Protein AF-A0A316MGQ7-F1 (afdb_monomer)

Nearest PDB structures (foldseek):
  7tra-assembly1_O  TM=6.133E-01  e=3.137E-05  Pyrococcus furiosus DSM 3638
  5x8r-assembly1_j  TM=3.790E-01  e=6.545E-02  Spinacia oleracea
  6ytf-assembly1_k  TM=3.523E-01  e=3.700E-02  Acinetobacter baumannii ATCC 19606 = CIP 70.34 = JCM 6841
  4l6u-assembly2_B  TM=2.613E-01  e=1.485E-02  Archaeoglobus fulgidus DSM 4304
  7msc-assembly1_j  TM=2.489E-01  e=4.551E-01  Mycobacterium tuberculosis H37Rv

Structure (mmCIF, N/CA/C/O backbone):
data_AF-A0A316MGQ7-F1
#
_entry.id   AF-A0A316MGQ7-F1
#
loop_
_atom_site.group_PDB
_atom_site.id
_atom_site.type_symbol
_atom_site.label_atom_id
_atom_site.label_alt_id
_atom_site.label_comp_id
_atom_site.label_asym_id
_atom_site.label_entity_id
_atom_site.label_seq_id
_atom_site.pdbx_PDB_ins_code
_atom_site.Cartn_x
_atom_site.Cartn_y
_atom_site.Cartn_z
_atom_site.occupancy
_atom_site.B_iso_or_equiv
_atom_site.auth_seq_id
_atom_site.auth_comp_id
_atom_site.auth_asym_id
_atom_site.auth_atom_id
_atom_site.pdbx_PDB_model_num
ATOM 1 N N . MET A 1 1 ? -7.534 -21.676 19.414 1.00 83.00 1 MET A N 1
ATOM 2 C CA . MET A 1 1 ? -8.199 -20.569 20.132 1.00 83.00 1 MET A CA 1
ATOM 3 C C . MET A 1 1 ? -8.793 -19.649 19.094 1.00 83.00 1 MET A C 1
ATOM 5 O O . MET A 1 1 ? -8.026 -19.107 18.307 1.00 83.00 1 MET A O 1
ATOM 9 N N . ALA A 1 2 ? -10.118 -19.481 19.082 1.00 93.56 2 ALA A N 1
ATOM 10 C CA . ALA A 1 2 ? -10.778 -18.642 18.086 1.00 93.56 2 ALA A CA 1
ATOM 11 C C . ALA A 1 2 ? -10.297 -17.186 18.167 1.00 93.56 2 ALA A C 1
ATOM 13 O O . ALA A 1 2 ? -9.984 -16.667 19.238 1.00 93.56 2 ALA A O 1
ATOM 14 N N . VAL A 1 3 ? -10.243 -16.523 17.018 1.00 97.44 3 VAL A N 1
ATOM 15 C CA . VAL A 1 3 ? -9.736 -15.159 16.883 1.00 97.44 3 VAL A CA 1
ATOM 16 C C . VAL A 1 3 ? -10.660 -14.384 15.957 1.00 97.44 3 VAL A C 1
ATOM 18 O O . VAL A 1 3 ? -11.130 -14.916 14.952 1.00 97.44 3 VAL A O 1
ATOM 21 N N . LEU A 1 4 ? -10.907 -13.116 16.268 1.00 98.31 4 LEU A N 1
ATOM 22 C CA . LEU A 1 4 ? -11.588 -12.212 15.352 1.00 98.31 4 LEU A CA 1
ATOM 23 C C . LEU A 1 4 ? -10.560 -11.538 14.436 1.00 98.31 4 LEU A C 1
ATOM 25 O O . LEU A 1 4 ? -9.681 -10.822 14.909 1.00 98.31 4 LEU A O 1
ATOM 29 N N . GLU A 1 5 ? -10.670 -11.754 13.130 1.00 98.38 5 GLU A N 1
ATOM 30 C CA . GLU A 1 5 ? -9.854 -11.112 12.100 1.00 98.38 5 GLU A CA 1
ATOM 31 C C . GLU A 1 5 ? -10.597 -9.909 11.511 1.00 98.38 5 GLU A C 1
ATOM 33 O O . GLU A 1 5 ? -11.699 -10.053 10.992 1.00 98.38 5 GLU A O 1
ATOM 38 N N . ILE A 1 6 ? -9.962 -8.738 11.526 1.00 98.38 6 ILE A N 1
ATOM 39 C CA . ILE A 1 6 ? -10.390 -7.517 10.839 1.00 98.38 6 ILE A CA 1
ATOM 40 C C . ILE A 1 6 ? -9.388 -7.235 9.722 1.00 98.38 6 ILE A C 1
ATOM 42 O O . ILE A 1 6 ? -8.240 -6.867 9.981 1.00 98.38 6 ILE A O 1
ATOM 46 N N . ARG A 1 7 ? -9.813 -7.367 8.468 1.00 98.06 7 ARG A N 1
ATOM 47 C CA . ARG A 1 7 ? -8.991 -7.065 7.292 1.00 98.06 7 ARG A CA 1
ATOM 48 C C . ARG A 1 7 ? -9.348 -5.693 6.729 1.00 98.06 7 ARG A C 1
ATOM 50 O O . ARG A 1 7 ? -10.436 -5.521 6.191 1.00 98.06 7 ARG A O 1
ATOM 57 N N . PHE A 1 8 ? -8.413 -4.746 6.767 1.00 97.12 8 PHE A N 1
ATOM 58 C CA . PHE A 1 8 ? -8.566 -3.400 6.207 1.00 97.12 8 PHE A CA 1
ATOM 59 C C . PHE A 1 8 ? -8.323 -3.406 4.695 1.00 97.12 8 PHE A C 1
ATOM 61 O O . PHE A 1 8 ? -7.187 -3.476 4.221 1.00 97.12 8 PHE A O 1
ATOM 68 N N . LEU A 1 9 ? -9.398 -3.331 3.913 1.00 94.88 9 LEU A N 1
ATOM 69 C CA . LEU A 1 9 ? -9.377 -3.533 2.460 1.00 94.88 9 LEU A CA 1
ATOM 70 C C . LEU A 1 9 ? -8.638 -2.420 1.708 1.00 94.88 9 LEU A C 1
ATOM 72 O O . LEU A 1 9 ? -8.005 -2.683 0.684 1.00 94.88 9 LEU A O 1
ATOM 76 N N . SER A 1 10 ? -8.706 -1.191 2.221 1.00 92.31 10 SER A N 1
ATOM 77 C CA . SER A 1 10 ? -8.082 -0.007 1.624 1.00 92.31 10 SER A CA 1
ATOM 78 C C . SER A 1 10 ? -6.685 0.300 2.174 1.00 92.31 10 SER A C 1
ATOM 80 O O . SER A 1 10 ? -6.003 1.142 1.599 1.00 92.31 10 SER A O 1
ATOM 82 N N . GLY A 1 11 ? -6.251 -0.355 3.261 1.00 92.88 11 GLY A N 1
ATOM 83 C CA . GLY A 1 11 ? -4.998 -0.025 3.960 1.00 92.88 11 GLY A CA 1
ATOM 84 C C . GLY A 1 11 ? -5.069 1.240 4.827 1.00 92.88 11 GL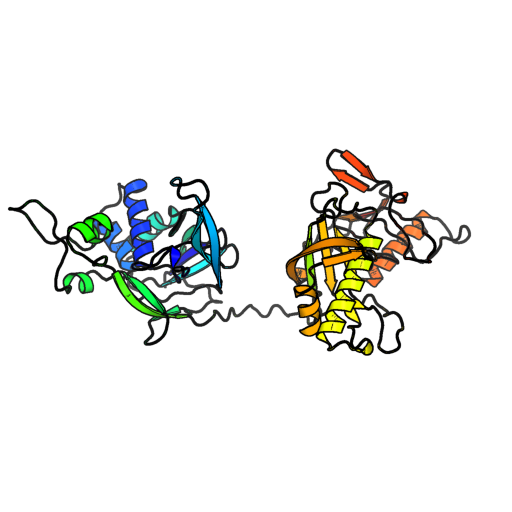Y A C 1
ATOM 85 O O . GLY A 1 11 ? -4.034 1.738 5.263 1.00 92.88 11 GLY A O 1
ATOM 86 N N . HIS A 1 12 ? -6.270 1.760 5.094 1.00 93.38 12 HIS A N 1
ATOM 87 C CA . HIS A 1 12 ? -6.474 2.960 5.906 1.00 93.38 12 HIS A CA 1
ATOM 88 C C . HIS A 1 12 ? -7.488 2.703 7.026 1.00 93.38 12 HIS A C 1
ATOM 90 O O . HIS A 1 12 ? -8.488 2.013 6.820 1.00 93.38 12 HIS A O 1
ATOM 96 N N . TYR A 1 13 ? -7.245 3.283 8.203 1.00 96.88 13 TYR A N 1
ATOM 97 C CA . TYR A 1 13 ? -8.181 3.286 9.327 1.00 96.88 13 TYR A CA 1
ATOM 98 C C . TYR A 1 13 ? -8.356 4.699 9.888 1.00 96.88 13 TYR A C 1
ATOM 100 O O . TYR A 1 13 ? -7.443 5.286 10.466 1.00 96.88 13 TYR A O 1
ATOM 108 N N . HIS A 1 14 ? -9.558 5.231 9.712 1.00 95.81 14 HIS A N 1
ATOM 109 C CA . HIS A 1 14 ? -10.010 6.543 10.147 1.00 95.81 14 HIS A CA 1
ATOM 110 C C . HIS A 1 14 ? -10.906 6.384 11.375 1.00 95.81 14 HIS A C 1
ATOM 112 O O . HIS A 1 14 ? -12.082 6.015 11.282 1.00 95.81 14 HIS A O 1
ATOM 118 N N . ALA A 1 15 ? -10.361 6.707 12.542 1.00 94.19 15 ALA A N 1
ATOM 119 C CA . ALA A 1 15 ? -11.112 6.742 13.784 1.00 94.19 15 ALA A CA 1
ATOM 120 C C . ALA A 1 15 ? -10.496 7.746 14.757 1.00 94.19 15 ALA A C 1
ATOM 122 O O . ALA A 1 15 ? -9.280 7.897 14.833 1.00 94.19 15 ALA A O 1
ATOM 123 N N . THR A 1 16 ? -11.347 8.402 15.540 1.00 91.38 16 THR A N 1
ATOM 124 C CA . THR A 1 16 ? -10.935 9.330 16.597 1.00 91.38 16 THR A CA 1
ATOM 125 C C . THR A 1 16 ? -11.285 8.723 17.940 1.00 91.38 16 THR A C 1
ATOM 127 O O . THR A 1 16 ? -12.451 8.392 18.182 1.00 91.38 16 THR A O 1
ATOM 130 N N . ALA A 1 17 ? -10.282 8.555 18.799 1.00 87.81 17 ALA A N 1
ATOM 131 C CA . ALA A 1 17 ? -10.468 7.951 20.110 1.00 87.81 17 ALA A CA 1
ATOM 132 C C . ALA A 1 17 ? -11.452 8.768 20.958 1.00 87.81 17 ALA A C 1
ATOM 134 O O . ALA A 1 17 ? -11.516 9.995 20.862 1.00 87.81 17 ALA A O 1
ATOM 135 N N . TRP A 1 18 ? -12.209 8.089 21.821 1.00 85.25 18 TRP A N 1
ATOM 136 C CA . TRP A 1 18 ? -13.099 8.777 22.751 1.00 85.25 18 TRP A CA 1
ATOM 137 C C . TRP A 1 18 ? -12.328 9.782 23.616 1.00 85.25 18 TRP A C 1
ATOM 139 O O . TRP A 1 18 ? -11.264 9.467 24.152 1.00 85.25 18 TRP A O 1
ATOM 149 N N . GLY A 1 19 ? -12.903 10.972 23.800 1.00 81.31 19 GLY A N 1
ATOM 150 C CA . GLY A 1 19 ? -12.303 12.040 24.600 1.00 81.31 19 GLY A CA 1
ATOM 151 C C . GLY A 1 19 ? -11.208 12.825 23.880 1.00 81.31 19 GLY A C 1
ATOM 152 O O . GLY A 1 19 ? -10.517 13.595 24.539 1.00 81.31 19 GLY A O 1
ATOM 153 N N . ARG A 1 20 ? -11.058 12.643 22.563 1.00 84.69 20 ARG A N 1
ATOM 154 C CA . ARG A 1 20 ? -10.170 13.441 21.712 1.00 84.69 20 ARG A CA 1
ATOM 155 C C . ARG A 1 20 ? -10.961 14.193 20.658 1.00 84.69 20 ARG A C 1
ATOM 157 O O . ARG A 1 20 ? -11.991 13.715 20.177 1.00 84.69 20 ARG A O 1
ATOM 164 N N . ASN A 1 21 ? -10.474 15.368 20.291 1.00 83.50 21 ASN A N 1
ATOM 165 C CA . ASN A 1 21 ? -10.995 16.120 19.165 1.00 83.50 21 ASN A CA 1
ATOM 166 C C . ASN A 1 21 ? -10.393 15.598 17.850 1.00 83.50 21 ASN A C 1
ATOM 168 O O . ASN A 1 21 ? -9.209 15.279 17.783 1.00 83.50 21 ASN A O 1
ATOM 172 N N . VAL A 1 22 ? -11.194 15.562 16.781 1.00 80.12 22 VAL A N 1
ATOM 173 C CA . VAL A 1 22 ? -10.737 15.182 15.429 1.00 80.12 22 VAL A CA 1
ATOM 174 C C . VAL A 1 22 ? -9.546 16.029 14.956 1.00 80.12 22 VAL A C 1
ATOM 176 O O . VAL A 1 22 ? -8.653 15.526 14.283 1.00 80.12 22 VAL A O 1
ATOM 179 N N . ASN A 1 23 ? -9.479 17.290 15.396 1.00 82.06 23 ASN A N 1
ATOM 180 C CA . ASN A 1 23 ? -8.414 18.229 15.056 1.00 82.06 23 ASN A CA 1
ATOM 181 C C . ASN A 1 23 ? -7.144 18.093 15.916 1.00 82.06 23 ASN A C 1
ATOM 183 O O . ASN A 1 23 ? -6.233 18.900 15.761 1.00 82.06 23 ASN A O 1
ATOM 187 N N . GLU A 1 24 ? -7.047 17.102 16.810 1.00 84.75 24 GLU A N 1
ATOM 188 C CA . GLU A 1 24 ? -5.794 16.808 17.530 1.00 84.75 24 GLU A CA 1
ATOM 189 C C . GLU A 1 24 ? -4.760 16.096 16.647 1.00 84.75 24 GLU A C 1
ATOM 191 O O . GLU A 1 24 ? -3.587 16.044 17.001 1.00 84.75 24 GLU A O 1
ATOM 196 N N . GLY A 1 25 ? -5.167 15.554 15.494 1.00 83.50 25 GLY A N 1
ATOM 197 C CA . GLY A 1 25 ? -4.244 14.895 14.568 1.00 83.50 25 GLY A CA 1
ATOM 198 C C . GLY A 1 25 ? -3.804 13.488 14.995 1.00 83.50 25 GLY A C 1
ATOM 199 O O . GLY A 1 25 ? -2.965 12.889 14.327 1.00 83.50 25 GLY A O 1
ATOM 200 N N . GLU A 1 26 ? -4.353 12.947 16.085 1.00 86.31 26 GLU A N 1
ATOM 201 C CA . GLU A 1 26 ? -3.996 11.626 16.605 1.00 86.31 26 GLU A CA 1
ATOM 202 C C . GLU A 1 26 ? -5.125 10.608 16.371 1.00 86.31 26 GLU A C 1
ATOM 204 O O . GLU A 1 26 ? -6.149 10.655 17.065 1.00 86.31 26 GLU A O 1
ATOM 209 N N . PRO A 1 27 ? -4.960 9.678 15.410 1.00 92.50 27 PRO A N 1
ATOM 210 C CA . PRO A 1 27 ? -5.966 8.662 15.143 1.00 92.50 27 PRO A CA 1
ATOM 211 C C . PRO A 1 27 ? -6.001 7.611 16.260 1.00 92.50 27 PRO A C 1
ATOM 213 O O . PRO A 1 27 ? -5.016 7.371 16.961 1.00 92.50 27 PRO A O 1
ATOM 216 N N . GLU A 1 28 ? -7.148 6.955 16.426 1.00 94.19 28 GLU A N 1
ATOM 217 C CA . GLU A 1 28 ? -7.272 5.792 17.303 1.00 94.19 28 GLU A CA 1
ATOM 218 C C . GLU A 1 28 ? -6.468 4.619 16.728 1.00 94.19 28 GLU A C 1
ATOM 220 O O . GLU A 1 28 ? -6.678 4.219 15.586 1.00 94.19 28 GLU A O 1
ATOM 225 N N . TRP A 1 29 ? -5.564 4.046 17.522 1.00 93.50 29 TRP A N 1
ATOM 226 C CA . TRP A 1 29 ? -4.880 2.799 17.186 1.00 93.50 29 TRP A CA 1
ATOM 227 C C . TRP A 1 29 ? -4.403 2.073 18.451 1.00 93.50 29 TRP A C 1
ATOM 229 O O . TRP A 1 29 ? -3.826 2.728 19.328 1.00 93.50 29 TRP A O 1
ATOM 239 N N . PRO A 1 30 ? -4.565 0.740 18.553 1.00 94.44 30 PRO A N 1
ATOM 240 C CA . PRO A 1 30 ? -5.327 -0.156 17.668 1.00 94.44 30 PRO A CA 1
ATOM 241 C C . PRO A 1 30 ? -6.846 0.118 17.704 1.00 94.44 30 PRO A C 1
ATOM 243 O O . PRO A 1 30 ? -7.287 0.943 18.509 1.00 94.44 30 PRO A O 1
ATOM 246 N N . PRO A 1 31 ? -7.663 -0.544 16.856 1.00 95.50 31 PRO A N 1
ATOM 247 C CA . PRO A 1 31 ? -9.116 -0.424 16.927 1.00 95.50 31 PRO A CA 1
ATOM 248 C C . PRO A 1 31 ? -9.643 -0.799 18.318 1.00 95.50 31 PRO A C 1
ATOM 250 O O . PRO A 1 31 ? -9.360 -1.879 18.836 1.00 95.50 31 PRO A O 1
ATOM 253 N N . ALA A 1 32 ? -10.402 0.105 18.937 1.00 95.19 32 ALA A N 1
ATOM 254 C CA . ALA A 1 32 ? -10.920 -0.083 20.289 1.00 95.19 32 ALA A CA 1
ATOM 255 C C . ALA A 1 32 ? -11.992 -1.198 20.347 1.00 95.19 32 ALA A C 1
ATOM 257 O O . ALA A 1 32 ? -12.972 -1.110 19.598 1.00 95.19 32 ALA A O 1
ATOM 258 N N . PRO A 1 33 ? -11.906 -2.179 21.275 1.00 96.31 33 PRO A N 1
ATOM 259 C CA . PRO A 1 33 ? -12.950 -3.196 21.449 1.00 96.31 33 PRO A CA 1
ATOM 260 C C . PRO A 1 33 ? -14.339 -2.601 21.712 1.00 96.31 33 PRO A C 1
ATOM 262 O O . PRO A 1 33 ? -15.331 -3.086 21.178 1.00 96.31 33 PRO A O 1
ATOM 265 N N . HIS A 1 34 ? -14.415 -1.485 22.451 1.00 95.81 34 HIS A N 1
ATOM 266 C CA . HIS A 1 34 ? -15.675 -0.759 22.665 1.00 95.81 34 HIS A CA 1
ATOM 267 C C . HIS A 1 34 ? -16.281 -0.238 21.355 1.00 95.81 34 HIS A C 1
ATOM 269 O O . HIS A 1 34 ? -17.481 -0.389 21.127 1.00 95.81 34 HIS A O 1
ATOM 275 N N . ARG A 1 35 ? -15.458 0.324 20.458 1.00 95.69 35 ARG A N 1
ATOM 276 C CA . ARG A 1 35 ? -15.917 0.801 19.144 1.00 95.69 35 ARG A CA 1
ATOM 277 C C . ARG A 1 35 ? -16.415 -0.352 18.285 1.00 95.69 35 ARG A C 1
ATOM 279 O O . ARG A 1 35 ? -17.457 -0.220 17.652 1.00 95.69 35 ARG A O 1
ATOM 286 N N . LEU A 1 36 ? -15.676 -1.457 18.272 1.00 97.31 36 LEU A N 1
ATOM 287 C CA . LEU A 1 36 ? -16.056 -2.654 17.536 1.00 97.31 36 LEU A CA 1
ATOM 288 C C . LEU A 1 36 ? -17.392 -3.215 18.040 1.00 97.31 36 LEU A C 1
ATOM 290 O O . LEU A 1 36 ? -18.276 -3.474 17.230 1.00 97.31 36 LEU A O 1
ATOM 294 N N . ALA A 1 37 ? -17.585 -3.319 19.356 1.00 97.38 37 ALA A N 1
ATOM 295 C CA . ALA A 1 37 ? -18.845 -3.789 19.924 1.00 97.38 37 ALA A CA 1
ATOM 296 C C . ALA A 1 37 ? -20.030 -2.892 19.535 1.00 97.38 37 ALA A C 1
ATOM 298 O O . ALA A 1 37 ? -21.089 -3.395 19.175 1.00 97.38 37 ALA A O 1
ATOM 299 N N . ARG A 1 38 ? -19.845 -1.564 19.518 1.00 96.00 38 ARG A N 1
ATOM 300 C CA . ARG A 1 38 ? -20.877 -0.633 19.027 1.00 96.00 38 ARG A CA 1
ATOM 301 C C . ARG A 1 38 ? -21.145 -0.763 17.528 1.00 96.00 38 ARG A C 1
ATOM 303 O O . ARG A 1 38 ? -22.286 -0.593 17.113 1.00 96.00 38 ARG A O 1
ATOM 310 N N . ALA A 1 39 ? -20.125 -1.056 16.724 1.00 97.19 39 ALA A N 1
ATOM 311 C CA . ALA A 1 39 ? -20.300 -1.300 15.295 1.00 97.19 39 ALA A CA 1
ATOM 312 C C . ALA A 1 39 ? -21.105 -2.587 15.043 1.00 97.19 39 ALA A C 1
ATOM 314 O O . ALA A 1 39 ? -22.030 -2.584 14.241 1.00 97.19 39 ALA A O 1
ATOM 315 N N . LEU A 1 40 ? -20.823 -3.661 15.785 1.00 98.12 40 LEU A N 1
ATOM 316 C CA . LEU A 1 40 ? -21.585 -4.913 15.709 1.00 98.12 40 LEU A CA 1
ATOM 317 C C . LEU A 1 40 ? -23.017 -4.763 16.248 1.00 98.12 40 LEU A C 1
ATOM 319 O O . LEU A 1 40 ? -23.942 -5.366 15.709 1.00 98.12 40 LEU A O 1
ATOM 323 N N . LEU A 1 41 ? -23.221 -3.920 17.265 1.00 97.19 41 LEU A N 1
ATOM 324 C CA . LEU A 1 41 ? -24.552 -3.559 17.757 1.00 97.19 41 LEU A CA 1
ATOM 325 C C . LEU A 1 41 ? -25.390 -2.865 16.667 1.00 97.19 41 LEU A C 1
ATOM 327 O O . LEU A 1 41 ? -26.578 -3.141 16.527 1.00 97.19 41 LEU A O 1
ATOM 331 N N . ASP A 1 42 ? -24.772 -1.995 15.865 1.00 96.19 42 ASP A N 1
ATOM 332 C CA . ASP A 1 42 ? -25.428 -1.355 14.720 1.00 96.19 42 ASP A CA 1
ATOM 333 C C . ASP A 1 42 ? -25.831 -2.371 13.637 1.00 96.19 42 ASP A C 1
ATOM 335 O O . ASP A 1 42 ? -26.949 -2.309 13.118 1.00 96.19 42 ASP A O 1
ATOM 339 N N . ILE A 1 43 ? -24.961 -3.350 13.352 1.00 98.00 43 ILE A N 1
ATOM 340 C CA . ILE A 1 43 ? -25.279 -4.470 12.454 1.00 98.00 43 ILE A CA 1
ATOM 341 C C . ILE A 1 43 ? -26.476 -5.267 12.977 1.00 98.00 43 ILE A C 1
ATOM 343 O O . ILE A 1 43 ? -27.388 -5.550 12.201 1.00 98.00 43 ILE A O 1
ATOM 347 N N . TRP A 1 44 ? -26.528 -5.571 14.276 1.00 98.00 44 TRP A N 1
ATOM 348 C CA . TRP A 1 44 ? -27.674 -6.259 14.874 1.00 98.00 44 TRP A CA 1
ATOM 349 C C . TRP A 1 44 ? -28.983 -5.506 14.615 1.00 98.00 44 TRP A C 1
ATOM 351 O O . TRP A 1 44 ? -29.899 -6.067 14.018 1.00 98.00 44 TRP A O 1
ATOM 361 N N . TYR A 1 45 ? -29.049 -4.217 14.959 1.00 96.88 45 TYR A N 1
ATOM 362 C CA . TYR A 1 45 ? -30.274 -3.432 14.780 1.00 96.88 45 TYR A CA 1
ATOM 363 C C . TYR A 1 45 ? -30.702 -3.275 13.314 1.00 96.88 45 TYR A C 1
ATOM 365 O O . TYR A 1 45 ? -31.899 -3.215 13.034 1.00 96.88 45 TYR A O 1
ATOM 373 N N . ARG A 1 46 ? -29.754 -3.165 12.374 1.00 96.69 46 ARG A N 1
ATOM 374 C CA . ARG A 1 46 ? -30.064 -2.869 10.963 1.00 96.69 46 ARG A CA 1
ATOM 375 C C . ARG A 1 46 ? -30.221 -4.099 10.078 1.00 96.69 46 ARG A C 1
ATOM 377 O O . ARG A 1 46 ? -30.932 -4.021 9.077 1.00 96.69 46 ARG A O 1
ATOM 384 N N . ARG A 1 47 ? -29.490 -5.176 10.365 1.00 97.00 47 ARG A N 1
ATOM 385 C CA . ARG A 1 47 ? -29.355 -6.342 9.475 1.00 97.00 47 ARG A CA 1
ATOM 386 C C . ARG A 1 47 ? -29.887 -7.625 10.085 1.00 97.00 47 ARG A C 1
ATOM 388 O O . ARG A 1 47 ? -30.407 -8.437 9.332 1.00 97.00 47 ARG A O 1
ATOM 395 N N . HIS A 1 48 ? -29.791 -7.763 11.405 1.00 96.94 48 HIS A N 1
ATOM 396 C CA . HIS A 1 48 ? -30.145 -8.994 12.104 1.00 96.94 48 HIS A CA 1
ATOM 397 C C . HIS A 1 48 ? -31.114 -8.797 13.286 1.00 96.94 48 HIS A C 1
ATOM 399 O O . HIS A 1 48 ? -30.868 -9.347 14.365 1.00 96.94 48 HIS A O 1
ATOM 405 N N . PRO A 1 49 ? -32.219 -8.032 13.145 1.00 96.62 49 PRO A N 1
ATOM 406 C CA . PRO A 1 49 ? -33.150 -7.783 14.250 1.00 96.62 49 PRO A CA 1
ATOM 407 C C . PRO A 1 49 ? -33.828 -9.060 14.780 1.00 96.62 49 PRO A C 1
ATOM 409 O O . PRO A 1 49 ? -34.410 -9.043 15.861 1.00 96.62 49 PRO A O 1
ATOM 412 N N . GLU A 1 50 ? -33.765 -10.163 14.032 1.00 97.50 50 GLU A N 1
ATOM 413 C CA . GLU A 1 50 ? -34.246 -11.485 14.430 1.00 97.50 50 GLU A CA 1
ATOM 414 C C . GLU A 1 50 ? -33.389 -12.170 15.504 1.00 97.50 50 GLU A C 1
ATOM 416 O O . GLU A 1 50 ? -33.869 -13.096 16.163 1.00 97.50 50 GLU A O 1
ATOM 421 N N . LEU A 1 51 ? -32.131 -11.751 15.693 1.00 97.12 51 LEU A N 1
ATOM 422 C CA . LEU A 1 51 ? -31.263 -12.328 16.717 1.00 97.12 51 LEU A CA 1
ATOM 423 C C . LEU A 1 51 ? -31.738 -11.920 18.113 1.00 97.12 51 LEU A C 1
ATOM 425 O O . LEU A 1 51 ? -31.980 -10.744 18.392 1.00 97.12 51 LEU A O 1
ATOM 429 N N . ALA A 1 52 ? -31.819 -12.903 19.010 1.00 97.38 52 ALA A N 1
ATOM 430 C CA . ALA A 1 52 ? -32.222 -12.676 20.388 1.00 97.38 52 ALA A CA 1
ATOM 431 C C . ALA A 1 52 ? -31.209 -11.789 21.129 1.00 97.38 52 ALA A C 1
ATOM 433 O O . ALA A 1 52 ? -29.998 -12.011 21.054 1.00 97.38 52 ALA A O 1
ATOM 434 N N . GLU A 1 53 ? -31.721 -10.843 21.919 1.00 96.81 53 GLU A N 1
ATOM 435 C CA . GLU A 1 53 ? -30.924 -9.878 22.688 1.00 96.81 53 GLU A CA 1
ATOM 436 C C . GLU A 1 53 ? -29.820 -10.550 23.520 1.00 96.81 53 GLU A C 1
ATOM 438 O O . GLU A 1 53 ? -28.662 -10.135 23.481 1.00 96.81 53 GLU A O 1
ATOM 443 N N . ASN A 1 54 ? -30.155 -11.637 24.225 1.00 96.94 54 ASN A N 1
ATOM 444 C CA . ASN A 1 54 ? -29.192 -12.353 25.060 1.00 96.94 54 ASN A CA 1
ATOM 445 C C . ASN A 1 54 ? -28.062 -12.999 24.237 1.00 96.94 54 ASN A C 1
ATOM 447 O O . ASN A 1 54 ? -26.910 -12.968 24.654 1.00 96.94 54 ASN A O 1
ATOM 451 N N . SER A 1 55 ? -28.362 -13.524 23.045 1.00 97.62 55 SER A N 1
ATOM 452 C CA . SER A 1 55 ? -27.347 -14.109 22.157 1.00 97.62 55 SER A CA 1
ATOM 453 C C . SER A 1 55 ? -26.378 -13.051 21.629 1.00 97.62 55 SER A C 1
ATOM 455 O O . SER A 1 55 ? -25.173 -13.292 21.559 1.00 97.62 55 SER A O 1
ATOM 457 N N . VAL A 1 56 ? -26.884 -11.858 21.299 1.00 97.94 56 VAL A N 1
ATOM 458 C CA . VAL A 1 56 ? -26.047 -10.727 20.867 1.00 97.94 56 VAL A CA 1
ATOM 459 C C . VAL A 1 56 ? -25.193 -10.222 22.021 1.00 97.94 56 VAL A C 1
ATOM 461 O O . VAL A 1 56 ? -23.993 -10.027 21.849 1.00 97.94 56 VAL A O 1
ATOM 464 N N . LYS A 1 57 ? -25.774 -10.071 23.214 1.00 97.81 57 LYS A N 1
ATOM 465 C CA . LYS A 1 57 ? -25.033 -9.705 24.424 1.00 97.81 57 LYS A CA 1
ATOM 466 C C . LYS A 1 57 ? -23.870 -10.669 24.684 1.00 97.81 57 LYS A C 1
ATOM 468 O O . LYS A 1 57 ? -22.741 -10.212 24.836 1.00 97.81 57 LYS A O 1
ATOM 473 N N . GLU A 1 58 ? -24.124 -11.978 24.684 1.00 97.81 58 GLU A N 1
ATOM 474 C CA . GLU A 1 58 ? -23.091 -13.008 24.869 1.00 97.81 58 GLU A CA 1
ATOM 475 C C . GLU A 1 58 ? -21.980 -12.912 23.813 1.00 97.81 58 GLU A C 1
ATOM 477 O O . GLU A 1 58 ? -20.803 -13.033 24.148 1.00 97.81 58 GLU A O 1
ATOM 482 N N . ALA A 1 59 ? -22.328 -12.637 22.552 1.00 98.12 59 ALA A N 1
ATOM 483 C CA . ALA A 1 59 ? -21.358 -12.445 21.475 1.00 98.12 59 ALA A CA 1
ATOM 484 C C . ALA A 1 59 ? -20.491 -11.188 21.666 1.00 98.12 59 ALA A C 1
ATOM 486 O O . ALA A 1 59 ? -19.277 -11.241 21.470 1.00 98.12 59 ALA A O 1
ATOM 487 N N . LEU A 1 60 ? -21.092 -10.061 22.063 1.00 98.12 60 LEU A N 1
ATOM 488 C CA . LEU A 1 60 ? -20.372 -8.805 22.298 1.00 98.12 60 LEU A CA 1
ATOM 489 C C . LEU A 1 60 ? -19.470 -8.878 23.538 1.00 98.12 60 LEU A C 1
ATOM 491 O O . LEU A 1 60 ? -18.390 -8.284 23.537 1.00 98.12 60 LEU A O 1
ATOM 495 N N . LEU A 1 61 ? -19.870 -9.632 24.566 1.00 97.62 61 LEU A N 1
ATOM 496 C CA . LEU A 1 61 ? -19.058 -9.867 25.764 1.00 97.62 61 LEU A CA 1
ATOM 497 C C . LEU A 1 61 ? -17.752 -10.619 25.463 1.00 97.62 61 LEU A C 1
ATOM 499 O O . LEU A 1 61 ? -16.791 -10.467 26.212 1.00 97.62 61 LEU A O 1
ATOM 503 N N . LEU A 1 62 ? -17.651 -11.337 24.336 1.00 97.81 62 LEU A N 1
ATOM 504 C CA . LEU A 1 62 ? -16.383 -11.939 23.897 1.00 97.81 62 LEU A CA 1
ATOM 505 C C . LEU A 1 62 ? -15.292 -10.895 23.588 1.00 97.81 62 LEU A C 1
ATOM 507 O O . LEU A 1 62 ? -14.117 -11.245 23.540 1.00 97.81 62 LEU A O 1
ATOM 511 N N . LEU A 1 63 ? -15.664 -9.626 23.378 1.00 97.38 63 LEU A N 1
ATOM 512 C CA . LEU A 1 63 ? -14.742 -8.507 23.136 1.00 97.38 63 LEU A CA 1
ATOM 513 C C . LEU A 1 63 ? -14.379 -7.733 24.416 1.00 97.38 63 LEU A C 1
ATOM 515 O O . LEU A 1 63 ? -13.616 -6.763 24.352 1.00 97.38 63 LEU A O 1
ATOM 519 N N . ALA A 1 64 ? -14.966 -8.099 25.557 1.00 96.31 64 ALA A N 1
ATOM 520 C CA . ALA A 1 64 ? -14.784 -7.391 26.816 1.00 96.31 64 ALA A CA 1
ATOM 521 C C . ALA A 1 64 ? -13.417 -7.669 27.468 1.00 96.31 64 ALA A C 1
ATOM 523 O O . ALA A 1 64 ? -12.712 -8.626 27.146 1.00 96.31 64 ALA A O 1
ATOM 524 N N . GLY A 1 65 ? -13.035 -6.809 28.411 1.00 93.69 65 GLY A N 1
ATOM 525 C CA . GLY A 1 65 ? -11.805 -6.937 29.182 1.00 93.69 65 GLY A CA 1
ATOM 526 C C . GLY A 1 65 ? -10.573 -6.438 28.428 1.00 93.69 65 GLY A C 1
ATOM 527 O O . GLY A 1 65 ? -10.518 -5.292 27.972 1.00 93.69 65 GLY A O 1
ATOM 528 N N . GLN A 1 66 ? -9.532 -7.272 28.367 1.00 94.81 66 GLN A N 1
ATOM 529 C CA . GLN A 1 66 ? -8.201 -6.882 27.886 1.00 94.81 66 GLN A CA 1
ATOM 530 C C . GLN A 1 66 ? -7.659 -7.852 26.820 1.00 94.81 66 GLN A C 1
ATOM 532 O O . GLN A 1 66 ? -6.641 -8.506 27.058 1.00 94.81 66 GLN A O 1
ATOM 537 N N . PRO A 1 67 ? -8.332 -7.979 25.660 1.00 95.56 67 PRO A N 1
ATOM 538 C CA . PRO A 1 67 ? -7.942 -8.952 24.646 1.00 95.56 67 PRO A CA 1
ATOM 539 C C . PRO A 1 67 ? -6.560 -8.633 24.074 1.00 95.56 67 PRO A C 1
ATOM 541 O O . PRO A 1 67 ? -6.254 -7.479 23.754 1.00 95.56 67 PRO A O 1
ATOM 544 N N . ARG A 1 68 ? -5.720 -9.657 23.889 1.00 96.38 68 ARG A N 1
ATOM 545 C CA . ARG A 1 68 ? -4.483 -9.494 23.119 1.00 96.38 68 ARG A CA 1
ATOM 546 C C . ARG A 1 68 ? -4.820 -9.257 21.653 1.00 96.38 68 ARG A C 1
ATOM 548 O O . ARG A 1 68 ? -5.798 -9.782 21.124 1.00 96.38 68 ARG A O 1
ATOM 555 N N . MET A 1 69 ? -3.988 -8.469 20.985 1.00 96.75 69 MET A N 1
ATOM 556 C CA . MET A 1 69 ? -4.154 -8.162 19.572 1.00 96.75 69 MET A CA 1
ATOM 557 C C . MET A 1 69 ? -2.871 -8.443 18.797 1.00 96.75 69 MET A C 1
ATOM 559 O O . MET A 1 69 ? -1.759 -8.229 19.289 1.00 96.75 69 MET A O 1
ATOM 563 N N . ALA A 1 70 ? -3.027 -8.933 17.572 1.00 96.19 70 ALA A N 1
ATOM 564 C CA . ALA A 1 70 ? -1.958 -8.987 16.592 1.00 96.19 70 ALA A CA 1
ATOM 565 C C . ALA A 1 70 ? -2.247 -7.916 15.536 1.00 96.19 70 ALA A C 1
ATOM 567 O O . ALA A 1 70 ? -3.238 -8.001 14.817 1.00 96.19 70 ALA A O 1
ATOM 568 N N . VAL A 1 71 ? -1.422 -6.875 15.483 1.00 95.25 71 VAL A N 1
ATOM 569 C CA . VAL A 1 71 ? -1.619 -5.691 14.638 1.00 95.25 71 VAL A CA 1
ATOM 570 C C . VAL A 1 71 ? -0.479 -5.563 13.625 1.00 95.25 71 VAL A C 1
ATOM 572 O O . VAL A 1 71 ? 0.670 -5.847 13.984 1.00 95.25 71 VAL A O 1
ATOM 575 N N . PRO A 1 72 ? -0.749 -5.135 12.378 1.00 93.12 72 PRO A N 1
ATOM 576 C CA . PRO A 1 72 ? 0.284 -5.000 11.358 1.00 93.12 72 PRO A CA 1
ATOM 577 C C . PRO A 1 72 ? 1.185 -3.788 11.652 1.00 93.12 72 PRO A C 1
ATOM 579 O O . PRO A 1 72 ? 0.840 -2.944 12.484 1.00 93.12 72 PRO A O 1
ATOM 582 N N . PRO A 1 73 ? 2.336 -3.660 10.969 1.00 90.31 73 PRO A N 1
ATOM 583 C CA . PRO A 1 73 ? 3.079 -2.407 10.941 1.00 90.31 73 PRO A CA 1
ATOM 584 C C . PRO A 1 73 ? 2.197 -1.273 10.409 1.00 90.31 73 PRO A C 1
ATOM 586 O O . PRO A 1 73 ? 1.554 -1.418 9.368 1.00 90.31 73 PRO A O 1
ATOM 589 N N . THR A 1 74 ? 2.176 -0.146 11.118 1.00 91.00 74 THR A N 1
ATOM 590 C CA . THR A 1 74 ? 1.357 1.012 10.756 1.00 91.00 74 THR A CA 1
ATOM 591 C C . THR A 1 74 ? 2.116 2.324 10.886 1.00 91.00 74 THR A C 1
ATOM 593 O O . THR A 1 74 ? 3.168 2.405 11.521 1.00 91.00 74 THR A O 1
ATOM 596 N N . THR A 1 75 ? 1.598 3.370 10.250 1.00 90.38 75 THR A N 1
ATOM 597 C CA . THR A 1 75 ? 2.099 4.743 10.367 1.00 90.38 75 THR A CA 1
ATOM 598 C C . THR A 1 75 ? 0.921 5.694 10.524 1.00 90.38 75 THR A C 1
ATOM 600 O O . THR A 1 75 ? -0.057 5.591 9.788 1.00 90.38 75 THR A O 1
ATOM 603 N N . ASN A 1 76 ? 1.008 6.628 11.470 1.00 89.75 76 ASN A N 1
ATOM 604 C CA . ASN A 1 76 ? -0.005 7.669 11.632 1.00 89.75 76 ASN A CA 1
ATOM 605 C C . ASN A 1 76 ? 0.191 8.743 10.558 1.00 89.75 76 ASN A C 1
ATOM 607 O O . ASN A 1 76 ? 1.305 9.230 10.362 1.00 89.75 76 ASN A O 1
ATOM 611 N N . MET A 1 77 ? -0.893 9.128 9.895 1.00 88.56 77 MET A N 1
ATOM 612 C CA . MET A 1 77 ? -0.921 10.159 8.865 1.00 88.56 77 MET A CA 1
ATOM 613 C C . MET A 1 77 ? -2.050 11.145 9.164 1.00 88.56 77 MET A C 1
ATOM 615 O O . MET A 1 77 ? -3.052 10.792 9.782 1.00 88.56 77 MET A O 1
ATOM 619 N N . ALA A 1 78 ? -1.897 12.391 8.726 1.00 88.19 78 ALA A N 1
ATOM 620 C CA . ALA A 1 78 ? -2.979 13.361 8.760 1.00 88.19 78 ALA A CA 1
ATOM 621 C C . ALA A 1 78 ? -2.950 14.234 7.509 1.00 88.19 78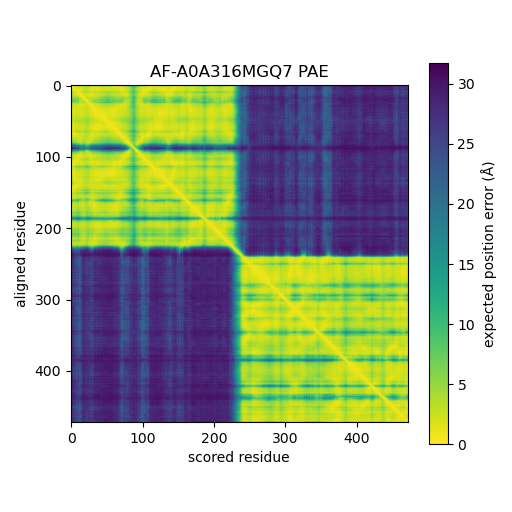 ALA A C 1
ATOM 623 O O . ALA A 1 78 ? -1.891 14.706 7.091 1.00 88.19 78 ALA A O 1
ATOM 624 N N . VAL A 1 79 ? -4.122 14.474 6.929 1.00 87.94 79 VAL A N 1
ATOM 625 C CA . VAL A 1 79 ? -4.302 15.455 5.858 1.00 87.94 79 VAL A CA 1
ATOM 626 C C . VAL A 1 79 ? -4.821 16.744 6.478 1.00 87.94 79 VAL A C 1
ATOM 628 O O . VAL A 1 79 ? -5.754 16.737 7.277 1.00 87.94 79 VAL A O 1
ATOM 631 N N . LYS A 1 80 ? -4.201 17.869 6.119 1.00 87.94 80 LYS A N 1
ATOM 632 C CA . LYS A 1 80 ? -4.614 19.199 6.569 1.00 87.94 80 LYS A CA 1
ATOM 633 C C . LYS A 1 80 ? -5.396 19.889 5.460 1.00 87.94 80 LYS A C 1
ATOM 635 O O . LYS A 1 80 ? -4.828 20.227 4.423 1.00 87.94 80 LYS A O 1
ATOM 640 N N . LEU A 1 81 ? -6.682 20.114 5.697 1.00 84.50 81 LEU A N 1
ATOM 641 C CA . LEU A 1 81 ? -7.592 20.786 4.774 1.00 84.50 81 LEU A CA 1
ATOM 642 C C . LEU A 1 81 ? -7.910 22.188 5.295 1.00 84.50 81 LEU A C 1
ATOM 644 O O . LEU A 1 81 ? -8.119 22.381 6.488 1.00 84.50 81 LEU A O 1
ATOM 648 N N . TYR A 1 82 ? -7.954 23.175 4.406 1.00 85.00 82 TYR A N 1
ATOM 649 C CA . TYR A 1 82 ? -8.348 24.544 4.743 1.00 85.00 82 TYR A CA 1
ATOM 650 C C . TYR A 1 82 ? -9.795 24.751 4.306 1.00 85.00 82 TYR A C 1
ATOM 652 O O . TYR A 1 82 ? -10.049 25.028 3.132 1.00 85.00 82 TYR A O 1
ATOM 660 N N . LEU A 1 83 ? -10.727 24.559 5.242 1.00 80.56 83 LEU A N 1
ATOM 661 C CA . LEU A 1 83 ? -12.162 24.632 4.974 1.00 80.56 83 LEU A CA 1
ATOM 662 C C . LEU A 1 83 ? -12.685 26.055 5.185 1.00 80.56 83 LEU A C 1
ATOM 664 O O . LEU A 1 83 ? -12.287 26.740 6.131 1.00 80.56 83 LEU A O 1
ATOM 668 N N . ASP A 1 84 ? -13.575 26.480 4.290 1.00 77.75 84 ASP A N 1
ATOM 669 C CA . ASP A 1 84 ? -14.299 27.744 4.404 1.00 77.75 84 ASP A CA 1
ATOM 670 C C . ASP A 1 84 ? -15.381 27.631 5.487 1.00 77.75 84 ASP A C 1
ATOM 672 O O . ASP A 1 84 ? -16.103 26.634 5.558 1.00 77.75 84 ASP A O 1
ATOM 676 N N . GLN A 1 85 ? -15.483 28.638 6.354 1.00 69.88 85 GLN A N 1
ATOM 677 C CA . GLN A 1 85 ? -16.496 28.681 7.407 1.00 69.88 85 GLN A CA 1
ATOM 678 C C . GLN A 1 85 ? -17.832 29.288 6.957 1.00 69.88 85 GLN A C 1
ATOM 680 O O . GLN A 1 85 ? -18.731 29.420 7.789 1.00 69.88 85 GLN A O 1
ATOM 685 N N . ASN A 1 86 ? -17.987 29.667 5.683 1.00 65.88 86 ASN A N 1
ATOM 686 C CA . ASN A 1 86 ? -19.212 30.256 5.121 1.00 65.88 86 ASN A CA 1
ATOM 687 C C . ASN A 1 86 ? -19.716 31.493 5.898 1.00 65.88 86 ASN A C 1
ATOM 689 O O . ASN A 1 86 ? -20.904 31.814 5.872 1.00 65.88 86 ASN A O 1
ATOM 693 N N . LYS A 1 87 ? -18.826 32.181 6.630 1.00 63.09 87 LYS A N 1
ATOM 694 C CA . LYS A 1 87 ? -19.154 33.360 7.455 1.00 63.09 87 LYS A CA 1
ATOM 695 C C . LYS A 1 87 ? -18.575 34.662 6.893 1.00 63.09 87 LYS A C 1
ATOM 697 O O . LYS A 1 87 ? -19.210 35.698 7.066 1.00 63.09 87 LYS A O 1
ATOM 702 N N . LYS A 1 88 ? -17.415 34.616 6.219 1.00 60.09 88 LYS A N 1
ATOM 703 C CA . LYS A 1 88 ? -16.776 35.699 5.438 1.00 60.09 88 LYS A CA 1
ATOM 704 C C . LYS A 1 88 ? -15.810 35.089 4.413 1.00 60.09 88 LYS A C 1
ATOM 706 O O . LYS A 1 88 ? -15.169 34.093 4.728 1.00 60.09 88 LYS A O 1
ATOM 711 N N . ASP A 1 89 ? -15.651 35.747 3.265 1.00 55.44 89 ASP A N 1
ATOM 712 C CA . ASP A 1 89 ? -14.970 35.290 2.030 1.00 55.44 89 ASP A CA 1
ATOM 713 C C . ASP A 1 89 ? -13.436 35.055 2.129 1.00 55.44 89 ASP A C 1
ATOM 715 O O . ASP A 1 89 ? -12.706 35.097 1.140 1.00 55.44 89 ASP A O 1
ATOM 719 N N . SER A 1 90 ? -12.890 34.847 3.331 1.00 58.59 90 SER A N 1
ATOM 720 C CA . SER A 1 90 ? -11.442 34.694 3.535 1.00 58.59 90 SER A CA 1
ATOM 721 C C . SER A 1 90 ? -11.021 33.976 4.822 1.00 58.59 90 SER A C 1
ATOM 723 O O . SER A 1 90 ? -9.821 33.847 5.064 1.00 58.59 90 SER A O 1
ATOM 725 N N . ASP A 1 91 ? -11.953 33.523 5.666 1.00 63.44 91 ASP A N 1
ATOM 726 C CA . ASP A 1 91 ? -11.615 32.934 6.969 1.00 63.44 91 ASP A CA 1
ATOM 727 C C . ASP A 1 91 ? -11.575 31.399 6.871 1.00 63.44 91 ASP A C 1
ATOM 729 O O . ASP A 1 91 ? -12.551 30.699 7.150 1.00 63.44 91 ASP A O 1
ATOM 733 N N . LYS A 1 92 ? -10.445 30.868 6.381 1.00 72.88 92 LYS A N 1
ATOM 734 C CA . LYS A 1 92 ? -10.226 29.420 6.242 1.00 72.88 92 LYS A CA 1
ATOM 735 C C . LYS A 1 92 ? -9.604 28.853 7.510 1.00 72.88 92 LYS A C 1
ATOM 737 O O . LYS A 1 92 ? -8.468 29.193 7.843 1.00 72.88 92 LYS A O 1
ATOM 742 N N . GLN A 1 93 ? -10.299 27.929 8.173 1.00 78.81 93 GLN A N 1
ATOM 743 C CA . GLN A 1 93 ? -9.732 27.222 9.321 1.00 78.81 93 GLN A CA 1
ATOM 744 C C . GLN A 1 93 ? -9.098 25.890 8.906 1.00 78.81 93 GLN A C 1
ATOM 746 O O . GLN A 1 93 ? -9.681 25.147 8.110 1.00 78.81 93 GLN A O 1
ATOM 751 N N . PRO A 1 94 ? -7.903 25.571 9.436 1.00 82.94 94 PRO A N 1
ATOM 752 C CA . PRO A 1 94 ? -7.293 24.277 9.209 1.00 82.94 94 PRO A CA 1
ATOM 753 C C . PRO A 1 94 ? -8.062 23.198 9.974 1.00 82.94 94 PRO A C 1
ATOM 755 O O . PRO A 1 94 ? -8.186 23.260 11.195 1.00 82.94 94 PRO A O 1
ATOM 758 N N . VAL A 1 95 ? -8.525 22.191 9.248 1.00 85.38 95 VAL A N 1
ATOM 759 C CA . VAL A 1 95 ? -9.116 20.967 9.784 1.00 85.38 95 VAL A CA 1
ATOM 760 C C . VAL A 1 95 ? -8.159 19.822 9.490 1.00 85.38 95 VAL A C 1
ATOM 762 O O . VAL A 1 95 ? -7.650 19.700 8.371 1.00 85.38 95 VAL A O 1
ATOM 765 N N . LEU A 1 96 ? -7.869 19.020 10.510 1.00 87.69 96 LEU A N 1
ATOM 766 C CA . LEU A 1 96 ? -7.054 17.822 10.363 1.00 87.69 96 LEU A CA 1
ATOM 767 C C . LEU A 1 96 ? -7.961 16.611 10.181 1.00 87.69 96 LEU A C 1
ATOM 769 O O . LEU A 1 96 ? -8.929 16.430 10.915 1.00 87.69 96 LEU A O 1
ATOM 773 N N . ASP A 1 97 ? -7.601 15.767 9.224 1.00 88.50 97 ASP A N 1
ATOM 774 C CA . ASP A 1 97 ? -8.175 14.443 9.047 1.00 88.50 97 ASP A CA 1
ATOM 775 C C . ASP A 1 97 ? -7.080 13.402 9.276 1.00 88.50 97 ASP A C 1
ATOM 777 O O . ASP A 1 97 ? -6.230 13.178 8.412 1.00 88.50 97 ASP A O 1
ATOM 781 N N . ALA A 1 98 ? -7.049 12.842 10.486 1.00 91.75 98 ALA A N 1
ATOM 782 C CA . ALA A 1 98 ? -6.029 11.898 10.924 1.00 91.75 98 ALA A CA 1
ATOM 783 C C . ALA A 1 98 ? -6.487 10.445 10.782 1.00 91.75 98 ALA A C 1
ATOM 785 O O . ALA A 1 98 ? -7.622 10.097 11.113 1.00 91.75 98 ALA A O 1
ATOM 786 N N . PHE A 1 99 ? -5.576 9.589 10.329 1.00 94.69 99 PHE A N 1
ATOM 787 C CA . PHE A 1 99 ? -5.820 8.175 10.078 1.00 94.69 99 PHE A CA 1
ATOM 788 C C . PHE A 1 99 ? -4.542 7.350 10.197 1.00 94.69 99 PHE A C 1
ATOM 790 O O . PHE A 1 99 ? -3.421 7.859 10.196 1.00 94.69 99 PHE A O 1
ATOM 797 N N . VAL A 1 100 ? -4.720 6.043 10.316 1.00 95.38 100 VAL A N 1
ATOM 798 C CA . VAL A 1 100 ? -3.638 5.065 10.339 1.00 95.38 100 VAL A CA 1
ATOM 799 C C . VAL A 1 100 ? -3.479 4.483 8.940 1.00 95.38 100 VAL A C 1
ATOM 801 O O . VAL A 1 100 ? -4.441 3.960 8.380 1.00 95.38 100 VAL A O 1
ATOM 804 N N . CYS A 1 101 ? -2.267 4.540 8.397 1.00 94.12 101 CYS A N 1
ATOM 805 C CA . CYS A 1 101 ? -1.875 3.845 7.176 1.00 94.12 101 CYS A CA 1
ATOM 806 C C . CYS A 1 101 ? -1.263 2.484 7.508 1.00 94.12 101 CYS A C 1
ATOM 808 O O . CYS A 1 101 ? -0.452 2.362 8.431 1.00 94.12 101 CYS A O 1
ATOM 810 N N . MET A 1 102 ? -1.599 1.481 6.708 1.00 93.00 102 MET A N 1
ATOM 811 C CA . MET A 1 102 ? -1.021 0.142 6.740 1.00 93.00 102 MET A CA 1
ATOM 812 C C . MET A 1 102 ? -0.985 -0.448 5.326 1.00 93.00 102 MET A C 1
ATOM 814 O O . MET A 1 102 ? -1.511 0.141 4.382 1.00 93.00 102 MET A O 1
ATOM 818 N N . GLU A 1 103 ? -0.366 -1.615 5.162 1.00 87.56 103 GLU A N 1
ATOM 819 C CA . GLU A 1 103 ? -0.411 -2.329 3.884 1.00 87.56 103 GLU A CA 1
ATOM 820 C C . GLU A 1 103 ? -1.865 -2.607 3.462 1.00 87.56 103 GLU A C 1
ATOM 822 O O . GLU A 1 103 ? -2.731 -2.898 4.294 1.00 87.56 103 GLU A O 1
ATOM 827 N N . LYS A 1 104 ? -2.154 -2.518 2.160 1.00 89.06 104 LYS A N 1
ATOM 828 C CA . LYS A 1 104 ? -3.484 -2.826 1.628 1.00 89.06 104 LYS A CA 1
ATOM 829 C C . LYS A 1 104 ? -3.848 -4.276 1.954 1.00 89.06 104 LYS A C 1
ATOM 831 O O . LYS A 1 104 ? -3.133 -5.200 1.582 1.00 89.06 104 LYS A O 1
ATOM 836 N N . GLY A 1 105 ? -4.988 -4.487 2.609 1.00 91.50 105 GLY A N 1
ATOM 837 C CA . GLY A 1 105 ? -5.369 -5.807 3.108 1.00 91.50 105 GLY A CA 1
ATOM 838 C C . GLY A 1 105 ? -4.699 -6.185 4.431 1.00 91.50 105 GLY A C 1
ATOM 839 O O . GLY A 1 105 ? -4.760 -7.358 4.795 1.00 91.50 105 GLY A O 1
ATOM 840 N N . GLY A 1 106 ? -4.088 -5.227 5.137 1.00 92.62 106 GLY A N 1
ATOM 841 C CA . GLY A 1 106 ? -3.549 -5.398 6.483 1.00 92.62 106 GLY A CA 1
ATOM 842 C C . GLY A 1 106 ? -4.601 -5.944 7.447 1.00 92.62 106 GLY A C 1
ATOM 843 O O . GLY A 1 106 ? -5.782 -5.602 7.365 1.00 92.62 106 GLY A O 1
ATOM 844 N N . ARG A 1 107 ? -4.173 -6.836 8.340 1.00 96.25 107 ARG A N 1
ATOM 845 C CA . ARG A 1 107 ? -5.065 -7.626 9.196 1.00 96.25 107 ARG A CA 1
ATOM 846 C C . ARG A 1 107 ? -4.766 -7.358 10.655 1.00 96.25 107 ARG A C 1
ATOM 848 O O . ARG A 1 107 ? -3.615 -7.466 11.070 1.00 96.25 107 ARG A O 1
ATOM 855 N N . VAL A 1 108 ? -5.805 -7.046 11.414 1.00 97.38 108 VAL A N 1
ATOM 856 C CA . VAL A 1 108 ? -5.780 -7.019 12.873 1.00 97.38 108 VAL A CA 1
ATOM 857 C C . VAL A 1 108 ? -6.486 -8.264 13.378 1.00 97.38 108 VAL A C 1
ATOM 859 O O . VAL A 1 108 ? -7.578 -8.584 12.928 1.00 97.38 108 VAL A O 1
ATOM 862 N N . PHE A 1 109 ? -5.870 -8.947 14.327 1.00 98.00 109 PHE A N 1
ATOM 863 C CA . PHE A 1 109 ? -6.444 -10.098 15.001 1.00 98.00 109 PHE A CA 1
ATOM 864 C C . PHE A 1 109 ? -6.707 -9.737 16.456 1.00 98.00 109 PHE A C 1
ATOM 866 O O . PHE A 1 109 ? -5.830 -9.161 17.098 1.00 98.00 109 PHE A O 1
ATOM 873 N N . ILE A 1 110 ? -7.884 -10.074 16.973 1.00 97.94 110 ILE A N 1
ATOM 874 C CA . ILE A 1 110 ? -8.277 -9.856 18.367 1.00 97.94 110 ILE A CA 1
ATOM 875 C C . ILE A 1 110 ? -8.563 -11.218 18.992 1.00 97.94 110 ILE A C 1
ATOM 877 O O . ILE A 1 110 ? -9.367 -11.993 18.472 1.00 97.94 110 ILE A O 1
ATOM 881 N N . GLU A 1 111 ? -7.873 -11.513 20.086 1.00 97.44 111 GLU A N 1
ATOM 882 C CA . GLU A 1 111 ? -8.082 -12.716 20.882 1.00 97.44 111 GLU A CA 1
ATOM 883 C C . GLU A 1 111 ? -9.522 -12.795 21.400 1.00 97.44 111 GLU A C 1
ATOM 885 O O . GLU A 1 111 ? -10.036 -11.824 21.956 1.00 97.44 111 GLU A O 1
ATOM 890 N N . LEU A 1 112 ? -10.145 -13.967 21.243 1.00 97.44 112 LEU A N 1
ATOM 891 C CA . LEU A 1 112 ? -11.416 -14.303 21.879 1.00 97.44 112 LEU A CA 1
ATOM 892 C C . LEU A 1 112 ? -11.164 -15.304 23.021 1.00 97.44 112 LEU A C 1
ATOM 894 O O . LEU A 1 112 ? -10.213 -16.085 22.933 1.00 97.44 112 LEU A O 1
ATOM 898 N N . PRO A 1 113 ? -11.998 -15.323 24.078 1.00 95.12 113 PRO A N 1
ATOM 899 C CA . PRO A 1 113 ? -11.825 -16.248 25.195 1.00 95.12 113 PRO A CA 1
ATOM 900 C C . PRO A 1 113 ? -11.824 -17.720 24.757 1.00 95.12 113 PRO A C 1
ATOM 902 O O . PRO A 1 113 ? -12.720 -18.155 24.035 1.00 95.12 113 PRO A O 1
ATOM 905 N N . ASP A 1 114 ? -10.883 -18.523 25.264 1.00 90.31 114 ASP A N 1
ATOM 906 C CA . ASP A 1 114 ? -10.850 -19.981 25.032 1.00 90.31 114 ASP A CA 1
ATOM 907 C C . ASP A 1 114 ? -12.122 -20.694 25.523 1.00 90.31 114 ASP A C 1
ATOM 909 O O . ASP A 1 114 ? -12.493 -21.756 25.026 1.00 90.31 114 ASP A O 1
ATOM 913 N N . THR A 1 115 ? -12.804 -20.098 26.499 1.00 92.06 115 THR A N 1
ATOM 914 C CA . THR A 1 115 ? -14.056 -20.585 27.085 1.00 92.06 115 THR A CA 1
ATOM 915 C C . THR A 1 115 ? -15.304 -20.107 26.335 1.00 92.06 115 THR A C 1
ATOM 917 O O . THR A 1 115 ? -16.415 -20.342 26.809 1.00 92.06 115 THR A O 1
ATOM 920 N N . ALA A 1 116 ? -15.154 -19.433 25.188 1.00 93.81 116 ALA A N 1
ATOM 921 C CA . ALA A 1 116 ? -16.273 -18.880 24.431 1.00 93.81 116 ALA A CA 1
ATOM 922 C C . ALA A 1 116 ? -17.257 -19.981 23.975 1.00 93.81 116 ALA A C 1
ATOM 924 O O . ALA A 1 116 ? -16.861 -20.907 23.258 1.00 93.81 116 ALA A O 1
ATOM 925 N N . PRO A 1 117 ? -18.555 -19.884 24.325 1.00 95.69 117 PRO A N 1
ATOM 926 C CA . PRO A 1 117 ? -19.562 -20.826 23.852 1.00 95.69 117 PRO A CA 1
ATOM 927 C C . PRO A 1 117 ? -19.693 -20.805 22.325 1.00 95.69 117 PRO A C 1
ATOM 929 O O . PRO A 1 117 ? -19.665 -19.745 21.694 1.00 95.69 117 PRO A O 1
ATOM 932 N N . ALA A 1 118 ? -19.930 -21.971 21.717 1.00 95.69 118 ALA A N 1
ATOM 933 C CA . ALA A 1 118 ? -20.115 -22.079 20.268 1.00 95.69 118 ALA A CA 1
ATOM 934 C C . ALA A 1 118 ? -21.294 -21.227 19.748 1.00 95.69 118 ALA A C 1
ATOM 936 O O . ALA A 1 118 ? -21.223 -20.682 18.648 1.00 95.69 118 ALA A O 1
ATOM 937 N N . SER A 1 119 ? -22.358 -21.067 20.545 1.00 97.00 119 SER A N 1
ATOM 938 C CA . SER A 1 119 ? -23.501 -20.193 20.239 1.00 97.00 119 SER A CA 1
ATOM 939 C C . SER A 1 119 ? -23.109 -18.714 20.148 1.00 97.00 119 SER A C 1
ATOM 941 O O . SER A 1 119 ? -23.513 -18.028 19.206 1.00 97.00 119 SER A O 1
ATOM 943 N N . ALA A 1 120 ? -22.288 -18.235 21.086 1.00 97.62 120 ALA A N 1
ATOM 944 C CA . ALA A 1 120 ? -21.792 -16.862 21.109 1.00 97.62 120 ALA A CA 1
ATOM 945 C C . ALA A 1 120 ? -20.838 -16.598 19.933 1.00 97.62 120 ALA A C 1
ATOM 947 O O . ALA A 1 120 ? -20.977 -15.589 19.245 1.00 97.62 120 ALA A O 1
ATOM 948 N N . LEU A 1 121 ? -19.934 -17.540 19.629 1.00 97.69 121 LEU A N 1
ATOM 949 C CA . LEU A 1 121 ? -19.037 -17.451 18.468 1.00 97.69 121 LEU A CA 1
ATOM 950 C C . LEU A 1 121 ? -19.794 -17.439 17.135 1.00 97.69 121 LEU A C 1
ATOM 952 O O . LEU A 1 121 ? -19.415 -16.706 16.225 1.00 97.69 121 LEU A O 1
ATOM 956 N N . ASN A 1 122 ? -20.862 -18.233 17.007 1.00 97.81 122 ASN A N 1
ATOM 957 C CA . ASN A 1 122 ? -21.690 -18.244 15.801 1.00 97.81 122 ASN A CA 1
ATOM 958 C C . ASN A 1 122 ? -22.447 -16.923 15.628 1.00 97.81 122 ASN A C 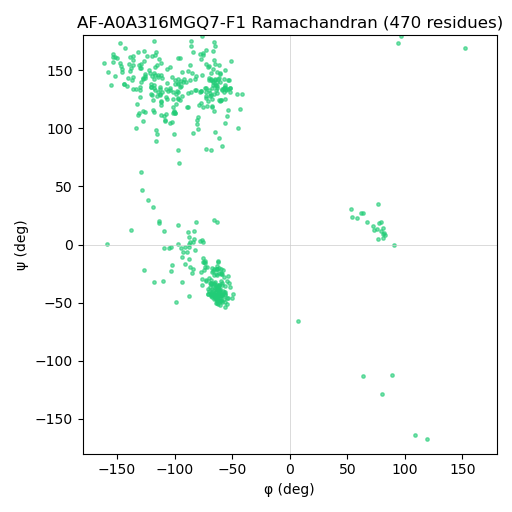1
ATOM 960 O O . ASN A 1 122 ? -22.416 -16.359 14.539 1.00 97.81 122 ASN A O 1
ATOM 964 N N . THR A 1 123 ? -23.047 -16.397 16.700 1.00 98.44 123 THR A N 1
ATOM 965 C CA . THR A 1 123 ? -23.700 -15.077 16.674 1.00 98.44 123 THR A CA 1
ATOM 966 C C . THR A 1 123 ? -22.697 -13.971 16.325 1.00 98.44 123 THR A C 1
ATOM 968 O O . THR A 1 123 ? -22.979 -13.127 15.477 1.00 98.44 123 THR A O 1
ATOM 971 N N . LEU A 1 124 ? -21.494 -14.005 16.914 1.00 98.50 124 LEU A N 1
ATOM 972 C CA . LEU A 1 124 ? -20.417 -13.068 16.588 1.00 98.50 124 LEU A CA 1
ATOM 973 C C . LEU A 1 124 ? -20.009 -13.169 15.114 1.00 98.50 124 LEU A C 1
ATOM 975 O O . LEU A 1 124 ? -19.816 -12.138 14.478 1.00 98.50 124 LEU A O 1
ATOM 979 N N . ARG A 1 125 ? -19.904 -14.387 14.565 1.00 98.31 125 ARG A N 1
ATOM 980 C CA . ARG A 1 125 ? -19.577 -14.612 13.150 1.00 98.31 125 ARG A CA 1
ATOM 981 C C . ARG A 1 125 ? -20.620 -13.970 12.234 1.00 98.31 125 ARG A C 1
ATOM 983 O O . ARG A 1 125 ? -20.232 -13.213 11.353 1.00 98.31 125 ARG A O 1
ATOM 990 N N . THR A 1 126 ? -21.908 -14.199 12.495 1.00 98.25 126 THR A N 1
ATOM 991 C CA . THR A 1 126 ? -23.009 -13.600 11.722 1.00 98.25 126 THR A CA 1
ATOM 992 C C . THR A 1 126 ? -22.937 -12.072 11.715 1.00 98.25 126 THR A C 1
ATOM 994 O O . THR A 1 126 ? -23.017 -11.461 10.657 1.00 98.25 126 THR A O 1
ATOM 997 N N . LEU A 1 127 ? -22.722 -11.441 12.874 1.00 98.50 127 LEU A N 1
ATOM 998 C CA . LEU A 1 127 ? -22.610 -9.979 12.951 1.00 98.50 127 LEU A CA 1
ATOM 999 C C . LEU A 1 127 ? -21.324 -9.445 12.298 1.00 98.50 127 LEU A C 1
ATOM 1001 O O . LEU A 1 127 ? -21.331 -8.367 11.707 1.00 98.50 127 LEU A O 1
ATOM 1005 N N . ALA A 1 128 ? -20.211 -10.169 12.428 1.00 97.94 128 ALA A N 1
ATOM 1006 C CA . ALA A 1 128 ? -18.916 -9.756 11.901 1.00 97.94 128 ALA A CA 1
ATOM 1007 C C . ALA A 1 128 ? -18.868 -9.786 10.366 1.00 97.94 128 ALA A C 1
ATOM 1009 O O . ALA A 1 128 ? -18.343 -8.853 9.762 1.00 97.94 128 ALA A O 1
ATOM 1010 N N . GLU A 1 129 ? -19.437 -10.816 9.736 1.00 97.31 129 GLU A N 1
ATOM 1011 C CA . GLU A 1 129 ? -19.402 -10.991 8.276 1.00 97.31 129 GLU A CA 1
ATOM 1012 C C . GLU A 1 129 ? -20.124 -9.860 7.516 1.00 97.31 129 GLU A C 1
ATOM 1014 O O . GLU A 1 129 ? -19.741 -9.534 6.393 1.00 97.31 129 GLU A O 1
ATOM 1019 N N . GLU A 1 130 ? -21.098 -9.201 8.149 1.00 97.62 130 GLU A N 1
ATOM 1020 C CA . GLU A 1 130 ? -21.845 -8.065 7.587 1.00 97.62 130 GLU A CA 1
ATOM 1021 C C . GLU A 1 130 ? -21.198 -6.691 7.862 1.00 97.62 130 GLU A C 1
ATOM 1023 O O . GLU A 1 130 ? -21.650 -5.661 7.344 1.00 97.62 130 GLU A O 1
ATOM 1028 N N . LEU A 1 131 ? -20.135 -6.630 8.673 1.00 97.69 131 LEU A N 1
ATOM 1029 C CA . LEU A 1 131 ? -19.466 -5.373 9.006 1.00 97.69 131 LEU A CA 1
ATOM 1030 C C . LEU A 1 131 ? -18.525 -4.932 7.872 1.00 97.69 131 LEU A C 1
ATOM 1032 O O . LEU A 1 131 ? -17.461 -5.511 7.665 1.00 97.69 131 LEU A O 1
ATOM 1036 N N . ASN A 1 132 ? -18.896 -3.856 7.171 1.00 96.69 132 ASN A N 1
ATOM 1037 C CA . ASN A 1 132 ? -18.210 -3.376 5.963 1.00 96.69 132 ASN A CA 1
ATOM 1038 C C . ASN A 1 132 ? -17.280 -2.163 6.172 1.00 96.69 132 ASN A C 1
ATOM 1040 O O . ASN A 1 132 ? -16.424 -1.882 5.329 1.00 96.69 132 ASN A O 1
ATOM 1044 N N . TYR A 1 133 ? -17.419 -1.429 7.277 1.00 97.06 133 TYR A N 1
ATOM 1045 C CA . TYR A 1 133 ? -16.477 -0.386 7.686 1.00 97.06 133 TYR A CA 1
ATOM 1046 C C . TYR A 1 133 ? -16.376 -0.318 9.214 1.00 97.06 133 TYR A C 1
ATOM 1048 O O . TYR A 1 133 ? -17.318 -0.663 9.923 1.00 97.06 133 TYR A O 1
ATOM 1056 N N . LEU A 1 134 ? -15.240 0.152 9.733 1.00 97.12 134 LEU A N 1
ATOM 1057 C CA . LEU A 1 134 ? -15.040 0.356 11.171 1.00 97.12 134 LEU A CA 1
ATOM 1058 C C . LEU A 1 134 ? -14.485 1.754 11.438 1.00 97.12 134 LEU A C 1
ATOM 1060 O O . LEU A 1 134 ? -13.457 2.129 10.889 1.00 97.12 134 LEU A O 1
ATOM 1064 N N . GLY A 1 135 ? -15.136 2.521 12.316 1.00 94.31 135 GLY A N 1
ATOM 1065 C CA . GLY A 1 135 ? -14.789 3.927 12.532 1.00 94.31 135 GLY A CA 1
ATOM 1066 C C . GLY A 1 135 ? -15.562 4.820 11.571 1.00 94.31 135 GLY A C 1
ATOM 1067 O O . GLY A 1 135 ? -16.779 4.938 11.707 1.00 94.31 135 GLY A O 1
ATOM 1068 N N . ARG A 1 136 ? -14.872 5.461 10.628 1.00 92.44 136 ARG A N 1
ATOM 1069 C CA . ARG A 1 136 ? -15.507 6.244 9.558 1.00 92.44 136 ARG A CA 1
ATOM 1070 C C . ARG A 1 136 ? -15.637 5.435 8.263 1.00 92.44 136 ARG A C 1
ATOM 1072 O O . ARG A 1 136 ? -14.939 4.436 8.082 1.00 92.44 136 ARG A O 1
ATOM 1079 N N . SER A 1 137 ? -16.530 5.863 7.372 1.00 92.44 137 SER A N 1
ATOM 1080 C CA . SER A 1 137 ? -16.898 5.147 6.140 1.00 92.44 137 SER A CA 1
ATOM 1081 C C . SER A 1 137 ? -15.749 4.965 5.143 1.00 92.44 137 SER A C 1
ATOM 1083 O O . SER A 1 137 ? -15.862 4.143 4.241 1.00 92.44 137 SER A O 1
ATOM 1085 N N . GLU A 1 138 ? -14.636 5.679 5.304 1.00 93.19 138 GLU A N 1
ATOM 1086 C CA . GLU A 1 138 ? -13.402 5.521 4.527 1.00 93.19 138 GLU A CA 1
ATOM 1087 C C . GLU A 1 138 ? -12.595 4.261 4.927 1.00 93.19 138 GLU A C 1
ATOM 1089 O O . GLU A 1 138 ? -11.716 3.802 4.193 1.00 93.19 138 GLU A O 1
ATOM 1094 N N . SER A 1 139 ? -12.906 3.665 6.083 1.00 96.06 139 SER A N 1
ATOM 1095 C CA . SER A 1 139 ? -12.174 2.538 6.680 1.00 96.06 139 SER A CA 1
ATOM 1096 C C . SER A 1 139 ? -12.825 1.201 6.342 1.00 96.06 139 SER A C 1
ATOM 1098 O O . SER A 1 139 ? -13.450 0.568 7.195 1.00 96.06 139 SER A O 1
ATOM 1100 N N . TRP A 1 140 ? -12.729 0.782 5.082 1.00 97.81 140 TRP A N 1
ATOM 1101 C CA . TRP A 1 140 ? -13.386 -0.441 4.612 1.00 97.81 140 TRP A CA 1
ATOM 1102 C C . TRP A 1 140 ? -12.755 -1.689 5.216 1.00 97.81 140 TRP A C 1
ATOM 1104 O O . TRP A 1 140 ? -11.537 -1.884 5.125 1.00 97.81 140 TRP A O 1
ATOM 1114 N N . VAL A 1 141 ? -13.591 -2.554 5.786 1.00 98.19 141 VAL A N 1
ATOM 1115 C CA . VAL A 1 141 ? -13.158 -3.795 6.428 1.00 98.19 141 VAL A CA 1
ATOM 1116 C C . VAL A 1 141 ? -13.941 -4.998 5.919 1.00 98.19 141 VAL A C 1
ATOM 1118 O O . VAL A 1 141 ? -15.067 -4.872 5.452 1.00 98.19 141 VAL A O 1
ATOM 1121 N N . ALA A 1 142 ? -13.317 -6.165 6.023 1.00 98.12 142 ALA A N 1
ATOM 1122 C CA . ALA A 1 142 ? -14.001 -7.449 6.069 1.00 98.12 142 ALA A CA 1
ATOM 1123 C C . ALA A 1 142 ? -13.642 -8.104 7.404 1.00 98.12 142 ALA A C 1
ATOM 1125 O O . ALA A 1 142 ? -12.454 -8.167 7.743 1.00 98.12 142 ALA A O 1
ATOM 1126 N N . VAL A 1 143 ? -14.641 -8.551 8.165 1.00 98.31 143 VAL A N 1
ATOM 1127 C CA . VAL A 1 143 ? -14.430 -9.131 9.496 1.00 98.31 143 VAL A CA 1
ATOM 1128 C C . VAL A 1 143 ? -14.892 -10.581 9.511 1.00 98.31 143 VAL A C 1
ATOM 1130 O O . VAL A 1 143 ? -15.918 -10.922 8.935 1.00 98.31 143 VAL A O 1
ATOM 1133 N N . SER A 1 144 ? -14.108 -11.458 10.133 1.00 97.31 144 SER A N 1
ATOM 1134 C CA . SER A 1 144 ? -14.426 -12.884 10.225 1.00 97.31 144 SER A CA 1
ATOM 1135 C C . SER A 1 144 ? -13.917 -13.488 11.530 1.00 97.31 144 SER A C 1
ATOM 1137 O O . SER A 1 144 ? -12.986 -12.972 12.146 1.00 97.31 144 SER A O 1
ATOM 1139 N N . VAL A 1 145 ? -14.531 -14.590 11.962 1.00 97.56 145 VAL A N 1
ATOM 1140 C CA . VAL A 1 145 ? -14.058 -15.380 13.108 1.00 97.56 145 VAL A CA 1
ATOM 1141 C C . VAL A 1 145 ? -13.282 -16.579 12.575 1.00 97.56 145 VAL A C 1
ATOM 1143 O O . VAL A 1 145 ? -13.868 -17.475 11.963 1.00 97.56 145 VAL A O 1
ATOM 1146 N N . VAL A 1 146 ? -11.974 -16.602 12.825 1.00 95.19 146 VAL A N 1
ATOM 1147 C CA . VAL A 1 146 ? -11.045 -17.649 12.378 1.00 95.19 146 VAL A CA 1
ATOM 1148 C C . VAL A 1 146 ? -10.674 -18.587 13.534 1.00 95.19 146 VAL A C 1
ATOM 1150 O O . VAL A 1 146 ? -10.739 -18.183 14.698 1.00 95.19 146 VAL A O 1
ATOM 1153 N N . PRO A 1 147 ? -10.315 -19.856 13.258 1.00 91.06 147 PRO A N 1
ATOM 1154 C CA . PRO A 1 147 ? -10.094 -20.849 14.311 1.00 91.06 147 PRO A CA 1
ATOM 1155 C C . PRO A 1 147 ? -8.858 -20.576 15.173 1.00 91.06 147 PRO A C 1
ATOM 1157 O O . PRO A 1 147 ? -8.879 -20.925 16.350 1.00 91.06 147 PRO A O 1
ATOM 1160 N N . ASP A 1 148 ? -7.818 -19.959 14.601 1.00 92.06 148 ASP A N 1
ATOM 1161 C CA . ASP A 1 148 ? -6.539 -19.692 15.259 1.00 92.06 148 ASP A CA 1
ATOM 1162 C C . ASP A 1 148 ? -5.833 -18.474 14.646 1.00 92.06 148 ASP A C 1
ATOM 1164 O O . ASP A 1 148 ? -6.047 -18.124 13.481 1.00 92.06 148 ASP A O 1
ATOM 1168 N N . LEU A 1 149 ? -4.940 -17.855 15.426 1.00 92.50 149 LEU A N 1
ATOM 1169 C CA . LEU A 1 149 ? -4.002 -16.855 14.917 1.00 92.50 149 LEU A CA 1
ATOM 1170 C C . LEU A 1 149 ? -3.051 -17.516 13.894 1.00 92.50 149 LEU A C 1
ATOM 1172 O O . LEU A 1 149 ? -2.507 -18.585 14.191 1.00 92.50 149 LEU A O 1
ATOM 1176 N N . PRO A 1 150 ? -2.785 -16.898 12.725 1.00 88.06 150 PRO A N 1
ATOM 1177 C CA . PRO A 1 150 ? -1.807 -17.420 11.774 1.00 88.06 150 PRO A CA 1
ATOM 1178 C C . PRO A 1 150 ? -0.442 -17.697 12.421 1.00 88.06 150 PRO A C 1
ATOM 1180 O O . PRO A 1 150 ? 0.093 -16.861 13.149 1.00 88.06 150 PRO A O 1
ATOM 1183 N N . PHE A 1 151 ? 0.153 -18.855 12.116 1.00 85.25 151 PHE A N 1
ATOM 1184 C CA . PHE A 1 151 ? 1.375 -19.359 12.767 1.00 85.25 151 PHE A CA 1
ATOM 1185 C C . PHE A 1 151 ? 2.605 -18.443 12.627 1.00 85.25 151 PHE A C 1
ATOM 1187 O O . PHE A 1 151 ? 3.572 -18.571 13.377 1.00 85.25 151 PHE A O 1
ATOM 1194 N N . ASN A 1 152 ? 2.606 -17.557 11.630 1.00 82.44 152 ASN A N 1
ATOM 1195 C CA . ASN A 1 152 ? 3.681 -16.608 11.352 1.00 82.44 152 ASN A CA 1
ATOM 1196 C C . ASN A 1 152 ? 3.536 -15.283 12.121 1.00 82.44 152 ASN A C 1
ATOM 1198 O O . ASN A 1 152 ? 4.399 -14.414 11.983 1.00 82.44 152 ASN A O 1
ATOM 1202 N N . LEU A 1 153 ? 2.466 -15.124 12.902 1.00 88.75 153 LEU A N 1
ATOM 1203 C CA . LEU A 1 153 ? 2.177 -13.938 13.698 1.00 88.75 153 LEU A CA 1
ATOM 1204 C C . LEU A 1 153 ? 2.283 -14.245 15.192 1.00 88.75 153 LEU A C 1
ATOM 1206 O O . LEU A 1 153 ? 2.119 -15.377 15.643 1.00 88.75 153 LEU A O 1
ATOM 1210 N N . SER A 1 154 ? 2.537 -13.203 15.976 1.00 92.75 154 SER A N 1
ATOM 1211 C CA . SER A 1 154 ? 2.459 -13.251 17.435 1.00 92.75 154 SER A CA 1
ATOM 1212 C C . SER A 1 154 ? 1.551 -12.148 17.968 1.00 92.75 154 SER A C 1
ATOM 1214 O O . SER A 1 154 ? 1.330 -11.133 17.305 1.00 92.75 154 SER A O 1
ATOM 1216 N N . TRP A 1 155 ? 1.027 -12.336 19.180 1.00 94.94 155 TRP A N 1
ATOM 1217 C CA . TRP A 1 155 ? 0.332 -11.287 19.924 1.00 94.94 155 TRP A CA 1
ATOM 1218 C C . TRP A 1 155 ? 1.315 -10.165 20.262 1.00 94.94 155 TRP A C 1
ATOM 1220 O O . TRP A 1 155 ? 2.093 -10.263 21.211 1.00 94.94 155 TRP A O 1
ATOM 1230 N N . ASN A 1 156 ? 1.320 -9.122 19.440 1.00 93.62 156 ASN A N 1
ATOM 1231 C CA . ASN A 1 156 ? 2.297 -8.042 19.505 1.00 93.62 156 ASN A CA 1
ATOM 1232 C C . ASN A 1 156 ? 1.716 -6.752 20.104 1.00 93.62 156 ASN A C 1
ATOM 1234 O O . ASN A 1 156 ? 2.444 -5.781 20.282 1.00 93.62 156 ASN A O 1
ATOM 1238 N N . CYS A 1 157 ? 0.427 -6.737 20.433 1.00 94.75 157 CYS A N 1
ATOM 1239 C CA . CYS A 1 157 ? -0.244 -5.656 21.133 1.00 94.75 157 CYS A CA 1
ATOM 1240 C C . CYS A 1 157 ? -0.977 -6.226 22.354 1.00 94.75 157 CYS A C 1
ATOM 1242 O O . CYS A 1 157 ? -1.991 -6.906 22.227 1.00 94.75 157 CYS A O 1
ATOM 1244 N N . CYS A 1 158 ? -0.441 -5.968 23.547 1.00 94.81 158 CYS A N 1
ATOM 1245 C CA . CYS A 1 158 ? -0.919 -6.572 24.793 1.00 94.81 158 CYS A CA 1
ATOM 1246 C C . CYS A 1 158 ? -1.016 -5.531 25.910 1.00 94.81 158 CYS A C 1
ATOM 1248 O O . CYS A 1 158 ? -0.269 -4.544 25.915 1.00 94.81 158 CYS A O 1
ATOM 1250 N N . ALA A 1 159 ? -1.894 -5.790 26.883 1.00 94.12 159 ALA A N 1
ATOM 1251 C CA . ALA A 1 159 ? -2.008 -4.984 28.089 1.00 94.12 159 ALA A CA 1
ATOM 1252 C C . ALA A 1 159 ? -0.660 -4.897 28.829 1.00 94.12 159 ALA A C 1
ATOM 1254 O O . ALA A 1 159 ? 0.068 -5.879 28.978 1.00 94.12 159 ALA A O 1
ATOM 1255 N N . SER A 1 160 ? -0.310 -3.695 29.277 1.00 92.06 160 SER A N 1
ATOM 1256 C CA . SER A 1 160 ? 0.994 -3.368 29.849 1.00 92.06 160 SER A CA 1
ATOM 1257 C C . SER A 1 160 ? 0.873 -2.221 30.852 1.00 92.06 160 SER A C 1
ATOM 1259 O O . SER A 1 160 ? -0.099 -1.468 30.858 1.00 92.06 160 SER A O 1
ATOM 1261 N N . ARG A 1 161 ? 1.881 -2.059 31.720 1.00 85.62 161 ARG A N 1
ATOM 1262 C CA . ARG A 1 161 ? 1.981 -0.891 32.616 1.00 85.62 161 ARG A CA 1
ATOM 1263 C C . ARG A 1 161 ? 2.415 0.381 31.875 1.00 85.62 161 ARG A C 1
ATOM 1265 O O . ARG A 1 161 ? 2.144 1.481 32.351 1.00 85.62 161 ARG A O 1
ATOM 1272 N N . ALA A 1 162 ? 3.062 0.228 30.721 1.00 78.06 162 ALA A N 1
ATOM 1273 C CA . ALA A 1 162 ? 3.515 1.303 29.841 1.00 78.06 162 ALA A CA 1
ATOM 1274 C C . ALA A 1 162 ? 2.793 1.235 28.483 1.00 78.06 162 ALA A C 1
ATOM 1276 O O . ALA A 1 162 ? 2.178 0.222 28.161 1.00 78.06 162 ALA A O 1
ATOM 1277 N N . GLY A 1 163 ? 2.872 2.307 27.690 1.00 84.81 163 GLY A N 1
ATOM 1278 C CA . GLY A 1 163 ? 2.306 2.363 26.339 1.00 84.81 163 GLY A CA 1
ATOM 1279 C C . GLY A 1 163 ? 1.069 3.253 26.208 1.00 84.81 163 GLY A C 1
ATOM 1280 O O . GLY A 1 163 ? 0.792 4.095 27.070 1.00 84.81 163 GLY A O 1
ATOM 1281 N N . ASN A 1 164 ? 0.347 3.073 25.104 1.00 84.44 164 ASN A N 1
ATOM 1282 C CA . ASN A 1 164 ? -0.767 3.928 24.705 1.00 84.44 164 ASN A CA 1
ATOM 1283 C C . ASN A 1 164 ? -2.067 3.488 25.378 1.00 84.44 164 ASN A C 1
ATOM 1285 O O . ASN A 1 164 ? -2.276 2.304 25.643 1.00 84.44 164 ASN A O 1
ATOM 1289 N N . ILE A 1 165 ? -2.948 4.448 25.661 1.00 89.12 165 ILE A N 1
ATOM 1290 C CA . ILE A 1 165 ? -4.267 4.159 26.226 1.00 89.12 165 ILE A CA 1
ATOM 1291 C C . ILE A 1 165 ? -5.167 3.631 25.112 1.00 89.12 165 ILE A C 1
ATOM 1293 O O . ILE A 1 165 ? -5.414 4.328 24.131 1.00 89.12 165 ILE A O 1
ATOM 1297 N N . VAL A 1 166 ? -5.690 2.427 25.310 1.00 91.19 166 VAL A N 1
ATOM 1298 C CA . VAL A 1 166 ? -6.711 1.812 24.467 1.00 91.19 166 VAL A CA 1
ATOM 1299 C C . VAL A 1 166 ? -8.027 1.821 25.229 1.00 91.19 166 VAL A C 1
ATOM 1301 O O . VAL A 1 166 ? -8.085 1.481 26.415 1.00 91.19 166 VAL A O 1
ATOM 1304 N N . ASN A 1 167 ? -9.082 2.238 24.537 1.00 93.12 167 ASN A N 1
ATOM 1305 C CA . ASN A 1 167 ? -10.436 2.225 25.065 1.00 93.12 167 ASN A CA 1
ATOM 1306 C C . ASN A 1 167 ? -11.002 0.802 24.961 1.00 93.12 167 ASN A C 1
ATOM 1308 O O . ASN A 1 167 ? -11.412 0.367 23.884 1.00 93.12 167 ASN A O 1
ATOM 1312 N N . THR A 1 168 ? -10.983 0.060 26.061 1.00 95.06 168 THR A N 1
ATOM 1313 C CA . THR A 1 168 ? -11.526 -1.300 26.127 1.00 95.06 168 THR A CA 1
ATOM 1314 C C . THR A 1 168 ? -13.024 -1.285 26.421 1.00 95.06 168 THR A C 1
ATOM 1316 O O . THR A 1 168 ? -13.614 -0.240 26.706 1.00 95.06 168 THR A O 1
ATOM 1319 N N . LEU A 1 169 ? -13.649 -2.454 26.321 1.00 96.88 169 LEU A N 1
ATOM 1320 C CA . LEU A 1 169 ? -15.042 -2.674 26.681 1.00 96.88 169 LEU A CA 1
ATOM 1321 C C . LEU A 1 169 ? -15.087 -3.339 28.059 1.00 96.88 169 LEU A C 1
ATOM 1323 O O . LEU A 1 169 ? -14.438 -4.365 28.245 1.00 96.88 169 LEU A O 1
ATOM 1327 N N . LEU A 1 170 ? -15.810 -2.759 29.017 1.00 97.19 170 LEU A N 1
ATOM 1328 C CA . LEU A 1 170 ? -15.990 -3.396 30.327 1.00 97.19 170 LEU A CA 1
ATOM 1329 C C . LEU A 1 170 ? -16.779 -4.703 30.193 1.00 97.19 170 LEU A C 1
ATOM 1331 O O . LEU A 1 170 ? -17.725 -4.776 29.407 1.00 97.19 170 LEU A O 1
ATOM 1335 N N . SER A 1 171 ? -16.403 -5.705 30.982 1.00 95.81 171 SER A N 1
ATOM 1336 C CA . SER A 1 171 ? -17.205 -6.912 31.210 1.00 95.81 171 SER A CA 1
ATOM 1337 C C . SER A 1 171 ? -18.513 -6.588 31.939 1.00 95.81 171 SER A C 1
ATOM 1339 O O . SER A 1 171 ? -18.740 -5.457 32.385 1.00 95.81 171 SER A O 1
ATOM 1341 N N . GLU A 1 172 ? -19.408 -7.568 32.031 1.00 94.88 172 GLU A N 1
ATOM 1342 C CA . GLU A 1 172 ? -20.662 -7.395 32.761 1.00 94.88 172 GLU A CA 1
ATOM 1343 C C . GLU A 1 172 ? -20.414 -7.243 34.266 1.00 94.88 172 GLU A C 1
ATOM 1345 O O . GLU A 1 172 ? -21.038 -6.399 34.910 1.00 94.88 172 GLU A O 1
ATOM 1350 N N . GLU A 1 173 ? -19.448 -7.987 34.801 1.00 95.06 173 GLU A N 1
ATOM 1351 C CA . GLU A 1 173 ? -19.033 -7.933 36.198 1.00 95.06 173 GLU A CA 1
ATOM 1352 C C . GLU A 1 173 ? -18.434 -6.563 36.539 1.00 95.06 173 GLU A C 1
ATOM 1354 O O . GLU A 1 173 ? -18.891 -5.902 37.470 1.00 95.06 173 GLU A O 1
ATOM 1359 N N . GLU A 1 174 ? -17.482 -6.075 35.733 1.00 95.88 174 GLU A N 1
ATOM 1360 C CA . GLU A 1 174 ? -16.881 -4.746 35.925 1.00 95.88 174 GLU A CA 1
ATOM 1361 C C . GLU A 1 174 ? -17.916 -3.618 35.812 1.00 95.88 174 GLU A C 1
ATOM 1363 O O . GLU A 1 174 ? -17.806 -2.597 36.491 1.00 95.88 174 GLU A O 1
ATOM 1368 N N . TYR A 1 175 ? -18.919 -3.775 34.942 1.00 96.44 175 TYR A N 1
ATOM 1369 C CA . TYR A 1 175 ? -20.010 -2.812 34.824 1.00 96.44 175 TYR A CA 1
ATOM 1370 C C . TYR A 1 175 ? -20.899 -2.806 36.070 1.00 96.44 175 TYR A C 1
ATOM 1372 O O . TYR A 1 175 ? -21.236 -1.730 36.558 1.00 96.44 175 TYR A O 1
ATOM 1380 N N . ALA A 1 176 ? -21.248 -3.979 36.605 1.00 95.19 176 ALA A N 1
ATOM 1381 C CA . ALA A 1 176 ? -22.070 -4.101 37.808 1.00 95.19 176 ALA A CA 1
ATOM 1382 C C . ALA A 1 176 ? -21.392 -3.508 39.059 1.00 95.19 176 ALA A C 1
ATOM 1384 O O . ALA A 1 176 ? -22.079 -3.070 39.980 1.00 95.19 176 ALA A O 1
ATOM 1385 N N . GLU A 1 177 ? -20.058 -3.455 39.078 1.00 95.75 177 GLU A N 1
ATOM 1386 C CA . GLU A 1 177 ? -19.262 -2.855 40.155 1.00 95.75 177 GLU A CA 1
ATOM 1387 C C . GLU A 1 177 ? -19.109 -1.326 40.052 1.00 95.75 177 GLU A C 1
ATOM 1389 O O . GLU A 1 177 ? -18.536 -0.695 40.948 1.00 95.75 177 GLU A O 1
ATOM 1394 N N . LEU A 1 178 ? -19.602 -0.689 38.981 1.00 93.94 178 LEU A N 1
ATOM 1395 C CA . LEU A 1 178 ? -19.512 0.763 38.853 1.00 93.94 178 LEU A CA 1
ATOM 1396 C C . LEU A 1 178 ? -20.309 1.466 39.968 1.00 93.94 178 LEU A C 1
ATOM 1398 O O . LEU A 1 178 ? -21.444 1.094 40.259 1.00 93.94 178 LEU A O 1
ATOM 1402 N N . PRO A 1 179 ? -19.776 2.561 40.544 1.00 92.69 179 PRO A N 1
ATOM 1403 C CA . PRO A 1 179 ? -20.445 3.274 41.636 1.00 92.69 179 PRO A CA 1
ATOM 1404 C C . PRO A 1 179 ? -21.764 3.936 41.212 1.00 92.69 179 PRO A C 1
ATOM 1406 O O . PRO A 1 179 ? -22.592 4.263 42.060 1.00 92.69 179 PRO A O 1
ATOM 1409 N N . TYR A 1 180 ? -21.942 4.168 39.909 1.00 90.44 180 TYR A N 1
ATOM 1410 C CA . TYR A 1 180 ? -23.133 4.767 39.322 1.00 90.44 180 TYR A CA 1
ATOM 1411 C C . TYR A 1 180 ? -23.407 4.116 37.971 1.00 90.44 180 TYR A C 1
ATOM 1413 O O . TYR A 1 180 ? -22.480 3.932 37.179 1.00 90.44 180 TYR A O 1
ATOM 1421 N N . LEU A 1 181 ? -24.678 3.836 37.694 1.00 93.12 181 LEU A N 1
ATOM 1422 C CA . LEU A 1 181 ? -25.155 3.305 36.421 1.00 93.12 181 LEU A CA 1
ATOM 1423 C C . LEU A 1 181 ? -26.100 4.320 35.763 1.00 93.12 181 LEU A C 1
ATOM 1425 O O . LEU A 1 181 ? -26.822 5.031 36.474 1.00 93.12 181 LEU A O 1
ATOM 1429 N N . PRO A 1 182 ? -26.111 4.430 34.420 1.00 92.62 182 PRO A N 1
ATOM 1430 C CA . PRO A 1 182 ? -27.150 5.173 33.721 1.00 92.62 182 PRO A CA 1
ATOM 1431 C C . PRO A 1 182 ? -28.521 4.626 34.086 1.00 92.62 182 PRO A C 1
ATOM 1433 O O . PRO A 1 182 ? -28.669 3.438 34.373 1.00 92.62 182 PRO A O 1
ATOM 1436 N N . LYS A 1 183 ? -29.525 5.494 34.053 1.00 91.00 183 LYS A N 1
ATOM 1437 C CA . LYS A 1 183 ? -30.891 5.127 34.401 1.00 91.00 183 LYS A CA 1
ATOM 1438 C C . LYS A 1 183 ? -31.798 5.232 33.191 1.00 91.00 183 LYS A C 1
ATOM 1440 O O . LYS A 1 183 ? -31.669 6.148 32.386 1.00 91.00 183 LYS A O 1
ATOM 1445 N N . THR A 1 184 ? -32.755 4.322 33.106 1.00 89.12 184 THR A N 1
ATOM 1446 C CA . THR A 1 184 ? -33.817 4.328 32.099 1.00 89.12 184 THR A CA 1
ATOM 1447 C C . THR A 1 184 ? -35.188 4.313 32.773 1.00 89.12 184 THR A C 1
ATOM 1449 O O . THR A 1 184 ? -35.323 3.994 33.958 1.00 89.12 184 THR A O 1
ATOM 1452 N N . GLY A 1 185 ? -36.223 4.687 32.023 1.00 85.56 185 GLY A N 1
ATOM 1453 C CA . GLY A 1 185 ? -37.603 4.762 32.496 1.00 85.56 185 GLY A CA 1
ATOM 1454 C C . GLY A 1 185 ? -38.032 6.145 32.996 1.00 85.56 185 GLY A C 1
ATOM 1455 O O . GLY A 1 185 ? -37.264 7.099 33.093 1.00 85.56 185 GLY A O 1
ATOM 1456 N N . THR A 1 186 ? -39.320 6.269 33.303 1.00 77.75 186 THR A N 1
ATOM 1457 C CA . THR A 1 186 ? -39.958 7.534 33.700 1.00 77.75 186 THR A CA 1
ATOM 1458 C C . THR A 1 186 ? -40.057 7.650 35.215 1.00 77.75 186 THR A C 1
ATOM 1460 O O . THR A 1 186 ? -40.484 6.676 35.817 1.00 77.75 186 THR A O 1
ATOM 1463 N N . LYS A 1 187 ? -39.791 8.827 35.806 1.00 76.81 187 LYS A N 1
ATOM 1464 C CA . LYS A 1 187 ? -39.901 9.207 37.243 1.00 76.81 187 LYS A CA 1
ATOM 1465 C C . LYS A 1 187 ? -40.220 8.094 38.268 1.00 76.81 187 LYS A C 1
ATOM 1467 O O . LYS A 1 187 ? -39.409 7.846 39.148 1.00 76.81 187 LYS A O 1
ATOM 1472 N N . LYS A 1 188 ? -41.414 7.482 38.220 1.00 77.81 188 LYS A N 1
ATOM 1473 C CA . LYS A 1 188 ? -41.852 6.434 39.168 1.00 77.81 188 LYS A CA 1
ATOM 1474 C C . LYS A 1 188 ? -41.255 5.033 38.924 1.00 77.81 188 LYS A C 1
ATOM 1476 O O . LYS A 1 188 ? -41.175 4.266 39.870 1.00 77.81 188 LYS A O 1
ATOM 1481 N N . ASN A 1 189 ? -40.827 4.721 37.702 1.00 85.62 189 ASN A N 1
ATOM 1482 C CA . ASN A 1 189 ? -40.285 3.427 37.262 1.00 85.62 189 ASN A CA 1
ATOM 1483 C C . ASN A 1 189 ? -38.838 3.561 36.756 1.00 85.62 189 ASN A C 1
ATOM 1485 O O . ASN A 1 189 ? -38.439 2.892 35.804 1.00 85.62 189 ASN A O 1
ATOM 1489 N N . THR A 1 190 ? -38.068 4.480 37.335 1.00 90.31 190 THR A N 1
ATOM 1490 C CA . THR A 1 190 ? -36.659 4.638 36.982 1.00 90.31 190 THR A CA 1
ATOM 1491 C C . THR A 1 190 ? -35.852 3.472 37.551 1.00 90.31 190 THR A C 1
ATOM 1493 O O . THR A 1 190 ? -35.892 3.228 38.756 1.00 90.31 190 THR A O 1
ATOM 1496 N N . ARG A 1 191 ? -35.100 2.781 36.692 1.00 93.81 191 ARG A N 1
ATOM 1497 C CA . ARG A 1 191 ? -34.176 1.701 37.067 1.00 93.81 191 ARG A CA 1
ATOM 1498 C C . ARG A 1 191 ? -32.819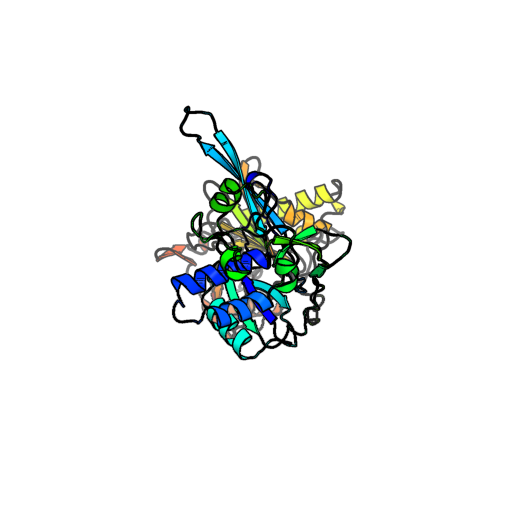 1.897 36.410 1.00 93.81 191 ARG A C 1
ATOM 1500 O O . ARG A 1 191 ? -32.707 2.663 35.454 1.00 93.81 191 ARG A O 1
ATOM 1507 N N . ASP A 1 192 ? -31.826 1.169 36.891 1.00 94.38 192 ASP A N 1
ATOM 1508 C CA . ASP A 1 192 ? -30.511 1.146 36.264 1.00 94.38 192 ASP A CA 1
ATOM 1509 C C . ASP A 1 192 ? -30.571 0.408 34.917 1.00 94.38 192 ASP A C 1
ATOM 1511 O O . ASP A 1 192 ? -31.329 -0.557 34.735 1.00 94.38 192 ASP A O 1
ATOM 1515 N N . CYS A 1 193 ? -29.807 0.913 33.953 1.00 95.06 193 CYS A N 1
ATOM 1516 C CA . CYS A 1 193 ? -29.645 0.313 32.638 1.00 95.06 193 CYS A CA 1
ATOM 1517 C C . CYS A 1 193 ? -28.834 -0.978 32.745 1.00 95.06 193 CYS A C 1
ATOM 1519 O O . CYS A 1 193 ? -27.839 -1.049 33.474 1.00 95.06 193 CYS A O 1
ATOM 1521 N N . THR A 1 194 ? -29.216 -1.982 31.963 1.00 95.69 194 THR A N 1
ATOM 1522 C CA . THR A 1 194 ? -28.392 -3.179 31.774 1.00 95.69 194 THR A CA 1
ATOM 1523 C C . THR A 1 194 ? -27.103 -2.833 31.025 1.00 95.69 194 THR A C 1
ATOM 1525 O O . THR A 1 194 ? -26.969 -1.760 30.430 1.00 95.69 194 THR A O 1
ATOM 1528 N N . TRP A 1 195 ? -26.145 -3.763 31.024 1.00 96.88 195 TRP A N 1
ATOM 1529 C CA . TRP A 1 195 ? -24.912 -3.622 30.248 1.00 96.88 195 TRP A CA 1
ATOM 1530 C C . TRP A 1 195 ? -25.207 -3.337 28.766 1.00 96.88 195 TRP A C 1
ATOM 1532 O O . TRP A 1 195 ? -24.657 -2.403 28.191 1.00 96.88 195 TRP A O 1
ATOM 1542 N N . LEU A 1 196 ? -26.136 -4.081 28.154 1.00 96.31 196 LEU A N 1
ATOM 1543 C CA . LEU A 1 196 ? -26.436 -3.925 26.731 1.00 96.31 196 LEU A CA 1
ATOM 1544 C C . LEU A 1 196 ? -27.175 -2.613 26.435 1.00 96.31 196 LEU A C 1
ATOM 1546 O O . LEU A 1 196 ? -26.805 -1.917 25.492 1.00 96.31 196 LEU A O 1
ATOM 1550 N N . GLU A 1 197 ? -28.154 -2.233 27.267 1.00 94.81 197 GLU A N 1
ATOM 1551 C CA . GLU A 1 197 ? -28.850 -0.941 27.151 1.00 94.81 197 GLU A CA 1
ATOM 1552 C C . GLU A 1 197 ? -27.858 0.224 27.200 1.00 94.81 197 GLU A C 1
ATOM 1554 O O . GLU A 1 197 ? -27.953 1.165 26.412 1.00 94.81 197 GLU A O 1
ATOM 1559 N N . THR A 1 198 ? -26.858 0.141 28.081 1.00 95.44 198 THR A N 1
ATOM 1560 C CA . THR A 1 198 ? -25.833 1.176 28.220 1.00 95.44 198 THR A CA 1
ATOM 1561 C C . THR A 1 198 ? -24.959 1.325 26.971 1.00 95.44 198 THR A C 1
ATOM 1563 O O . THR A 1 198 ? -24.542 2.439 26.662 1.00 95.44 198 THR A O 1
ATOM 1566 N N . LEU A 1 199 ? -24.697 0.251 26.217 1.00 95.00 199 LEU A N 1
ATOM 1567 C CA . LEU A 1 199 ? -23.883 0.299 24.993 1.00 95.00 199 LEU A CA 1
ATOM 1568 C C . LEU A 1 199 ? -24.540 1.109 23.856 1.00 95.00 199 LEU A C 1
ATOM 1570 O O . LEU A 1 199 ? -23.846 1.617 22.967 1.00 95.00 199 LEU A O 1
ATOM 1574 N N . VAL A 1 200 ? -25.869 1.250 23.896 1.00 93.44 200 VAL A N 1
ATOM 1575 C CA . VAL A 1 200 ? -26.666 1.961 22.884 1.00 93.44 200 VAL A CA 1
ATOM 1576 C C . VAL A 1 200 ? -26.486 3.480 22.980 1.00 93.44 200 VAL A C 1
ATOM 1578 O O . VAL A 1 200 ? -26.534 4.166 21.957 1.00 93.44 200 VAL A O 1
ATOM 1581 N N . PHE A 1 201 ? -26.240 4.021 24.178 1.00 91.62 201 PHE A N 1
ATOM 1582 C CA . PHE A 1 201 ? -26.300 5.463 24.425 1.00 91.62 201 PHE A CA 1
ATOM 1583 C C . PHE A 1 201 ? -25.362 6.271 23.515 1.00 91.62 201 PHE A C 1
ATOM 1585 O O . PHE A 1 201 ? -24.179 5.958 23.310 1.00 91.62 201 PHE A O 1
ATOM 1592 N N . SER A 1 202 ? -25.885 7.367 22.963 1.00 88.00 202 SER A N 1
ATOM 1593 C CA . SER A 1 202 ? -25.071 8.320 22.218 1.00 88.00 202 SER A CA 1
ATOM 1594 C C . SER A 1 202 ? -24.283 9.227 23.167 1.00 88.00 202 SER A C 1
ATOM 1596 O O . SER A 1 202 ? -24.594 9.366 24.352 1.00 88.00 202 SER A O 1
ATOM 1598 N N . SER A 1 203 ? -23.261 9.903 22.639 1.00 85.50 203 SER A N 1
ATOM 1599 C CA . SER A 1 203 ? -22.541 10.924 23.406 1.00 85.50 203 SER A CA 1
ATOM 1600 C C . SER A 1 203 ? -23.459 12.066 23.852 1.00 85.50 203 SER A C 1
ATOM 1602 O O . SER A 1 203 ? -23.224 12.641 24.909 1.00 85.50 203 SER A O 1
ATOM 1604 N N . ALA A 1 204 ? -24.498 12.383 23.069 1.00 87.38 204 ALA A N 1
ATOM 1605 C CA . ALA A 1 204 ? -25.451 13.443 23.387 1.00 87.38 204 ALA A CA 1
ATOM 1606 C C . ALA A 1 204 ? -26.360 13.057 24.564 1.00 87.38 204 ALA A C 1
ATOM 1608 O O . ALA A 1 204 ? -26.555 13.870 25.467 1.00 87.38 204 ALA A O 1
ATOM 1609 N N . ASP A 1 205 ? -26.853 11.814 24.588 1.00 89.00 205 ASP A N 1
ATOM 1610 C CA . ASP A 1 205 ? -27.682 11.302 25.689 1.00 89.00 205 ASP A CA 1
ATOM 1611 C C . ASP A 1 205 ? -26.895 11.312 27.003 1.00 89.00 205 ASP A C 1
ATOM 1613 O O . ASP A 1 205 ? -27.340 11.852 28.011 1.00 89.00 205 ASP A O 1
ATOM 1617 N N . LEU A 1 206 ? -25.662 10.802 26.957 1.00 89.12 206 LEU A N 1
ATOM 1618 C CA . LEU A 1 206 ? -24.771 10.749 28.113 1.00 89.12 206 LEU A CA 1
ATOM 1619 C C . LEU A 1 206 ? -24.415 12.144 28.640 1.00 89.12 206 LEU A C 1
ATOM 1621 O O . LEU A 1 206 ? -24.472 12.374 29.846 1.00 89.12 206 LEU A O 1
ATOM 1625 N N . GLN A 1 207 ? -24.089 13.095 27.759 1.00 87.31 207 GLN A N 1
ATOM 1626 C CA . GLN A 1 207 ? -23.784 14.471 28.168 1.00 87.31 207 GLN A CA 1
ATOM 1627 C C . GLN A 1 207 ? -24.983 15.167 28.814 1.00 87.31 207 GLN A C 1
ATOM 1629 O O . GLN A 1 207 ? -24.806 15.905 29.783 1.00 87.31 207 GLN A O 1
ATOM 1634 N N . LYS A 1 208 ? -26.198 14.920 28.309 1.00 87.94 208 LYS A N 1
ATOM 1635 C CA . LYS A 1 208 ? -27.435 15.454 28.892 1.00 87.94 208 LYS A CA 1
ATOM 1636 C C . LYS A 1 208 ? -27.644 14.967 30.328 1.00 87.94 208 LYS A C 1
ATOM 1638 O O . LYS A 1 208 ? -28.087 15.745 31.169 1.00 87.94 208 LYS A O 1
ATOM 1643 N N . ASP A 1 209 ? -27.244 13.731 30.604 1.00 85.75 209 ASP A N 1
ATOM 1644 C CA . ASP A 1 209 ? -27.298 13.115 31.931 1.00 85.75 209 ASP A CA 1
ATOM 1645 C C . ASP A 1 209 ? -26.030 13.379 32.775 1.00 85.75 209 ASP A C 1
ATOM 1647 O O . ASP A 1 209 ? -25.846 12.789 33.839 1.00 85.75 209 ASP A O 1
ATOM 1651 N N . GLY A 1 210 ? -25.149 14.283 32.326 1.00 88.81 210 GLY A N 1
ATOM 1652 C CA . GLY A 1 210 ? -23.965 14.729 33.069 1.00 88.81 210 GLY A CA 1
ATOM 1653 C C . GLY A 1 210 ? -22.751 13.799 32.985 1.00 88.81 210 GLY A C 1
ATOM 1654 O O . GLY A 1 210 ? -21.759 14.019 33.683 1.00 88.81 210 GLY A O 1
ATOM 1655 N N . TRP A 1 211 ? -22.781 12.777 32.130 1.00 89.81 211 TRP A N 1
ATOM 1656 C CA . TRP A 1 211 ? -21.650 11.877 31.926 1.00 89.81 211 TRP A CA 1
ATOM 1657 C C . TRP A 1 211 ? -20.574 12.523 31.051 1.00 89.81 211 TRP A C 1
ATOM 1659 O O . TRP A 1 211 ? -20.831 13.029 29.959 1.00 89.81 211 TRP A O 1
ATOM 1669 N N . ASN A 1 212 ? -19.322 12.434 31.496 1.00 87.25 212 ASN A N 1
ATOM 1670 C CA . ASN A 1 212 ? -18.149 12.899 30.747 1.00 87.25 212 ASN A CA 1
ATOM 1671 C C . ASN A 1 212 ? -17.494 11.798 29.889 1.00 87.25 212 ASN A C 1
ATOM 1673 O O . ASN A 1 212 ? -16.566 12.065 29.120 1.00 87.25 212 ASN A O 1
ATOM 1677 N N . ARG A 1 213 ? -17.952 10.550 30.019 1.00 88.62 213 ARG A N 1
ATOM 1678 C CA . ARG A 1 213 ? -17.504 9.404 29.224 1.00 88.62 213 ARG A CA 1
ATOM 1679 C C . ARG A 1 213 ? -18.586 8.342 29.130 1.00 88.62 213 ARG A C 1
ATOM 1681 O O . ARG A 1 213 ? -19.479 8.291 29.969 1.00 88.62 213 ARG A O 1
ATOM 1688 N N . HIS A 1 214 ? -18.448 7.460 28.149 1.00 93.44 214 HIS A N 1
ATOM 1689 C CA . HIS A 1 214 ? -19.296 6.282 28.058 1.00 93.44 214 HIS A CA 1
ATOM 1690 C C . HIS A 1 214 ? -19.035 5.335 29.254 1.00 93.44 214 HIS A C 1
ATOM 1692 O O . HIS A 1 214 ? -17.870 5.024 29.508 1.00 93.44 214 HIS A O 1
ATOM 1698 N N . PRO A 1 215 ? -20.065 4.867 29.988 1.00 93.94 215 PRO A N 1
ATOM 1699 C CA . PRO A 1 215 ? -19.880 4.058 31.201 1.00 93.94 215 PRO A CA 1
ATOM 1700 C C . PRO A 1 215 ? -19.132 2.742 30.955 1.00 93.94 215 PRO A C 1
ATOM 1702 O O . PRO A 1 215 ? -18.257 2.384 31.731 1.00 93.94 215 PRO A O 1
ATOM 1705 N N . LEU A 1 216 ? -19.402 2.075 29.826 1.00 95.75 216 LEU A N 1
ATOM 1706 C CA . LEU A 1 216 ? -18.706 0.844 29.403 1.00 95.75 216 LEU A CA 1
ATOM 1707 C C . LEU A 1 216 ? -17.292 1.047 28.838 1.00 95.75 216 LEU A C 1
ATOM 1709 O O . LEU A 1 216 ? -16.688 0.096 28.342 1.00 95.75 216 LEU A O 1
ATOM 1713 N N . LEU A 1 217 ? -16.775 2.277 28.845 1.00 93.62 217 LEU A N 1
ATOM 1714 C CA . LEU A 1 217 ? -15.455 2.580 28.305 1.00 93.62 217 LEU A CA 1
ATOM 1715 C C . LEU A 1 217 ? -14.375 2.298 29.354 1.00 93.62 217 LEU A C 1
ATOM 1717 O O . LEU A 1 217 ? -14.050 3.153 30.191 1.00 93.62 217 LEU A O 1
ATOM 1721 N N . GLY A 1 218 ? -13.792 1.106 29.275 1.00 92.56 218 GLY A N 1
ATOM 1722 C CA . GLY A 1 218 ? -12.580 0.764 30.005 1.00 92.56 218 GLY A CA 1
ATOM 1723 C C . GLY A 1 218 ? -11.370 1.517 29.447 1.00 92.56 218 GLY A C 1
ATOM 1724 O O . GLY A 1 218 ? -11.336 1.915 28.281 1.00 92.56 218 GLY A O 1
ATOM 1725 N N . LYS A 1 219 ? -10.357 1.747 30.286 1.00 90.75 219 LYS A N 1
ATOM 1726 C CA . LYS A 1 219 ? -9.074 2.322 29.860 1.00 90.75 219 LYS A CA 1
ATOM 1727 C C . LYS A 1 219 ? -7.952 1.412 30.298 1.00 90.75 219 LYS A C 1
ATOM 1729 O O . LYS A 1 219 ? -7.674 1.311 31.489 1.00 90.75 219 LYS A O 1
ATOM 1734 N N . GLN A 1 220 ? -7.269 0.832 29.325 1.00 93.88 220 GLN A N 1
ATOM 1735 C CA . GLN A 1 220 ? -6.134 -0.037 29.576 1.00 93.88 220 GLN A CA 1
ATOM 1736 C C . GLN A 1 220 ? -4.944 0.415 28.733 1.00 93.88 220 GLN A C 1
ATOM 1738 O O . GLN A 1 220 ? -5.098 0.821 27.582 1.00 93.88 220 GLN A O 1
ATOM 1743 N N . ARG A 1 221 ? -3.740 0.383 29.313 1.00 93.81 221 ARG A N 1
ATOM 1744 C CA . ARG A 1 221 ? -2.514 0.675 28.562 1.00 93.81 221 ARG A CA 1
ATOM 1745 C C . ARG A 1 221 ? -2.071 -0.563 27.801 1.00 93.81 221 ARG A C 1
ATOM 1747 O O . ARG A 1 221 ? -2.022 -1.644 28.384 1.00 93.81 221 ARG A O 1
ATOM 1754 N N . TYR A 1 222 ? -1.740 -0.384 26.527 1.00 93.69 222 TYR A N 1
ATOM 1755 C CA . TYR A 1 222 ? -1.191 -1.424 25.666 1.00 93.69 222 TYR A CA 1
ATOM 1756 C C . TYR A 1 222 ? 0.177 -1.009 25.141 1.00 93.69 222 TYR A C 1
ATOM 1758 O O . TYR A 1 222 ? 0.381 0.129 24.708 1.00 93.69 222 TYR A O 1
ATOM 1766 N N . THR A 1 223 ? 1.101 -1.965 25.121 1.00 92.50 223 THR A N 1
ATOM 1767 C CA . THR A 1 223 ? 2.355 -1.830 24.378 1.00 92.50 223 THR A CA 1
ATOM 1768 C C . THR A 1 223 ? 2.189 -2.516 23.032 1.00 92.50 223 THR A C 1
ATOM 1770 O O . THR A 1 223 ? 1.764 -3.669 22.985 1.00 92.50 223 THR A O 1
ATOM 1773 N N . ILE A 1 224 ? 2.561 -1.826 21.951 1.00 90.94 224 ILE A N 1
ATOM 1774 C CA . ILE A 1 224 ? 2.707 -2.429 20.626 1.00 90.94 224 ILE A CA 1
ATOM 1775 C C . ILE A 1 224 ? 4.193 -2.689 20.398 1.00 90.94 224 ILE A C 1
ATOM 1777 O O . ILE A 1 224 ? 4.990 -1.759 20.288 1.00 90.94 224 ILE A O 1
ATOM 1781 N N . VAL A 1 225 ? 4.561 -3.959 20.330 1.00 87.69 225 VAL A N 1
ATOM 1782 C CA . VAL A 1 225 ? 5.854 -4.401 19.816 1.00 87.69 225 VAL A CA 1
ATOM 1783 C C . VAL A 1 225 ? 5.676 -4.585 18.309 1.00 87.69 225 VAL A C 1
ATOM 1785 O O . VAL A 1 225 ? 4.700 -5.212 17.908 1.00 87.69 225 VAL A O 1
ATOM 1788 N N . PRO A 1 226 ? 6.534 -4.041 17.432 1.00 77.31 226 PRO A N 1
ATOM 1789 C CA . PRO A 1 226 ? 6.407 -4.285 15.997 1.00 77.31 226 PRO A CA 1
ATOM 1790 C C . PRO A 1 226 ? 6.326 -5.789 15.702 1.00 77.31 226 PRO A C 1
ATOM 1792 O O . PRO A 1 226 ? 7.098 -6.560 16.276 1.00 77.31 226 PRO A O 1
ATOM 1795 N N . GLN A 1 227 ? 5.396 -6.213 14.833 1.00 68.38 227 GLN A N 1
ATOM 1796 C CA . GLN A 1 227 ? 5.391 -7.589 14.324 1.00 68.38 227 GLN A CA 1
ATOM 1797 C C . GLN A 1 227 ? 6.772 -7.857 13.723 1.00 68.38 227 GLN A C 1
ATOM 1799 O O . GLN A 1 227 ? 7.111 -7.327 12.665 1.00 68.38 227 GLN A O 1
ATOM 1804 N N . CYS A 1 228 ? 7.563 -8.711 14.367 1.00 48.34 228 CYS A N 1
ATOM 1805 C CA . CYS A 1 228 ? 8.599 -9.434 13.656 1.00 48.34 228 CYS A CA 1
ATOM 1806 C C . CYS A 1 228 ? 7.859 -10.472 12.829 1.00 48.34 228 CYS A C 1
ATOM 1808 O O . CYS A 1 228 ? 7.717 -11.613 13.269 1.00 48.34 228 CYS A O 1
ATOM 1810 N N . ILE A 1 229 ? 7.349 -10.061 11.663 1.00 49.56 229 ILE A N 1
ATOM 1811 C CA . ILE A 1 229 ? 6.898 -11.012 10.658 1.00 49.56 229 ILE A CA 1
ATOM 1812 C C . ILE A 1 229 ? 8.128 -11.874 10.419 1.00 49.56 229 ILE A C 1
ATOM 1814 O O . ILE A 1 229 ? 9.112 -11.433 9.822 1.00 49.56 229 ILE A O 1
ATOM 1818 N N . ARG A 1 230 ? 8.110 -13.094 10.964 1.00 36.12 230 ARG A N 1
ATOM 1819 C CA . ARG A 1 230 ? 8.975 -14.148 10.469 1.00 36.12 230 ARG A CA 1
ATOM 1820 C C . ARG A 1 230 ? 8.401 -14.435 9.103 1.00 36.12 230 ARG A C 1
ATOM 1822 O O . ARG A 1 230 ? 7.594 -15.345 8.932 1.00 36.12 230 ARG A O 1
ATOM 1829 N N . THR A 1 231 ? 8.784 -13.607 8.137 1.00 34.75 231 THR A N 1
ATOM 1830 C CA . THR A 1 231 ? 8.794 -14.035 6.759 1.00 34.75 231 THR A CA 1
ATOM 1831 C C . THR A 1 231 ? 9.453 -15.407 6.830 1.00 34.75 231 THR A C 1
ATOM 18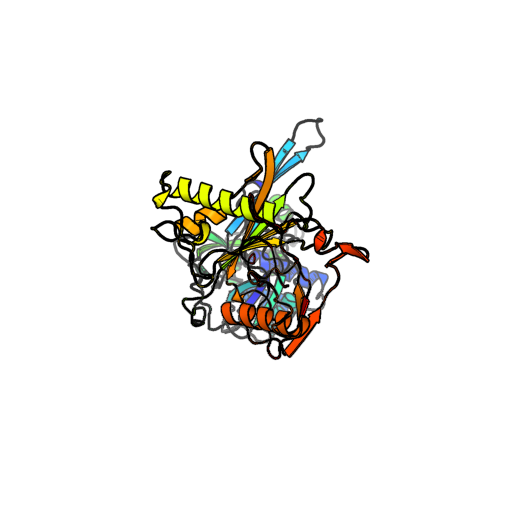33 O O . THR A 1 231 ? 10.507 -15.539 7.482 1.00 34.75 231 THR A O 1
ATOM 1836 N N . PRO A 1 232 ? 8.859 -16.460 6.233 1.00 28.78 232 PRO A N 1
ATOM 1837 C CA . PRO A 1 232 ? 9.705 -17.545 5.779 1.00 28.78 232 PRO A CA 1
ATOM 1838 C C . PRO A 1 232 ? 10.904 -16.833 5.174 1.00 28.78 232 PRO A C 1
ATOM 1840 O O . PRO A 1 232 ? 10.714 -15.858 4.439 1.00 28.78 232 PRO A O 1
ATOM 1843 N N . ARG A 1 233 ? 12.124 -17.202 5.562 1.00 31.70 233 ARG A N 1
ATOM 1844 C CA . ARG A 1 233 ? 13.247 -16.868 4.706 1.00 31.70 233 ARG A CA 1
ATOM 1845 C C . ARG A 1 233 ? 12.903 -17.547 3.381 1.00 31.70 233 ARG A C 1
ATOM 1847 O O . ARG A 1 233 ? 13.319 -18.672 3.138 1.00 31.70 233 ARG A O 1
ATOM 1854 N N . GLU A 1 234 ? 12.113 -16.880 2.537 1.00 32.97 234 GLU A N 1
ATOM 1855 C CA . GLU A 1 234 ? 12.404 -16.840 1.133 1.00 32.97 234 GLU A CA 1
ATOM 1856 C C . GLU A 1 234 ? 13.890 -16.598 1.146 1.00 32.97 234 GLU A C 1
ATOM 1858 O O . GLU A 1 234 ? 14.383 -15.670 1.802 1.00 32.97 234 GLU A O 1
ATOM 1863 N N . HIS A 1 235 ? 14.610 -17.578 0.620 1.00 31.88 235 HIS A N 1
ATOM 1864 C CA . HIS A 1 235 ? 15.981 -17.366 0.258 1.00 31.88 235 HIS A CA 1
ATOM 1865 C C . HIS A 1 235 ? 15.987 -16.024 -0.461 1.00 31.88 235 HIS A C 1
ATOM 1867 O O . HIS A 1 235 ? 15.573 -15.951 -1.614 1.00 31.88 235 HIS A O 1
ATOM 1873 N N . VAL A 1 236 ? 16.392 -14.964 0.245 1.00 35.44 236 VAL A N 1
ATOM 1874 C CA . VAL A 1 236 ? 16.839 -13.737 -0.374 1.00 35.44 236 VAL A CA 1
ATOM 1875 C C . VAL A 1 236 ? 18.032 -14.249 -1.140 1.00 35.44 236 VAL A C 1
ATOM 1877 O O . VAL A 1 236 ? 19.115 -14.438 -0.588 1.00 35.44 236 VAL A O 1
ATOM 1880 N N . GLN A 1 237 ? 17.794 -14.638 -2.391 1.00 38.66 237 GLN A N 1
ATOM 1881 C CA . GLN A 1 237 ? 18.870 -14.761 -3.334 1.00 38.66 237 GLN A CA 1
ATOM 1882 C C . GLN A 1 237 ? 19.527 -13.395 -3.240 1.00 38.66 237 GLN A C 1
ATOM 1884 O O . GLN A 1 237 ? 18.879 -12.380 -3.492 1.00 38.66 237 GLN A O 1
ATOM 1889 N N . GLU A 1 238 ? 20.775 -13.359 -2.776 1.00 41.09 238 GLU A N 1
ATOM 1890 C CA . GLU A 1 238 ? 21.549 -12.145 -2.472 1.00 41.09 238 GLU A CA 1
ATOM 1891 C C . GLU A 1 238 ? 21.804 -11.263 -3.726 1.00 41.09 238 GLU A C 1
ATOM 1893 O O . GLU A 1 238 ? 22.711 -10.439 -3.765 1.00 41.09 238 GLU A O 1
ATOM 1898 N N . HIS A 1 239 ? 21.002 -11.456 -4.775 1.00 50.50 239 HIS A N 1
ATOM 1899 C CA . HIS A 1 239 ? 21.118 -10.986 -6.143 1.00 50.50 239 HIS A CA 1
ATOM 1900 C C . HIS A 1 239 ? 19.769 -10.500 -6.713 1.00 50.50 239 HIS A C 1
ATOM 1902 O O . HIS A 1 239 ? 19.660 -10.329 -7.926 1.00 50.50 239 HIS A O 1
ATOM 1908 N N . GLU A 1 240 ? 18.718 -10.294 -5.908 1.00 68.12 240 GLU A N 1
ATOM 1909 C CA . GLU A 1 240 ? 17.482 -9.718 -6.454 1.00 68.12 240 GLU A CA 1
ATOM 1910 C C . GLU A 1 240 ? 17.675 -8.228 -6.772 1.00 68.12 240 GLU A C 1
ATOM 1912 O O . GLU A 1 240 ? 18.002 -7.412 -5.907 1.00 68.12 240 GLU A O 1
ATOM 1917 N N . GLY A 1 241 ? 17.515 -7.873 -8.050 1.00 84.94 241 GLY A N 1
ATOM 1918 C CA . GLY A 1 241 ? 17.542 -6.483 -8.493 1.00 84.94 241 GLY A CA 1
ATOM 1919 C C . GLY A 1 241 ? 16.361 -5.676 -7.941 1.00 84.94 241 GLY A C 1
ATOM 1920 O O . GLY A 1 241 ? 15.331 -6.233 -7.569 1.00 84.94 241 GLY A O 1
ATOM 1921 N N . LEU A 1 242 ? 16.501 -4.353 -7.905 1.00 93.69 242 LEU A N 1
ATOM 1922 C CA . LEU A 1 242 ? 15.513 -3.408 -7.370 1.00 93.69 242 LEU A CA 1
ATOM 1923 C C . LEU A 1 242 ? 14.937 -2.561 -8.506 1.00 93.69 242 LEU A C 1
ATOM 1925 O O . LEU A 1 242 ? 15.705 -2.047 -9.315 1.00 93.69 242 LEU A O 1
ATOM 1929 N N . ILE A 1 243 ? 13.621 -2.350 -8.544 1.00 95.94 243 ILE A N 1
ATOM 1930 C CA . ILE A 1 243 ? 12.989 -1.389 -9.457 1.00 95.94 243 ILE A CA 1
ATOM 1931 C C . ILE A 1 243 ? 12.425 -0.224 -8.648 1.00 95.94 243 ILE A C 1
ATOM 1933 O O . ILE A 1 243 ? 11.550 -0.394 -7.796 1.00 95.94 243 ILE A O 1
ATOM 1937 N N . VAL A 1 244 ? 12.927 0.974 -8.941 1.00 97.31 244 VAL A N 1
ATOM 1938 C CA . VAL A 1 244 ? 12.437 2.242 -8.393 1.00 97.31 244 VAL A CA 1
ATOM 1939 C C . VAL A 1 244 ? 11.505 2.892 -9.405 1.00 97.31 244 VAL A C 1
ATOM 1941 O O . VAL A 1 244 ? 11.879 3.030 -10.565 1.00 97.31 244 VAL A O 1
ATOM 1944 N N . THR A 1 245 ? 10.312 3.306 -8.983 1.00 97.06 245 THR A N 1
ATOM 1945 C CA . THR A 1 245 ? 9.308 3.926 -9.859 1.00 97.06 245 THR A CA 1
ATOM 1946 C C . THR A 1 245 ? 9.013 5.355 -9.421 1.00 97.06 245 THR A C 1
ATOM 1948 O O . THR A 1 245 ? 8.774 5.618 -8.239 1.00 97.06 245 THR A O 1
ATOM 1951 N N . TYR A 1 246 ? 8.997 6.264 -10.391 1.00 97.69 246 TYR A N 1
ATOM 1952 C CA . TYR A 1 246 ? 8.585 7.654 -10.242 1.00 97.69 246 TYR A CA 1
ATOM 1953 C C . TYR A 1 246 ? 7.403 7.961 -11.160 1.00 97.69 246 TYR A C 1
ATOM 1955 O O . TYR A 1 246 ? 7.382 7.474 -12.289 1.00 97.69 246 TYR A O 1
ATOM 1963 N N . ALA A 1 247 ? 6.489 8.823 -10.715 1.00 95.88 247 ALA A N 1
ATOM 1964 C CA . ALA A 1 247 ? 5.619 9.575 -11.620 1.00 95.88 247 ALA A CA 1
ATOM 1965 C C . ALA A 1 247 ? 6.326 10.867 -12.053 1.00 95.88 247 ALA A C 1
ATOM 1967 O O . ALA A 1 247 ? 7.002 11.510 -11.239 1.00 95.88 247 ALA A O 1
ATOM 1968 N N . LEU A 1 248 ? 6.165 11.249 -13.319 1.00 95.56 248 LEU A N 1
ATOM 1969 C CA . LEU A 1 248 ? 6.676 12.490 -13.892 1.00 95.56 248 LEU A CA 1
ATOM 1970 C C . LEU A 1 248 ? 5.546 13.519 -13.995 1.00 95.56 248 LEU A C 1
ATOM 1972 O O . LEU A 1 248 ? 4.574 13.332 -14.718 1.00 95.56 248 LEU A O 1
ATOM 1976 N N . HIS A 1 249 ? 5.699 14.646 -13.302 1.00 93.06 249 HIS A N 1
ATOM 1977 C CA . HIS A 1 249 ? 4.824 15.802 -13.447 1.00 93.06 249 HIS A CA 1
ATOM 1978 C C . HIS A 1 249 ? 5.511 16.876 -14.298 1.00 93.06 249 HIS A C 1
ATOM 1980 O O . HIS A 1 249 ? 6.412 17.569 -13.823 1.00 93.06 249 HIS A O 1
ATOM 1986 N N . ALA A 1 250 ? 5.078 17.032 -15.550 1.00 91.31 250 ALA A N 1
ATOM 1987 C CA . ALA A 1 250 ? 5.572 18.060 -16.465 1.00 91.31 250 ALA A CA 1
ATOM 1988 C C . ALA A 1 250 ? 4.433 18.680 -17.289 1.00 91.31 250 ALA A C 1
ATOM 1990 O O . ALA A 1 250 ? 3.383 18.068 -17.491 1.00 91.31 250 ALA A O 1
ATOM 1991 N N . ARG A 1 251 ? 4.630 19.919 -17.757 1.00 87.31 251 ARG A N 1
ATOM 1992 C CA . ARG A 1 251 ? 3.664 20.651 -18.591 1.00 87.31 251 ARG A CA 1
ATOM 1993 C C . ARG A 1 251 ? 4.381 21.288 -19.792 1.00 87.31 251 ARG A C 1
ATOM 1995 O O . ARG A 1 251 ? 4.957 22.361 -19.617 1.00 87.31 251 ARG A O 1
ATOM 2002 N N . PRO A 1 252 ? 4.324 20.687 -20.997 1.00 90.69 252 PRO A N 1
ATOM 2003 C CA . PRO A 1 252 ? 3.722 19.385 -21.332 1.00 90.69 252 PRO A CA 1
ATOM 2004 C C . PRO A 1 252 ? 4.577 18.185 -20.877 1.00 90.69 252 PRO A C 1
ATOM 2006 O O . PRO A 1 252 ? 5.763 18.343 -20.590 1.00 90.69 252 PRO A O 1
ATOM 2009 N N . LEU A 1 253 ? 3.988 16.981 -20.845 1.00 94.88 253 LEU A N 1
ATOM 2010 C CA . LEU A 1 253 ? 4.759 15.739 -20.701 1.00 94.88 253 LEU A CA 1
ATOM 2011 C C . LEU A 1 253 ? 5.636 15.505 -21.949 1.00 94.88 253 LEU A C 1
ATOM 2013 O O . LEU A 1 253 ? 5.171 15.763 -23.066 1.00 94.88 253 LEU A O 1
ATOM 2017 N N . PRO A 1 254 ? 6.883 15.016 -21.797 1.00 95.62 254 PRO A N 1
ATOM 2018 C CA . PRO A 1 254 ? 7.730 14.681 -22.937 1.00 95.62 254 PRO A CA 1
ATOM 2019 C C . PRO A 1 254 ? 7.140 13.515 -23.745 1.00 95.62 254 PRO A C 1
ATOM 2021 O O . PRO A 1 254 ? 6.651 12.564 -23.141 1.00 95.62 254 PRO A O 1
ATOM 2024 N N . PRO A 1 255 ? 7.219 13.519 -25.084 1.00 96.38 255 PRO A N 1
ATOM 2025 C CA . PRO A 1 255 ? 6.790 12.374 -25.885 1.00 96.38 255 PRO A CA 1
ATOM 2026 C C . PRO A 1 255 ? 7.699 11.156 -25.650 1.00 96.38 255 PRO A C 1
ATOM 2028 O O . PRO A 1 255 ? 8.904 11.308 -25.424 1.00 96.38 255 PRO A O 1
ATOM 2031 N N . ILE A 1 256 ? 7.160 9.941 -25.790 1.00 96.19 256 ILE A N 1
ATOM 2032 C CA . ILE A 1 256 ? 7.912 8.679 -25.637 1.00 96.19 256 ILE A CA 1
ATOM 2033 C C . ILE A 1 256 ? 9.083 8.563 -26.624 1.00 96.19 256 ILE A C 1
ATOM 2035 O O . ILE A 1 256 ? 10.109 7.945 -26.332 1.00 96.19 256 ILE A O 1
ATOM 2039 N N . THR A 1 257 ? 9.004 9.259 -27.760 1.00 96.88 257 THR A N 1
ATOM 2040 C CA . THR A 1 257 ? 10.096 9.367 -28.738 1.00 96.88 257 THR A CA 1
ATOM 2041 C C . THR A 1 257 ? 11.363 10.025 -28.176 1.00 96.88 257 THR A C 1
ATOM 2043 O O . THR A 1 257 ? 12.452 9.808 -28.712 1.00 96.88 257 THR A O 1
ATOM 2046 N N . GLU A 1 258 ? 11.259 10.778 -27.077 1.00 95.50 258 GLU A N 1
ATOM 2047 C CA . GLU A 1 258 ? 12.369 11.428 -26.371 1.00 95.50 258 GLU A CA 1
ATOM 2048 C C . GLU A 1 258 ? 12.878 10.619 -25.158 1.00 95.50 258 GLU A C 1
ATOM 2050 O O . GLU A 1 258 ? 13.638 11.142 -24.335 1.00 95.50 258 GLU A O 1
ATOM 2055 N N . ALA A 1 259 ? 12.543 9.324 -25.069 1.00 96.38 259 ALA A N 1
ATOM 2056 C CA . ALA A 1 259 ? 12.972 8.431 -23.987 1.00 96.38 259 ALA A CA 1
ATOM 2057 C C . ALA A 1 259 ? 14.486 8.487 -23.711 1.00 96.38 259 ALA A C 1
ATOM 2059 O O . ALA A 1 259 ? 14.902 8.599 -22.559 1.00 96.38 259 ALA A O 1
ATOM 2060 N N . VAL A 1 260 ? 15.336 8.517 -24.744 1.00 95.56 260 VAL A N 1
ATOM 2061 C CA . VAL A 1 260 ? 16.796 8.637 -24.550 1.00 95.56 260 VAL A CA 1
ATOM 2062 C C . VAL A 1 260 ? 17.168 9.921 -23.812 1.00 95.56 260 VAL A C 1
ATOM 2064 O O . VAL A 1 260 ? 17.989 9.896 -22.893 1.00 95.56 260 VAL A O 1
ATOM 2067 N N . THR A 1 261 ? 16.557 11.048 -24.180 1.00 94.06 261 THR A N 1
ATOM 2068 C CA . THR A 1 261 ? 16.830 12.339 -23.544 1.00 94.06 261 THR A CA 1
ATOM 2069 C C . THR A 1 261 ? 16.433 12.296 -22.073 1.00 94.06 261 THR A C 1
ATOM 2071 O O . THR A 1 261 ? 17.244 12.657 -21.214 1.00 94.06 261 THR A O 1
ATOM 2074 N N . VAL A 1 262 ? 15.226 11.806 -21.770 1.00 95.69 262 VAL A N 1
ATOM 2075 C CA . VAL A 1 262 ? 14.717 11.702 -20.394 1.00 95.69 262 VAL A CA 1
ATOM 2076 C C . VAL A 1 262 ? 15.572 10.742 -19.563 1.00 95.69 262 VAL A C 1
ATOM 2078 O O . VAL A 1 262 ? 16.023 11.115 -18.480 1.00 95.69 262 VAL A O 1
ATOM 2081 N N . ALA A 1 263 ? 15.902 9.560 -20.088 1.00 96.38 263 ALA A N 1
ATOM 2082 C CA . ALA A 1 263 ? 16.776 8.586 -19.436 1.00 96.38 263 ALA A CA 1
ATOM 2083 C C . ALA A 1 263 ? 18.154 9.180 -19.086 1.00 96.38 263 ALA A C 1
ATOM 2085 O O . ALA A 1 263 ? 18.652 9.016 -17.968 1.00 96.38 263 ALA A O 1
ATOM 2086 N N . GLU A 1 264 ? 18.765 9.939 -20.003 1.00 94.94 264 GLU A N 1
ATOM 2087 C CA . GLU A 1 264 ? 20.028 10.631 -19.729 1.00 94.94 264 GLU A CA 1
ATOM 2088 C C . GLU A 1 264 ? 19.895 11.691 -18.629 1.00 94.94 264 GLU A C 1
ATOM 2090 O O . GLU A 1 264 ? 20.823 11.854 -17.828 1.00 94.94 264 GLU A O 1
ATOM 2095 N N . ARG A 1 265 ? 18.763 12.408 -18.568 1.00 95.31 265 ARG A N 1
ATOM 2096 C CA . ARG A 1 265 ? 18.501 13.390 -17.504 1.00 95.31 265 ARG A CA 1
ATOM 2097 C C . ARG A 1 265 ? 18.318 12.722 -16.149 1.00 95.31 265 ARG A C 1
ATOM 2099 O O . ARG A 1 265 ? 18.900 13.200 -15.179 1.00 95.31 265 ARG A O 1
ATOM 2106 N N . VAL A 1 266 ? 17.586 11.611 -16.084 1.00 97.00 266 VAL A N 1
ATOM 2107 C CA . VAL A 1 266 ? 17.406 10.820 -14.854 1.00 97.00 266 VAL A CA 1
ATOM 2108 C C . VAL A 1 266 ? 18.754 10.341 -14.338 1.00 97.00 266 VAL A C 1
ATOM 2110 O O . VAL A 1 266 ? 19.102 10.592 -13.184 1.00 97.00 266 VAL A O 1
ATOM 2113 N N . ARG A 1 267 ? 19.567 9.744 -15.215 1.00 96.31 267 ARG A N 1
ATOM 2114 C CA . ARG A 1 267 ? 20.925 9.316 -14.876 1.00 96.31 267 ARG A CA 1
ATOM 2115 C C . ARG A 1 267 ? 21.772 10.472 -14.343 1.00 96.31 267 ARG A C 1
ATOM 2117 O O . ARG A 1 267 ? 22.409 10.337 -13.301 1.00 96.31 267 ARG A O 1
ATOM 2124 N N . ALA A 1 268 ? 21.798 11.606 -15.045 1.00 94.81 268 ALA A N 1
ATOM 2125 C CA . ALA A 1 268 ? 22.562 12.777 -14.618 1.00 94.81 268 ALA A CA 1
ATOM 2126 C C . ALA A 1 268 ? 22.070 13.326 -13.266 1.00 94.81 268 ALA A C 1
ATOM 2128 O O . ALA A 1 268 ? 22.884 13.686 -12.415 1.00 94.81 268 ALA A O 1
ATOM 2129 N N . GLY A 1 269 ? 20.752 13.337 -13.048 1.00 95.94 269 GLY A N 1
ATOM 2130 C CA . GLY A 1 269 ? 20.125 13.721 -11.788 1.00 95.94 269 GLY A CA 1
ATOM 2131 C C . GLY A 1 269 ? 20.550 12.818 -10.632 1.00 95.94 269 GLY A C 1
ATOM 2132 O O . GLY A 1 269 ? 21.002 13.323 -9.606 1.00 95.94 269 GLY A O 1
ATOM 2133 N N . LEU A 1 270 ? 20.495 11.495 -10.812 1.00 97.25 270 LEU A N 1
ATOM 2134 C CA . LEU A 1 270 ? 20.923 10.525 -9.796 1.00 97.25 270 LEU A CA 1
ATOM 2135 C C . LEU A 1 270 ? 22.416 10.639 -9.484 1.00 97.25 270 LEU A C 1
ATOM 2137 O O . LEU A 1 270 ? 22.792 10.676 -8.315 1.00 97.25 270 LEU A O 1
ATOM 2141 N N . MET A 1 271 ? 23.266 10.785 -10.505 1.00 96.00 271 MET A N 1
ATOM 2142 C CA . MET A 1 271 ? 24.698 11.033 -10.303 1.00 96.00 271 MET A CA 1
ATOM 2143 C C . MET A 1 271 ? 24.944 12.318 -9.501 1.00 96.00 271 MET A C 1
ATOM 2145 O O . MET A 1 271 ? 25.763 12.323 -8.585 1.00 96.00 271 MET A O 1
ATOM 2149 N N . SER A 1 272 ? 24.223 13.399 -9.813 1.00 94.81 272 SER A N 1
ATOM 2150 C CA . SER A 1 272 ? 24.336 14.677 -9.105 1.00 94.81 272 SER A CA 1
ATOM 2151 C C . SER A 1 272 ? 23.890 14.568 -7.644 1.00 94.81 272 SER A C 1
ATOM 2153 O O . SER A 1 272 ? 24.604 15.028 -6.751 1.00 94.81 272 SER A O 1
ATOM 2155 N N . ARG A 1 273 ? 22.754 13.911 -7.375 1.00 95.44 273 ARG A N 1
ATOM 2156 C CA . ARG A 1 273 ? 22.253 13.707 -6.006 1.00 95.44 273 ARG A CA 1
ATOM 2157 C C . ARG A 1 273 ? 23.172 12.813 -5.196 1.00 95.44 273 ARG A C 1
ATOM 2159 O O . ARG A 1 273 ? 23.511 13.166 -4.071 1.00 95.44 273 ARG A O 1
ATOM 2166 N N . HIS A 1 274 ? 23.649 11.719 -5.782 1.00 96.12 274 HIS A N 1
ATOM 2167 C CA . HIS A 1 274 ? 24.611 10.848 -5.120 1.00 96.12 274 HIS A CA 1
ATOM 2168 C C . HIS A 1 274 ? 25.918 11.587 -4.812 1.00 96.12 274 HIS A C 1
ATOM 2170 O O . HIS A 1 274 ? 26.406 11.514 -3.691 1.00 96.12 274 HIS A O 1
ATOM 2176 N N . ARG A 1 275 ? 26.446 12.382 -5.755 1.00 95.50 275 ARG A N 1
ATOM 2177 C CA . ARG A 1 275 ? 27.616 13.242 -5.511 1.00 95.50 275 ARG A CA 1
ATOM 2178 C C . ARG A 1 275 ? 27.398 14.166 -4.311 1.00 95.50 275 ARG A C 1
ATOM 2180 O O . ARG A 1 275 ? 28.280 14.276 -3.468 1.00 95.50 275 ARG A O 1
ATOM 2187 N N . GLN A 1 276 ? 26.239 14.819 -4.219 1.00 93.94 276 GLN A N 1
ATOM 2188 C CA . GLN A 1 276 ? 25.901 15.690 -3.084 1.00 93.94 276 GLN A CA 1
ATOM 2189 C C . GLN A 1 276 ? 25.837 14.916 -1.760 1.00 93.94 276 GLN A C 1
ATOM 2191 O O . GLN A 1 276 ? 26.380 15.379 -0.761 1.00 93.94 276 GLN A O 1
ATOM 2196 N N . ILE A 1 277 ? 25.224 13.728 -1.757 1.00 92.19 277 ILE A N 1
ATOM 2197 C CA . ILE A 1 277 ? 25.149 12.842 -0.583 1.00 92.19 277 ILE A CA 1
ATOM 2198 C C . ILE A 1 277 ? 26.550 12.416 -0.127 1.00 92.19 277 ILE A C 1
ATOM 2200 O O . ILE A 1 277 ? 26.824 12.398 1.070 1.00 92.19 277 ILE A O 1
ATOM 2204 N N . CYS A 1 278 ? 27.458 12.161 -1.068 1.00 90.00 278 CYS A N 1
ATOM 2205 C CA . CYS A 1 278 ? 28.852 11.814 -0.800 1.00 90.00 278 CYS A CA 1
ATOM 2206 C C . CYS A 1 278 ? 29.756 13.031 -0.506 1.00 90.00 278 CYS A C 1
ATOM 2208 O O . CYS A 1 278 ? 30.975 12.924 -0.635 1.00 90.00 278 CYS A O 1
ATOM 2210 N N . GLY A 1 279 ? 29.197 14.186 -0.127 1.00 88.94 279 GLY A N 1
ATOM 2211 C CA . GLY A 1 279 ? 29.973 15.370 0.261 1.00 88.94 279 GLY A CA 1
ATOM 2212 C C . GLY A 1 279 ? 30.565 16.168 -0.906 1.00 88.94 279 GLY A C 1
ATOM 2213 O O . GLY A 1 279 ? 31.486 16.952 -0.708 1.00 88.94 279 GLY A O 1
ATOM 2214 N N . GLY A 1 280 ? 30.056 15.987 -2.127 1.00 89.12 280 GLY A N 1
ATOM 2215 C CA . GLY A 1 280 ? 30.496 16.721 -3.317 1.00 89.12 280 GLY A CA 1
ATOM 2216 C C . GLY A 1 280 ? 31.631 16.060 -4.107 1.00 89.12 280 GLY A C 1
ATOM 2217 O O . GLY A 1 280 ? 32.016 16.596 -5.151 1.00 89.12 280 GLY A O 1
ATOM 2218 N N . ASP A 1 281 ? 32.124 14.902 -3.666 1.00 85.88 281 ASP A N 1
ATOM 2219 C CA . ASP A 1 281 ? 33.217 14.160 -4.303 1.00 85.88 281 ASP A CA 1
ATOM 2220 C C . ASP A 1 281 ? 32.737 13.373 -5.537 1.00 85.88 281 ASP A C 1
ATOM 2222 O O . ASP A 1 281 ? 31.860 12.509 -5.455 1.00 85.88 281 ASP A O 1
ATOM 2226 N N . GLU A 1 282 ? 33.308 13.682 -6.703 1.00 86.00 282 GLU A N 1
ATOM 2227 C CA . GLU A 1 282 ? 32.962 13.035 -7.973 1.00 86.00 282 GLU A CA 1
ATOM 2228 C C . GLU A 1 282 ? 33.497 11.599 -8.073 1.00 86.00 282 GLU A C 1
ATOM 2230 O O . GLU A 1 282 ? 32.842 10.746 -8.675 1.00 86.00 282 GLU A O 1
ATOM 2235 N N . SER A 1 283 ? 34.627 11.297 -7.426 1.00 84.62 283 SER A N 1
ATOM 2236 C CA . SER A 1 283 ? 35.226 9.954 -7.433 1.00 84.62 283 SER A CA 1
ATOM 2237 C C . SER A 1 283 ? 34.369 8.919 -6.695 1.00 84.62 283 SER A C 1
ATOM 2239 O O . SER A 1 283 ? 34.465 7.719 -6.951 1.00 84.62 283 SER A O 1
ATOM 2241 N N . ARG A 1 284 ? 33.478 9.393 -5.815 1.00 88.38 284 ARG A N 1
ATOM 2242 C CA . ARG A 1 284 ? 32.548 8.582 -5.023 1.00 88.38 284 ARG A CA 1
ATOM 2243 C C . ARG A 1 284 ? 31.193 8.354 -5.689 1.00 88.38 284 ARG A C 1
ATOM 2245 O O . ARG A 1 284 ? 30.341 7.678 -5.111 1.00 88.38 284 ARG A O 1
ATOM 2252 N N . VAL A 1 285 ? 30.943 8.916 -6.874 1.00 92.25 285 VAL A N 1
ATOM 2253 C CA . VAL A 1 285 ? 29.673 8.684 -7.578 1.00 92.25 285 VAL A CA 1
ATOM 2254 C C . VAL A 1 285 ? 29.532 7.199 -7.887 1.00 92.25 285 VAL A C 1
ATOM 2256 O O . VAL A 1 285 ? 30.392 6.610 -8.539 1.00 92.25 285 VAL A O 1
ATOM 2259 N N . SER A 1 286 ? 28.425 6.602 -7.435 1.00 93.62 286 SER A N 1
ATOM 2260 C CA . SER A 1 286 ? 28.250 5.157 -7.519 1.00 93.62 286 SER A CA 1
ATOM 2261 C C . SER A 1 286 ? 28.403 4.633 -8.960 1.00 93.62 286 SER A C 1
ATOM 2263 O O . SER A 1 286 ? 27.755 5.162 -9.877 1.00 93.62 286 SER A O 1
ATOM 2265 N N . PRO A 1 287 ? 29.171 3.541 -9.159 1.00 93.31 287 PRO A N 1
ATOM 2266 C CA . PRO A 1 287 ? 29.228 2.795 -10.415 1.00 93.31 287 PRO A CA 1
ATOM 2267 C C . PRO A 1 287 ? 27.854 2.346 -10.926 1.00 93.31 287 PRO A C 1
ATOM 2269 O O . PRO A 1 287 ? 27.666 2.210 -12.135 1.00 93.31 287 PRO A O 1
ATOM 2272 N N . LEU A 1 288 ? 26.879 2.162 -10.022 1.00 94.50 288 LEU A N 1
ATOM 2273 C CA . LEU A 1 288 ? 25.493 1.854 -10.379 1.00 94.50 288 LEU A CA 1
ATOM 2274 C C . LEU A 1 288 ? 24.890 2.946 -11.263 1.00 94.50 288 LEU A C 1
ATOM 2276 O O . LEU A 1 288 ? 24.228 2.637 -12.250 1.00 94.50 288 LEU A O 1
ATOM 2280 N N . PHE A 1 289 ? 25.136 4.216 -10.930 1.00 95.50 289 PHE A N 1
ATOM 2281 C CA . PHE A 1 289 ? 24.576 5.346 -11.666 1.00 95.50 289 PHE A CA 1
ATOM 2282 C C . PHE A 1 289 ? 25.455 5.759 -12.843 1.00 95.50 289 PHE A C 1
ATOM 2284 O O . PHE A 1 289 ? 24.970 6.003 -13.952 1.00 95.50 289 PHE A O 1
ATOM 2291 N N . SER A 1 290 ? 26.767 5.832 -12.611 1.00 92.19 290 SER A N 1
ATOM 2292 C CA . SER A 1 290 ? 27.719 6.287 -13.621 1.00 92.19 290 SER A CA 1
ATOM 2293 C C . SER A 1 290 ? 27.884 5.275 -14.757 1.00 92.19 290 SER A C 1
ATOM 2295 O O . SER A 1 290 ? 28.153 5.686 -15.890 1.00 92.19 290 SER A O 1
ATOM 2297 N N . GLY A 1 291 ? 27.695 3.980 -14.484 1.00 91.06 291 GLY A N 1
ATOM 2298 C CA . GLY A 1 291 ? 28.009 2.902 -15.418 1.00 91.06 291 GLY A CA 1
ATOM 2299 C C . GLY A 1 291 ? 29.508 2.757 -15.674 1.00 91.06 291 GLY A C 1
ATOM 2300 O O . GLY A 1 291 ? 29.896 2.189 -16.695 1.00 91.06 291 GLY A O 1
ATOM 2301 N N . LYS A 1 292 ? 30.351 3.302 -14.788 1.00 90.25 292 LYS A N 1
ATOM 2302 C CA . LYS A 1 292 ? 31.810 3.313 -14.913 1.00 90.25 292 LYS A CA 1
ATOM 2303 C C . LYS A 1 292 ? 32.477 2.723 -13.676 1.00 90.25 292 LYS A C 1
ATOM 2305 O O . LYS A 1 292 ? 31.962 2.874 -12.571 1.00 90.25 292 LYS A O 1
ATOM 2310 N N . ASP A 1 293 ? 33.610 2.059 -13.872 1.00 85.69 293 ASP A N 1
ATOM 2311 C CA . ASP A 1 293 ? 34.485 1.642 -12.775 1.00 85.69 293 ASP A CA 1
ATOM 2312 C C . ASP A 1 293 ? 35.303 2.819 -12.206 1.00 85.69 293 ASP A C 1
ATOM 2314 O O . ASP A 1 293 ? 35.200 3.958 -12.669 1.00 85.69 293 ASP A O 1
ATOM 2318 N N . THR A 1 294 ? 36.124 2.543 -11.190 1.00 80.94 294 THR A N 1
ATOM 2319 C CA . THR A 1 294 ? 37.007 3.531 -10.547 1.00 80.94 294 THR A CA 1
ATOM 2320 C C . THR A 1 294 ? 38.067 4.108 -11.490 1.00 80.94 294 THR A C 1
ATOM 2322 O O . THR A 1 294 ? 38.569 5.198 -11.235 1.00 80.94 294 THR A O 1
ATOM 2325 N N . GLY A 1 295 ? 38.386 3.420 -12.591 1.00 79.12 295 GLY A N 1
ATOM 2326 C CA . GLY A 1 295 ? 39.268 3.910 -13.653 1.00 79.12 295 GLY A CA 1
ATOM 2327 C C . GLY A 1 295 ? 38.543 4.721 -14.733 1.00 79.12 295 GLY A C 1
ATOM 2328 O O . GLY A 1 295 ? 39.175 5.167 -15.688 1.00 79.12 295 GLY A O 1
ATOM 2329 N N . GLY A 1 296 ? 37.225 4.909 -14.616 1.00 81.56 296 GLY A N 1
ATOM 2330 C CA . GLY A 1 296 ? 36.402 5.629 -15.587 1.00 81.56 296 GLY A CA 1
ATOM 2331 C C . GLY A 1 296 ? 35.995 4.811 -16.819 1.00 81.56 296 GLY A C 1
ATOM 2332 O O . GLY A 1 296 ? 35.356 5.368 -17.723 1.00 81.56 296 GLY A O 1
ATOM 2333 N N . ASN A 1 297 ? 36.307 3.513 -16.860 1.00 87.25 297 ASN A N 1
ATOM 2334 C CA . ASN A 1 297 ? 35.956 2.637 -17.976 1.00 87.25 297 ASN A CA 1
ATOM 2335 C C . ASN A 1 297 ? 34.500 2.165 -17.863 1.00 87.25 297 ASN A C 1
ATOM 2337 O O . ASN A 1 297 ? 34.023 1.920 -16.752 1.00 87.25 297 ASN A O 1
ATOM 2341 N N . PRO A 1 298 ? 33.776 1.989 -18.985 1.00 86.56 298 PRO A N 1
ATOM 2342 C CA . PRO A 1 298 ? 32.422 1.443 -18.961 1.00 86.56 298 PRO A CA 1
ATOM 2343 C C . PRO A 1 298 ? 32.359 0.047 -18.330 1.00 86.56 298 PRO A C 1
ATOM 2345 O O . PRO A 1 298 ? 33.140 -0.847 -18.669 1.00 86.56 298 PRO A O 1
ATOM 2348 N N . LEU A 1 299 ? 31.385 -0.164 -17.444 1.00 86.31 299 LEU A N 1
ATOM 2349 C CA . LEU A 1 299 ? 31.153 -1.459 -16.814 1.00 86.31 299 LEU A CA 1
ATOM 2350 C C . LEU A 1 299 ? 30.671 -2.498 -17.834 1.00 86.31 299 LEU A C 1
ATOM 2352 O O . LEU A 1 299 ? 29.745 -2.258 -18.606 1.00 86.31 299 LEU A O 1
ATOM 2356 N N . LYS A 1 300 ? 31.256 -3.697 -17.771 1.00 84.31 300 LYS A N 1
ATOM 2357 C CA . LYS A 1 300 ? 30.800 -4.877 -18.522 1.00 84.31 300 LYS A CA 1
ATOM 2358 C C . LYS A 1 300 ? 29.704 -5.641 -17.769 1.00 84.31 300 LYS A C 1
ATOM 2360 O O . LYS A 1 300 ? 29.664 -5.600 -16.535 1.00 84.31 300 LYS A O 1
ATOM 2365 N N . GLY A 1 301 ? 28.873 -6.369 -18.520 1.00 81.50 301 GLY A N 1
ATOM 2366 C CA . GLY A 1 301 ? 27.910 -7.348 -17.999 1.00 81.50 301 GLY A CA 1
ATOM 2367 C C . GLY A 1 301 ? 26.652 -6.752 -17.368 1.00 81.50 301 GLY A C 1
ATOM 2368 O O . GLY A 1 301 ? 26.200 -7.273 -16.359 1.00 81.50 301 GLY A O 1
ATOM 2369 N N . HIS A 1 302 ? 26.138 -5.632 -17.892 1.00 84.44 302 HIS A N 1
ATOM 2370 C CA . HIS A 1 302 ? 24.869 -5.031 -17.444 1.00 84.44 302 HIS A CA 1
ATOM 2371 C C . HIS A 1 302 ? 24.764 -4.766 -15.929 1.00 84.44 302 HIS A C 1
ATOM 2373 O O . HIS A 1 302 ? 23.683 -4.772 -15.358 1.00 84.44 302 HIS A O 1
ATOM 2379 N N . ARG A 1 303 ? 25.895 -4.488 -15.263 1.00 85.69 303 ARG A N 1
ATOM 2380 C CA . ARG A 1 303 ? 25.990 -4.324 -13.796 1.00 85.69 303 ARG A CA 1
ATOM 2381 C C . ARG A 1 303 ? 25.625 -2.926 -13.276 1.00 85.69 303 ARG A C 1
ATOM 2383 O O . ARG A 1 303 ? 25.916 -2.606 -12.126 1.00 85.69 303 ARG A O 1
ATOM 2390 N N . HIS A 1 304 ? 25.048 -2.078 -14.121 1.00 92.00 304 HIS A N 1
ATOM 2391 C CA . HIS A 1 304 ? 24.658 -0.712 -13.773 1.00 92.00 304 HIS A CA 1
ATOM 2392 C C . HIS A 1 304 ? 23.190 -0.464 -14.097 1.00 92.00 304 HIS A C 1
ATOM 2394 O O . HIS A 1 304 ? 22.561 -1.267 -14.784 1.00 92.00 304 HIS A O 1
ATOM 2400 N N . ALA A 1 305 ? 22.650 0.632 -13.571 1.00 95.75 305 ALA A N 1
ATOM 2401 C CA . ALA A 1 305 ? 21.226 0.891 -13.626 1.00 95.75 305 ALA A CA 1
ATOM 2402 C C . ALA A 1 305 ? 20.716 1.047 -15.064 1.00 95.75 305 ALA A C 1
ATOM 2404 O O . ALA A 1 305 ? 21.423 1.536 -15.951 1.00 95.75 305 ALA A O 1
ATOM 2405 N N . PHE A 1 306 ? 19.472 0.634 -15.271 1.00 97.25 306 PHE A N 1
ATOM 2406 C CA . PHE A 1 306 ? 18.717 0.868 -16.490 1.00 97.25 306 PHE A CA 1
ATOM 2407 C C . PHE A 1 306 ? 17.685 1.952 -16.214 1.00 97.25 306 PHE A C 1
ATOM 2409 O O . PHE A 1 306 ? 16.985 1.888 -15.205 1.00 97.25 306 PHE A O 1
ATOM 2416 N N . TYR A 1 307 ? 17.598 2.941 -17.096 1.00 97.88 307 TYR A N 1
ATOM 2417 C CA . TYR A 1 307 ? 16.669 4.057 -16.964 1.00 97.88 307 TYR A CA 1
ATOM 2418 C C . TYR A 1 307 ? 15.581 3.907 -18.025 1.00 97.88 307 TYR A C 1
ATOM 2420 O O . TYR A 1 307 ? 15.864 4.056 -19.214 1.00 97.88 307 TYR A O 1
ATOM 2428 N N . TRP A 1 308 ? 14.360 3.603 -17.596 1.00 97.69 308 TRP A N 1
ATOM 2429 C CA . TRP A 1 308 ? 13.212 3.306 -18.449 1.00 97.69 308 TRP A CA 1
ATOM 2430 C C . TRP A 1 308 ? 12.131 4.373 -18.271 1.00 97.69 308 TRP A C 1
ATOM 2432 O O . TRP A 1 308 ? 11.337 4.303 -17.335 1.00 97.69 308 TRP A O 1
ATOM 2442 N N . PRO A 1 309 ? 12.107 5.399 -19.130 1.00 97.62 309 PRO A N 1
ATOM 2443 C CA . PRO A 1 309 ? 10.921 6.220 -19.308 1.00 97.62 309 PRO A CA 1
ATOM 2444 C C . PRO A 1 309 ? 9.793 5.355 -19.868 1.00 97.62 309 PRO A C 1
ATOM 2446 O O . PRO A 1 309 ? 10.004 4.624 -20.836 1.00 97.62 309 PRO A O 1
ATOM 2449 N N . CYS A 1 310 ? 8.631 5.440 -19.239 1.00 96.06 310 CYS A N 1
ATOM 2450 C CA . CYS A 1 310 ? 7.464 4.622 -19.523 1.00 96.06 310 CYS A CA 1
ATOM 2451 C C . CYS A 1 310 ? 6.278 5.521 -19.877 1.00 96.06 310 CYS A C 1
ATOM 2453 O O . CYS A 1 310 ? 6.177 6.646 -19.384 1.00 96.06 310 CYS A O 1
ATOM 2455 N N . ASP A 1 311 ? 5.407 4.974 -20.709 1.00 94.12 311 ASP A N 1
ATOM 2456 C CA . ASP A 1 311 ? 4.094 5.498 -21.065 1.00 94.12 311 ASP A CA 1
ATOM 2457 C C . ASP A 1 311 ? 3.072 4.473 -20.553 1.00 94.12 311 ASP A C 1
ATOM 2459 O O . ASP A 1 311 ? 2.827 3.459 -21.208 1.00 94.12 311 ASP A O 1
ATOM 2463 N N . LEU A 1 312 ? 2.623 4.632 -19.302 1.00 89.88 312 LEU A N 1
ATOM 2464 C CA . LEU A 1 312 ? 1.781 3.629 -18.640 1.00 89.88 312 LEU A CA 1
ATOM 2465 C C . LEU A 1 312 ? 0.294 3.782 -18.968 1.00 89.88 312 LEU A C 1
ATOM 2467 O O . LEU A 1 312 ? -0.437 2.795 -18.859 1.00 89.88 312 LEU A O 1
ATOM 2471 N N . ASP A 1 313 ? -0.156 4.981 -19.338 1.00 86.94 313 ASP A N 1
ATOM 2472 C CA . ASP A 1 313 ? -1.517 5.216 -19.829 1.00 86.94 313 ASP A CA 1
ATOM 2473 C C . ASP A 1 313 ? -1.664 5.003 -21.348 1.00 86.94 313 ASP A C 1
ATOM 2475 O O . ASP A 1 313 ? -2.783 4.841 -21.844 1.00 86.94 313 ASP A O 1
ATOM 2479 N N . GLY A 1 314 ? -0.542 4.891 -22.062 1.00 88.38 314 GLY A N 1
ATOM 2480 C CA . GLY A 1 314 ? -0.477 4.580 -23.480 1.00 88.38 314 GLY A CA 1
ATOM 2481 C C . GLY A 1 314 ? -0.765 5.783 -24.371 1.00 88.38 314 GLY A C 1
ATOM 2482 O O . GLY A 1 314 ? -1.143 5.575 -25.518 1.00 88.38 314 GLY A O 1
ATOM 2483 N N . ASP A 1 315 ? -0.657 7.027 -23.902 1.00 88.69 315 ASP A N 1
ATOM 2484 C CA . ASP A 1 315 ? -1.001 8.223 -24.685 1.00 88.69 315 ASP A CA 1
ATOM 2485 C C . ASP A 1 315 ? 0.132 8.727 -25.612 1.00 88.69 315 ASP A C 1
ATOM 2487 O O . ASP A 1 315 ? -0.006 9.743 -26.308 1.00 88.69 315 ASP A O 1
ATOM 2491 N N . GLY A 1 316 ? 1.261 8.017 -25.652 1.00 92.31 316 GLY A N 1
ATOM 2492 C CA . GLY A 1 316 ? 2.471 8.382 -26.381 1.00 92.31 316 GLY A CA 1
ATOM 2493 C C . GLY A 1 316 ? 3.375 9.363 -25.631 1.00 92.31 316 GLY A C 1
ATOM 2494 O O . GLY A 1 316 ? 4.346 9.861 -26.224 1.00 92.31 316 GLY A O 1
ATOM 2495 N N . LYS A 1 317 ? 3.098 9.674 -24.360 1.00 95.75 317 LYS A N 1
ATOM 2496 C CA . LYS A 1 317 ? 3.902 10.564 -23.516 1.00 95.75 317 LYS A CA 1
ATOM 2497 C C . LYS A 1 317 ? 4.476 9.823 -22.316 1.00 95.75 317 LYS A C 1
ATOM 2499 O O . LYS A 1 317 ? 3.967 8.830 -21.828 1.00 95.75 317 LYS A O 1
ATOM 2504 N N . ILE A 1 318 ? 5.607 10.325 -21.844 1.00 97.00 318 ILE A N 1
ATOM 2505 C CA . ILE A 1 318 ? 6.304 9.770 -20.692 1.00 97.00 318 ILE A CA 1
ATOM 2506 C C . ILE A 1 318 ? 5.614 10.291 -19.436 1.00 97.00 318 ILE A C 1
ATOM 2508 O O . ILE A 1 318 ? 5.786 11.460 -19.084 1.00 97.00 318 ILE A O 1
ATOM 2512 N N . ASP A 1 319 ? 4.880 9.419 -18.756 1.00 95.69 319 ASP A N 1
ATOM 2513 C CA . ASP A 1 319 ? 4.178 9.705 -17.502 1.00 95.69 319 ASP A CA 1
ATOM 2514 C C . ASP A 1 319 ? 4.905 9.119 -16.276 1.00 95.69 319 ASP A C 1
ATOM 2516 O O . ASP A 1 319 ? 4.788 9.637 -15.161 1.00 95.69 319 ASP A O 1
ATOM 2520 N N . HIS A 1 320 ? 5.735 8.094 -16.482 1.00 97.19 320 HIS A N 1
ATOM 2521 C CA . HIS A 1 320 ? 6.462 7.394 -15.432 1.00 97.19 320 HIS A CA 1
ATOM 2522 C C . HIS A 1 320 ? 7.914 7.127 -15.811 1.00 97.19 320 HIS A C 1
ATOM 2524 O O . HIS A 1 320 ? 8.318 7.103 -16.973 1.00 97.19 320 HIS A O 1
ATOM 2530 N N . ILE A 1 321 ? 8.732 6.903 -14.787 1.00 98.19 321 ILE A N 1
ATOM 2531 C CA . ILE A 1 321 ? 10.127 6.505 -14.943 1.00 98.19 321 ILE A CA 1
ATOM 2532 C C . ILE A 1 321 ? 10.398 5.336 -14.011 1.00 98.19 321 ILE A C 1
ATOM 2534 O O . ILE A 1 321 ? 10.291 5.467 -12.790 1.00 98.19 321 ILE A O 1
ATOM 2538 N N . ARG A 1 322 ? 10.807 4.206 -14.581 1.00 97.75 322 ARG A N 1
ATOM 2539 C CA . ARG A 1 322 ? 11.321 3.052 -13.848 1.00 97.75 322 ARG A CA 1
ATOM 2540 C C . ARG A 1 322 ? 12.841 3.028 -13.936 1.00 97.75 322 ARG A C 1
ATOM 2542 O O . ARG A 1 322 ? 13.417 3.164 -15.011 1.00 97.75 322 ARG A O 1
ATOM 2549 N N . VAL A 1 323 ? 13.513 2.858 -12.803 1.00 98.00 323 VAL A N 1
ATOM 2550 C CA . VAL A 1 323 ? 14.964 2.668 -12.742 1.00 98.00 323 VAL A CA 1
ATOM 2551 C C . VAL A 1 323 ? 15.259 1.308 -12.139 1.00 98.00 323 VAL A C 1
ATOM 2553 O O . VAL A 1 323 ? 14.976 1.073 -10.966 1.00 98.00 323 VAL A O 1
ATOM 2556 N N . PHE A 1 324 ? 15.835 0.416 -12.940 1.00 97.06 324 PHE A N 1
ATOM 2557 C CA . PHE A 1 324 ? 16.212 -0.921 -12.499 1.00 97.06 324 PHE A CA 1
ATOM 2558 C C . PHE A 1 324 ? 17.675 -0.964 -12.074 1.00 97.06 324 PHE A C 1
ATOM 2560 O O . PHE A 1 324 ? 18.569 -0.624 -12.848 1.00 97.06 324 PHE A O 1
ATOM 2567 N N . SER A 1 325 ? 17.920 -1.411 -10.846 1.00 95.12 325 SER A N 1
ATOM 2568 C CA . SER A 1 325 ? 19.236 -1.758 -10.324 1.00 95.12 325 SER A CA 1
ATOM 2569 C C . SER A 1 325 ? 19.432 -3.274 -10.406 1.00 95.12 325 SER A C 1
ATOM 2571 O O . SER A 1 325 ? 18.696 -4.004 -9.744 1.00 95.12 325 SER A O 1
ATOM 2573 N N . PRO A 1 326 ? 20.454 -3.774 -11.123 1.00 90.50 326 PRO A N 1
ATOM 2574 C CA . PRO A 1 326 ? 20.720 -5.210 -11.267 1.00 90.50 326 PRO A CA 1
ATOM 2575 C C . PRO A 1 326 ? 21.353 -5.844 -10.016 1.00 90.50 326 PRO A C 1
ATOM 2577 O O . PRO A 1 326 ? 21.709 -7.018 -10.028 1.00 90.50 326 PRO A O 1
ATOM 2580 N N . ARG A 1 327 ? 21.554 -5.062 -8.949 1.00 88.12 3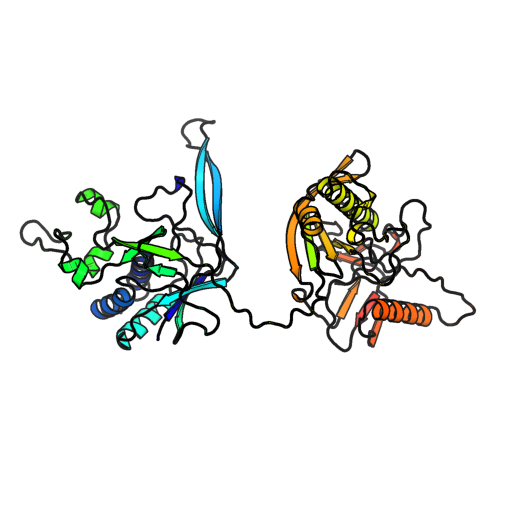27 ARG A N 1
ATOM 2581 C CA . ARG A 1 327 ? 22.121 -5.508 -7.675 1.00 88.12 327 ARG A CA 1
ATOM 2582 C C . ARG A 1 327 ? 21.458 -4.807 -6.497 1.00 88.12 327 ARG A C 1
ATOM 2584 O O . ARG A 1 327 ? 20.797 -3.778 -6.665 1.00 88.12 327 ARG A O 1
ATOM 2591 N N . VAL A 1 328 ? 21.751 -5.309 -5.302 1.00 86.50 328 VAL A N 1
ATOM 2592 C CA . VAL A 1 328 ? 21.412 -4.654 -4.036 1.00 86.50 328 VAL A CA 1
ATOM 2593 C C . VAL A 1 328 ? 21.983 -3.234 -4.008 1.00 86.50 328 VAL A C 1
ATOM 2595 O O . VAL A 1 328 ? 23.148 -3.011 -4.358 1.00 86.50 328 VAL A O 1
ATOM 2598 N N . VAL A 1 329 ? 21.146 -2.279 -3.607 1.00 90.56 329 VAL A N 1
ATOM 2599 C CA . VAL A 1 329 ? 21.507 -0.865 -3.452 1.00 90.56 329 VAL A CA 1
ATOM 2600 C C . VAL A 1 329 ? 21.964 -0.593 -2.022 1.00 90.56 329 VAL A C 1
ATOM 2602 O O . VAL A 1 329 ? 21.422 -1.150 -1.067 1.00 90.56 329 VAL A O 1
ATOM 2605 N N . ASN A 1 330 ? 22.966 0.262 -1.853 1.00 90.31 330 ASN A N 1
ATOM 2606 C CA . ASN A 1 330 ? 23.404 0.695 -0.527 1.00 90.31 330 ASN A CA 1
ATOM 2607 C C . ASN A 1 330 ? 22.576 1.898 -0.019 1.00 90.31 330 ASN A C 1
ATOM 2609 O O . ASN A 1 330 ? 21.741 2.450 -0.735 1.00 90.31 330 ASN A O 1
ATOM 2613 N N . ARG A 1 331 ? 22.812 2.331 1.229 1.00 90.94 331 ARG A N 1
ATOM 2614 C CA . ARG A 1 331 ? 22.062 3.443 1.847 1.00 90.94 331 ARG A CA 1
ATOM 2615 C C . ARG A 1 331 ? 22.238 4.785 1.125 1.00 90.94 331 ARG A C 1
ATOM 2617 O O . ARG A 1 331 ? 21.281 5.547 1.044 1.00 90.94 331 ARG A O 1
ATOM 2624 N N . GLU A 1 332 ? 23.434 5.091 0.621 1.00 91.44 332 GLU A N 1
ATOM 2625 C CA . GLU A 1 332 ? 23.701 6.345 -0.105 1.00 91.44 332 GLU A CA 1
ATOM 2626 C C . GLU A 1 332 ? 23.005 6.343 -1.478 1.00 91.44 332 GLU A C 1
ATOM 2628 O O . GLU A 1 332 ? 22.395 7.337 -1.873 1.00 91.44 332 GLU A O 1
ATOM 2633 N N . GLU A 1 333 ? 23.017 5.200 -2.167 1.00 95.00 333 GLU A N 1
ATOM 2634 C CA . GLU A 1 333 ? 22.314 4.968 -3.432 1.00 95.00 333 GLU A CA 1
ATOM 2635 C C . GLU A 1 333 ? 20.799 5.060 -3.261 1.00 95.00 333 GLU A C 1
ATOM 2637 O O . GLU A 1 333 ? 20.139 5.767 -4.024 1.00 95.00 333 GLU A O 1
ATOM 2642 N N . MET A 1 334 ? 20.251 4.411 -2.230 1.00 95.19 334 MET A N 1
ATOM 2643 C CA . MET A 1 334 ? 18.823 4.472 -1.929 1.00 95.19 334 MET A CA 1
ATOM 2644 C C . MET A 1 334 ? 18.384 5.902 -1.606 1.00 95.19 334 MET A C 1
ATOM 2646 O O . MET A 1 334 ? 17.401 6.393 -2.156 1.00 95.19 334 MET A O 1
ATOM 2650 N N . LYS A 1 335 ? 19.180 6.634 -0.820 1.00 93.75 335 LYS A N 1
ATOM 2651 C CA . LYS A 1 335 ? 18.921 8.049 -0.541 1.00 93.75 335 LYS A CA 1
ATOM 2652 C C . LYS A 1 335 ? 18.960 8.908 -1.809 1.00 93.75 335 LYS A C 1
ATOM 2654 O O . LYS A 1 335 ? 18.184 9.855 -1.923 1.00 93.75 335 LYS A O 1
ATOM 2659 N N . ALA A 1 336 ? 19.829 8.605 -2.776 1.00 96.75 336 ALA A N 1
ATOM 2660 C CA . ALA A 1 336 ? 19.848 9.312 -4.059 1.00 96.75 336 ALA A CA 1
ATOM 2661 C C . ALA A 1 336 ? 18.548 9.089 -4.846 1.00 96.75 336 ALA A C 1
ATOM 2663 O O . ALA A 1 336 ? 18.000 10.050 -5.390 1.00 96.75 336 ALA A O 1
ATOM 2664 N N . PHE A 1 337 ? 18.018 7.862 -4.845 1.00 97.19 337 PHE A N 1
ATOM 2665 C CA . PHE A 1 337 ? 16.704 7.573 -5.415 1.00 97.19 337 PHE A CA 1
ATOM 2666 C C . PHE A 1 337 ? 15.586 8.334 -4.686 1.00 97.19 337 PHE A C 1
ATOM 2668 O O . PHE A 1 337 ? 14.807 9.056 -5.312 1.00 97.19 337 PHE A O 1
ATOM 2675 N N . GLU A 1 338 ? 15.535 8.237 -3.361 1.00 93.06 338 GLU A N 1
ATOM 2676 C CA . GLU A 1 338 ? 14.494 8.852 -2.533 1.00 93.06 338 GLU A CA 1
ATOM 2677 C C . GLU A 1 338 ? 14.491 10.377 -2.573 1.00 93.06 338 GLU A C 1
ATOM 2679 O O . GLU A 1 338 ? 13.473 10.972 -2.236 1.00 93.06 338 GLU A O 1
ATOM 2684 N N . THR A 1 339 ? 15.594 11.029 -2.952 1.00 95.12 339 THR A N 1
ATOM 2685 C CA . THR A 1 339 ? 15.736 12.499 -2.938 1.00 95.12 339 THR A CA 1
ATOM 2686 C C . THR A 1 339 ? 15.773 13.135 -4.326 1.00 95.12 339 THR A C 1
ATOM 2688 O O . THR A 1 339 ? 15.794 14.365 -4.441 1.00 95.12 339 THR A O 1
ATOM 2691 N N . LEU A 1 340 ? 15.735 12.341 -5.398 1.00 96.19 340 LEU A N 1
ATOM 2692 C CA . LEU A 1 340 ? 15.543 12.871 -6.742 1.00 96.19 340 LEU A CA 1
ATOM 2693 C C . LEU A 1 340 ? 14.116 13.435 -6.866 1.00 96.19 340 LEU A C 1
ATOM 2695 O O . LEU A 1 340 ? 13.136 12.718 -6.679 1.00 96.19 340 LEU A O 1
ATOM 2699 N N . ARG A 1 341 ? 14.008 14.744 -7.128 1.00 93.31 341 ARG A N 1
ATOM 2700 C CA . ARG A 1 341 ? 12.725 15.477 -7.185 1.00 93.31 341 ARG A CA 1
ATOM 2701 C C . ARG A 1 341 ? 12.500 16.274 -8.461 1.00 93.31 341 ARG A C 1
ATOM 2703 O O . ARG A 1 341 ? 11.364 16.603 -8.756 1.00 93.31 341 ARG A O 1
ATOM 2710 N N . LYS A 1 342 ? 13.558 16.624 -9.193 1.00 93.50 342 LYS A N 1
ATOM 2711 C CA . LYS A 1 342 ? 13.476 17.461 -10.398 1.00 93.50 342 LYS A CA 1
ATOM 2712 C C . LYS A 1 342 ? 14.423 16.967 -11.472 1.00 93.50 342 LYS A C 1
ATOM 2714 O O . LYS A 1 342 ? 15.550 16.567 -11.155 1.00 93.50 342 LYS A O 1
ATOM 2719 N N . LEU A 1 343 ? 13.983 17.057 -12.720 1.00 92.44 343 LEU A N 1
ATOM 2720 C CA . LEU A 1 343 ? 14.785 16.812 -13.910 1.00 92.44 343 LEU A CA 1
ATOM 2721 C C . LEU A 1 343 ? 15.011 18.122 -14.662 1.00 92.44 343 LEU A C 1
ATOM 2723 O O . LEU A 1 343 ? 14.130 18.964 -14.745 1.00 92.44 343 LEU A O 1
ATOM 2727 N N . TRP A 1 344 ? 16.201 18.281 -15.234 1.00 87.12 344 TRP A N 1
ATOM 2728 C CA . TRP A 1 344 ? 16.607 19.518 -15.902 1.00 87.12 344 TRP A CA 1
ATOM 2729 C C . TRP A 1 344 ? 17.170 19.218 -17.287 1.00 87.12 344 TRP A C 1
ATOM 2731 O O . TRP A 1 344 ? 18.028 18.339 -17.417 1.00 87.12 344 TRP A O 1
ATOM 2741 N N . ILE A 1 345 ? 16.777 19.984 -18.307 1.00 83.44 345 ILE A N 1
ATOM 2742 C CA . ILE A 1 345 ? 17.443 20.025 -19.616 1.00 83.44 345 ILE A CA 1
ATOM 2743 C C . ILE A 1 345 ? 18.169 21.365 -19.747 1.00 83.44 345 ILE A C 1
ATOM 2745 O O . ILE A 1 345 ? 17.570 22.415 -19.940 1.00 83.44 345 ILE A O 1
ATOM 2749 N N . GLY A 1 346 ? 19.502 21.342 -19.659 1.00 78.44 346 GLY A N 1
ATOM 2750 C CA . GLY A 1 346 ? 20.284 22.578 -19.686 1.00 78.44 346 GLY A CA 1
ATOM 2751 C C . GLY A 1 346 ? 19.958 23.448 -18.470 1.00 78.44 346 GLY A C 1
ATOM 2752 O O . GLY A 1 346 ? 20.283 23.059 -17.351 1.00 78.44 346 GLY A O 1
ATOM 2753 N N . ARG A 1 347 ? 19.342 24.614 -18.701 1.00 76.12 347 ARG A N 1
ATOM 2754 C CA . ARG A 1 347 ? 18.841 25.516 -17.646 1.00 76.12 347 ARG A CA 1
ATOM 2755 C C . ARG A 1 347 ? 17.321 25.446 -17.460 1.00 76.12 347 ARG A C 1
ATOM 2757 O O . ARG A 1 347 ? 16.801 26.132 -16.588 1.00 76.12 347 ARG A O 1
ATOM 2764 N N . GLU A 1 348 ? 16.628 24.647 -18.263 1.00 81.88 348 GLU A N 1
ATOM 2765 C CA . GLU A 1 348 ? 15.171 24.527 -18.242 1.00 81.88 348 GLU A CA 1
ATOM 2766 C C . GLU A 1 348 ? 14.734 23.361 -17.348 1.00 81.88 348 GLU A C 1
ATOM 2768 O O . GLU A 1 348 ? 15.382 22.306 -17.318 1.00 81.88 348 GLU A O 1
ATOM 2773 N N . ASP A 1 349 ? 13.648 23.569 -16.601 1.00 86.12 349 ASP A N 1
ATOM 2774 C CA . ASP A 1 349 ? 13.001 22.534 -15.790 1.00 86.12 349 ASP A CA 1
ATOM 2775 C C . ASP A 1 349 ? 12.221 21.602 -16.731 1.00 86.12 349 ASP A C 1
ATOM 2777 O O . ASP A 1 349 ? 11.333 22.049 -17.456 1.00 86.12 349 ASP A O 1
ATOM 2781 N N . LEU A 1 350 ? 12.591 20.317 -16.761 1.00 89.06 350 LEU A N 1
ATOM 2782 C CA . LEU A 1 350 ? 11.861 19.298 -17.523 1.00 89.06 350 LEU A CA 1
ATOM 2783 C C . LEU A 1 350 ? 10.576 18.907 -16.785 1.00 89.06 350 LEU A C 1
ATOM 2785 O O . LEU A 1 350 ? 9.586 18.566 -17.423 1.00 89.06 350 LEU A O 1
ATOM 2789 N N . GLY A 1 351 ? 10.606 18.897 -15.453 1.00 91.94 351 GLY A N 1
ATOM 2790 C CA . GLY A 1 351 ? 9.510 18.406 -14.636 1.00 91.94 351 GLY A CA 1
ATOM 2791 C C . GLY A 1 351 ? 9.948 17.862 -13.281 1.00 91.94 351 GLY A C 1
ATOM 2792 O O . GLY A 1 351 ? 11.129 17.620 -12.998 1.00 91.94 351 GLY A O 1
ATOM 2793 N N . GLU A 1 352 ? 8.945 17.633 -12.442 1.00 94.25 352 GLU A N 1
ATOM 2794 C CA . GLU A 1 352 ? 9.104 17.117 -11.090 1.00 94.25 352 GLU A CA 1
ATOM 2795 C C . GLU A 1 352 ? 8.878 15.605 -11.050 1.00 94.25 352 GLU A C 1
ATOM 2797 O O . GLU A 1 352 ? 8.015 15.064 -11.737 1.00 94.25 352 GLU A O 1
ATOM 2802 N N . LEU A 1 353 ? 9.670 14.916 -10.231 1.00 95.69 353 LEU A N 1
ATOM 2803 C CA . LEU A 1 353 ? 9.562 13.482 -9.999 1.00 95.69 353 LEU A CA 1
ATOM 2804 C C . LEU A 1 353 ? 8.973 13.216 -8.622 1.00 95.69 353 LEU A C 1
ATOM 2806 O O . LEU A 1 353 ? 9.522 13.644 -7.600 1.00 95.69 353 LEU A O 1
ATOM 2810 N N . VAL A 1 354 ? 7.897 12.437 -8.605 1.00 93.62 354 VAL A N 1
ATOM 2811 C CA . VAL A 1 354 ? 7.278 11.923 -7.385 1.00 93.62 354 VAL A CA 1
ATOM 2812 C C . VAL A 1 354 ? 7.734 10.483 -7.204 1.00 93.62 354 VAL A C 1
ATOM 2814 O O . VAL A 1 354 ? 7.424 9.627 -8.026 1.00 93.62 354 VAL A O 1
ATOM 2817 N N . PHE A 1 355 ? 8.502 10.215 -6.146 1.00 93.06 355 PHE A N 1
ATOM 2818 C CA . PHE A 1 355 ? 8.920 8.856 -5.795 1.00 93.06 355 PHE A CA 1
ATOM 2819 C C . PHE A 1 355 ? 7.693 8.051 -5.356 1.00 93.06 355 PHE A C 1
ATOM 2821 O O . PHE A 1 355 ? 7.044 8.425 -4.380 1.00 93.06 355 PHE A O 1
ATOM 2828 N N . LEU A 1 356 ? 7.382 6.966 -6.067 1.00 83.56 356 LEU A N 1
ATOM 2829 C CA . LEU A 1 356 ? 6.217 6.130 -5.777 1.00 83.56 356 LEU A CA 1
ATOM 2830 C C . LEU A 1 356 ? 6.601 4.890 -4.973 1.00 83.56 356 LEU A C 1
ATOM 2832 O O . LEU A 1 356 ? 5.978 4.589 -3.958 1.00 83.56 356 LEU A O 1
ATOM 2836 N N . SER A 1 357 ? 7.626 4.164 -5.419 1.00 91.50 357 SER A N 1
ATOM 2837 C CA . SER A 1 357 ? 8.002 2.893 -4.801 1.00 91.50 357 SER A CA 1
ATOM 2838 C C . SER A 1 357 ? 9.426 2.474 -5.143 1.00 91.50 357 SER A C 1
ATOM 2840 O O . SER A 1 357 ? 9.945 2.801 -6.209 1.00 91.50 357 SER A O 1
ATOM 2842 N N . ALA A 1 358 ? 10.010 1.642 -4.285 1.00 91.69 358 ALA A N 1
ATOM 2843 C CA . ALA A 1 358 ? 11.184 0.836 -4.592 1.00 91.69 358 ALA A CA 1
ATOM 2844 C C . ALA A 1 358 ? 10.910 -0.596 -4.138 1.00 91.69 358 ALA A C 1
ATOM 2846 O O . ALA A 1 358 ? 10.780 -0.849 -2.942 1.00 91.69 358 ALA A O 1
ATOM 2847 N N . VAL A 1 359 ? 10.773 -1.511 -5.094 1.00 90.38 359 VAL A N 1
ATOM 2848 C CA . VAL A 1 359 ? 10.386 -2.900 -4.823 1.00 90.38 359 VAL A CA 1
ATOM 2849 C C . VAL A 1 359 ? 11.358 -3.870 -5.491 1.00 90.38 359 VAL A C 1
ATOM 2851 O O . VAL A 1 359 ? 11.952 -3.523 -6.520 1.00 90.38 359 VAL A O 1
ATOM 2854 N N . PRO A 1 360 ? 11.545 -5.078 -4.934 1.00 90.81 360 PRO A N 1
ATOM 2855 C CA . PRO A 1 360 ? 12.277 -6.138 -5.612 1.00 90.81 360 PRO A CA 1
ATOM 2856 C C . PRO A 1 360 ? 11.714 -6.390 -7.014 1.00 90.81 360 PRO A C 1
ATOM 2858 O O . PRO A 1 360 ? 10.501 -6.356 -7.225 1.00 90.81 360 PRO A O 1
ATOM 2861 N N . ALA A 1 361 ? 12.584 -6.666 -7.985 1.00 88.00 361 ALA A N 1
ATOM 2862 C CA . ALA A 1 361 ? 12.164 -6.987 -9.347 1.00 88.00 361 ALA A CA 1
ATOM 2863 C C . ALA A 1 361 ? 11.265 -8.237 -9.386 1.00 88.00 361 ALA A C 1
ATOM 2865 O O . ALA A 1 361 ? 10.435 -8.369 -10.278 1.00 88.00 361 ALA A O 1
ATOM 2866 N N . SER A 1 362 ? 11.385 -9.134 -8.404 1.00 88.00 362 SER A N 1
ATOM 2867 C CA . SER A 1 362 ? 10.508 -10.294 -8.202 1.00 88.00 362 SER A CA 1
ATOM 2868 C C . SER A 1 362 ? 9.031 -9.951 -8.019 1.00 88.00 362 SER A C 1
ATOM 2870 O O . SER A 1 362 ? 8.195 -10.786 -8.355 1.00 88.00 362 SER A O 1
ATOM 2872 N N . ASN A 1 363 ? 8.698 -8.723 -7.610 1.00 87.81 363 ASN A N 1
ATOM 2873 C CA . ASN A 1 363 ? 7.314 -8.262 -7.489 1.00 87.81 363 ASN A CA 1
ATOM 2874 C C . ASN A 1 363 ? 6.656 -7.948 -8.842 1.00 87.81 363 ASN A C 1
ATOM 2876 O O . ASN A 1 363 ? 5.449 -7.715 -8.895 1.00 87.81 363 ASN A O 1
ATOM 2880 N N . PHE A 1 364 ? 7.430 -7.897 -9.926 1.00 87.06 364 PHE A N 1
ATOM 2881 C CA . PHE A 1 364 ? 6.901 -7.640 -11.256 1.00 87.06 364 PHE A CA 1
ATOM 2882 C C . PHE A 1 364 ? 6.466 -8.936 -11.962 1.00 87.06 364 PHE A C 1
ATOM 2884 O O . PHE A 1 364 ? 7.045 -10.003 -11.719 1.00 87.06 364 PHE A O 1
ATOM 2891 N N . PRO A 1 365 ? 5.446 -8.869 -12.841 1.00 90.50 365 PRO A N 1
ATOM 2892 C CA . PRO A 1 365 ? 4.868 -10.057 -13.448 1.00 90.50 365 PRO A CA 1
ATOM 2893 C C . PRO A 1 365 ? 5.868 -10.787 -14.346 1.00 90.50 365 PRO A C 1
ATOM 2895 O O . PRO A 1 365 ? 6.824 -10.220 -14.878 1.00 90.50 365 PRO A O 1
ATOM 2898 N N . SER A 1 366 ? 5.620 -12.082 -14.518 1.00 93.19 366 SER A N 1
ATOM 2899 C CA . SER A 1 366 ? 6.291 -12.888 -15.531 1.00 93.19 366 SER A CA 1
ATOM 2900 C C . SER A 1 366 ? 5.281 -13.314 -16.583 1.00 93.19 366 SER A C 1
ATOM 2902 O O . SER A 1 366 ? 4.235 -13.865 -16.247 1.00 93.19 366 SER A O 1
ATOM 2904 N N . VAL A 1 367 ? 5.602 -13.072 -17.849 1.00 92.06 367 VAL A N 1
ATOM 2905 C CA . VAL A 1 367 ? 4.713 -13.307 -18.992 1.00 92.06 367 VAL A CA 1
ATOM 2906 C C . VAL A 1 367 ? 5.443 -14.094 -20.075 1.00 92.06 367 VAL A C 1
ATOM 2908 O O . VAL A 1 367 ? 6.671 -14.103 -20.140 1.00 92.06 367 VAL A O 1
ATOM 2911 N N . THR A 1 368 ? 4.700 -14.821 -20.904 1.00 95.69 368 THR A N 1
ATOM 2912 C CA . THR A 1 368 ? 5.275 -15.599 -22.015 1.00 95.69 368 THR A CA 1
ATOM 2913 C C . THR A 1 368 ? 5.338 -14.820 -23.317 1.00 95.69 368 THR A C 1
ATOM 2915 O O . THR A 1 368 ? 6.052 -15.236 -24.219 1.00 95.69 368 THR A O 1
ATOM 2918 N N . GLU A 1 369 ? 4.611 -13.716 -23.433 1.00 96.50 369 GLU A N 1
ATOM 2919 C CA . GLU A 1 369 ? 4.586 -12.868 -24.619 1.00 96.50 369 GLU A CA 1
ATOM 2920 C C . GLU A 1 369 ? 4.817 -11.422 -24.197 1.00 96.50 369 GLU A C 1
ATOM 2922 O O . GLU A 1 369 ? 4.213 -10.966 -23.229 1.00 96.50 369 GLU A O 1
ATOM 2927 N N . VAL A 1 370 ? 5.711 -10.739 -24.908 1.00 96.38 370 VAL A N 1
ATOM 2928 C CA . VAL A 1 370 ? 6.105 -9.353 -24.631 1.00 96.38 370 VAL A CA 1
ATOM 2929 C C . VAL A 1 370 ? 6.216 -8.565 -25.922 1.00 96.38 370 VAL A C 1
ATOM 2931 O O . VAL A 1 370 ? 6.553 -9.119 -26.976 1.00 96.38 370 VAL A O 1
ATOM 2934 N N . VAL A 1 371 ? 5.990 -7.261 -25.830 1.00 94.81 371 VAL A N 1
ATOM 2935 C CA . VAL A 1 371 ? 6.108 -6.326 -26.955 1.00 94.81 371 VAL A CA 1
ATOM 2936 C C . VAL A 1 371 ? 7.052 -5.207 -26.559 1.00 94.81 371 VAL A C 1
ATOM 2938 O O . VAL A 1 371 ? 7.083 -4.797 -25.401 1.00 94.81 371 VAL A O 1
ATOM 2941 N N . CYS A 1 372 ? 7.857 -4.720 -27.501 1.00 94.56 372 CYS A N 1
ATOM 2942 C CA . CYS A 1 372 ? 8.716 -3.587 -27.203 1.00 94.56 372 CYS A CA 1
ATOM 2943 C C . CYS A 1 372 ? 7.918 -2.273 -27.097 1.00 94.56 372 CYS A C 1
ATOM 2945 O O . CYS A 1 372 ? 7.227 -1.880 -28.039 1.00 94.56 372 CYS A O 1
ATOM 2947 N N . SER A 1 373 ? 8.092 -1.550 -25.994 1.00 94.19 373 SER A N 1
ATOM 2948 C CA . SER A 1 373 ? 7.568 -0.191 -25.793 1.00 94.19 373 SER A CA 1
ATOM 2949 C C . SER A 1 373 ? 8.502 0.872 -26.395 1.00 94.19 373 SER A C 1
ATOM 2951 O O . SER A 1 373 ? 8.084 1.989 -26.694 1.00 94.19 373 SER A O 1
ATOM 2953 N N . THR A 1 374 ? 9.782 0.542 -26.616 1.00 96.75 374 THR A N 1
ATOM 2954 C CA . THR A 1 374 ? 10.764 1.421 -27.276 1.00 96.75 374 THR A CA 1
ATOM 2955 C C . THR A 1 374 ? 11.646 0.632 -28.252 1.00 96.75 374 THR A C 1
ATOM 2957 O O . THR A 1 374 ? 11.902 -0.553 -28.028 1.00 96.75 374 THR A O 1
ATOM 2960 N N . PRO A 1 375 ? 12.140 1.243 -29.349 1.00 96.75 375 PRO A N 1
ATOM 2961 C CA . PRO A 1 375 ? 12.807 0.491 -30.406 1.00 96.75 375 PRO A CA 1
ATOM 2962 C C . PRO A 1 375 ? 14.121 -0.126 -29.932 1.00 96.75 375 PRO A C 1
ATOM 2964 O O . PRO A 1 375 ? 14.924 0.518 -29.251 1.00 96.75 375 PRO A O 1
ATOM 2967 N N . VAL A 1 376 ? 14.374 -1.359 -30.360 1.00 96.06 376 VAL A N 1
ATOM 2968 C CA . VAL A 1 376 ? 15.620 -2.081 -30.108 1.00 96.06 376 VAL A CA 1
ATOM 2969 C C . VAL A 1 376 ? 16.674 -1.636 -31.111 1.00 96.06 376 VAL A C 1
ATOM 2971 O O . VAL A 1 376 ? 16.436 -1.588 -32.319 1.00 96.06 376 VAL A O 1
ATOM 2974 N N . ILE A 1 377 ? 17.866 -1.337 -30.605 1.00 93.00 377 ILE A N 1
ATOM 2975 C CA . ILE A 1 377 ? 19.032 -0.996 -31.414 1.00 93.00 377 ILE A CA 1
ATOM 2976 C C . ILE A 1 377 ? 20.143 -2.002 -31.124 1.00 93.00 377 ILE A C 1
ATOM 2978 O O . ILE A 1 377 ? 20.442 -2.285 -29.964 1.00 93.00 377 ILE A O 1
ATOM 2982 N N . PHE A 1 378 ? 20.804 -2.495 -32.170 1.00 90.75 378 PHE A N 1
ATOM 2983 C CA . PHE A 1 378 ? 21.946 -3.397 -32.043 1.00 90.75 378 PHE A CA 1
ATOM 2984 C C . PHE A 1 378 ? 23.259 -2.672 -32.320 1.00 90.75 378 PHE A C 1
ATOM 2986 O O . PHE A 1 378 ? 23.396 -1.941 -33.295 1.00 90.75 378 PHE A O 1
ATOM 2993 N N . GLY A 1 379 ? 24.260 -2.909 -31.468 1.00 81.94 379 GLY A N 1
ATOM 2994 C CA . GLY A 1 379 ? 25.575 -2.277 -31.607 1.00 81.94 379 GLY A CA 1
ATOM 2995 C C . GLY A 1 379 ? 26.408 -2.839 -32.763 1.00 81.94 379 GLY A C 1
ATOM 2996 O O . GLY A 1 379 ? 27.393 -2.224 -33.166 1.00 81.94 379 GLY A O 1
ATOM 2997 N N . ARG A 1 380 ? 26.037 -4.010 -33.294 1.00 83.00 380 ARG A N 1
ATOM 2998 C CA . ARG A 1 380 ? 26.675 -4.619 -34.464 1.00 83.00 380 ARG A CA 1
ATOM 2999 C C . ARG A 1 380 ? 25.920 -4.225 -35.726 1.00 83.00 380 ARG A C 1
ATOM 3001 O O . ARG A 1 380 ? 24.706 -4.077 -35.714 1.00 83.00 380 ARG A O 1
ATOM 3008 N N . HIS A 1 381 ? 26.653 -4.109 -36.826 1.00 80.88 381 HIS A N 1
ATOM 3009 C CA . HIS A 1 381 ? 26.075 -3.837 -38.136 1.00 80.88 381 HIS A CA 1
ATOM 3010 C C . HIS A 1 381 ? 25.949 -5.122 -38.945 1.00 80.88 381 HIS A C 1
ATOM 3012 O O . HIS A 1 381 ? 26.881 -5.935 -38.989 1.00 80.88 381 HIS A O 1
ATOM 3018 N N . TYR A 1 382 ? 24.814 -5.265 -39.624 1.00 85.25 382 TYR A N 1
ATOM 3019 C CA . TYR A 1 382 ? 24.627 -6.293 -40.633 1.00 85.25 382 TYR A CA 1
ATOM 3020 C C . TYR A 1 382 ? 25.638 -6.119 -41.775 1.00 85.25 382 TYR A C 1
ATOM 3022 O O . TYR A 1 382 ? 25.927 -5.004 -42.213 1.00 85.25 382 TYR A O 1
ATOM 3030 N N . LYS A 1 383 ? 26.182 -7.237 -42.262 1.00 83.88 383 LYS A N 1
ATOM 3031 C CA . LYS A 1 383 ? 27.068 -7.278 -43.430 1.00 83.88 383 LYS A CA 1
ATOM 3032 C C . LYS A 1 383 ? 26.399 -8.143 -44.502 1.00 83.88 383 LYS A C 1
ATOM 3034 O O . LYS A 1 383 ? 26.293 -9.344 -44.261 1.00 83.88 383 LYS A O 1
ATOM 3039 N N . PRO A 1 384 ? 26.018 -7.591 -45.673 1.00 79.00 384 PRO A N 1
ATOM 3040 C CA . PRO A 1 384 ? 25.281 -8.327 -46.710 1.00 79.00 384 PRO A CA 1
ATOM 3041 C C . PRO A 1 384 ? 25.919 -9.657 -47.137 1.00 79.00 384 PRO A C 1
ATOM 3043 O O . PRO A 1 384 ? 25.224 -10.628 -47.400 1.00 79.00 384 PRO A O 1
ATOM 3046 N N . GLY A 1 385 ? 27.253 -9.749 -47.122 1.00 79.62 385 GLY A N 1
ATOM 3047 C CA . GLY A 1 385 ? 27.978 -10.985 -47.444 1.00 79.62 385 GLY A CA 1
ATOM 3048 C C . GLY A 1 385 ? 28.019 -12.049 -46.336 1.00 79.62 385 GLY A C 1
ATOM 3049 O O . GLY A 1 385 ? 28.714 -13.045 -46.502 1.00 79.62 385 GLY A O 1
ATOM 3050 N N . LYS A 1 386 ? 27.357 -11.847 -45.186 1.00 77.94 386 LYS A N 1
ATOM 3051 C CA . LYS A 1 386 ? 27.406 -12.761 -44.024 1.00 77.94 386 LYS A CA 1
ATOM 3052 C C . LYS A 1 386 ? 26.113 -13.543 -43.762 1.00 77.94 386 LYS A C 1
ATOM 3054 O O . LYS A 1 386 ? 26.013 -14.190 -42.723 1.00 77.94 386 LYS A O 1
ATOM 3059 N N . GLY A 1 387 ? 25.164 -13.526 -44.695 1.00 84.44 387 GLY A N 1
ATOM 3060 C CA . GLY A 1 387 ? 23.932 -14.315 -44.621 1.00 84.44 387 GLY A CA 1
ATOM 3061 C C . GLY A 1 387 ? 22.673 -13.459 -44.607 1.00 84.44 387 GLY A C 1
ATOM 3062 O O . GLY A 1 387 ? 22.723 -12.269 -44.898 1.00 84.44 387 GLY A O 1
ATOM 3063 N N . ASP A 1 388 ? 21.543 -14.079 -44.289 1.00 91.38 388 ASP A N 1
ATOM 3064 C CA . ASP A 1 388 ? 20.223 -13.446 -44.304 1.00 91.38 388 ASP A CA 1
ATOM 3065 C C . ASP A 1 388 ? 20.048 -12.383 -43.199 1.00 91.38 388 ASP A C 1
ATOM 3067 O O . ASP A 1 388 ? 20.529 -12.550 -42.074 1.00 91.38 388 ASP A O 1
ATOM 3071 N N . PHE A 1 389 ? 19.362 -11.284 -43.526 1.00 87.94 389 PHE A N 1
ATOM 3072 C CA . PHE A 1 389 ? 19.154 -10.154 -42.614 1.00 87.94 389 PHE A CA 1
ATOM 3073 C C . PHE A 1 389 ? 18.249 -10.514 -41.429 1.00 87.94 389 PHE A C 1
ATOM 3075 O O . PHE A 1 389 ? 18.557 -10.150 -40.293 1.00 87.94 389 PHE A O 1
ATOM 3082 N N . THR A 1 390 ? 17.176 -11.271 -41.667 1.00 89.00 390 THR A N 1
ATOM 3083 C CA . THR A 1 390 ? 16.245 -11.704 -40.616 1.00 89.00 390 THR A CA 1
ATOM 3084 C C . THR A 1 390 ? 16.943 -12.643 -39.641 1.00 89.00 390 THR A C 1
ATOM 3086 O O . THR A 1 390 ? 16.923 -12.401 -38.437 1.00 89.00 390 THR A O 1
ATOM 3089 N N . LYS A 1 391 ? 17.690 -13.633 -40.149 1.00 90.06 391 LYS A N 1
ATOM 3090 C CA . LYS A 1 391 ? 18.515 -14.519 -39.305 1.00 90.06 391 LYS A CA 1
ATOM 3091 C C . LYS A 1 391 ? 19.555 -13.758 -38.485 1.00 90.06 391 LYS A C 1
ATOM 3093 O O . LYS A 1 391 ? 19.868 -14.145 -37.356 1.00 90.06 391 LYS A O 1
ATOM 3098 N N . TRP A 1 392 ? 20.116 -12.681 -39.037 1.00 92.25 392 TRP A N 1
ATOM 3099 C CA . TRP A 1 392 ? 21.025 -11.815 -38.291 1.00 92.25 392 TRP A CA 1
ATOM 3100 C C . TRP A 1 392 ? 20.309 -11.108 -37.130 1.00 92.25 392 TRP A C 1
ATOM 3102 O O . TRP A 1 392 ? 20.826 -11.146 -36.014 1.00 92.25 392 TRP A O 1
ATOM 3112 N N . LEU A 1 393 ? 19.116 -10.541 -37.350 1.00 91.94 393 LEU A N 1
ATOM 3113 C CA . LEU A 1 393 ? 18.309 -9.931 -36.284 1.00 91.94 393 LEU A CA 1
ATOM 3114 C C . LEU A 1 393 ? 17.957 -10.938 -35.185 1.00 91.94 393 LEU A C 1
ATOM 3116 O O . LEU A 1 393 ? 18.182 -10.655 -34.010 1.00 91.94 393 LEU A O 1
ATOM 3120 N N . GLU A 1 394 ? 17.482 -12.128 -35.555 1.00 93.38 394 GLU A N 1
ATOM 3121 C CA . GLU A 1 394 ? 17.182 -13.207 -34.606 1.00 93.38 394 GLU A CA 1
ATOM 3122 C C . GLU A 1 394 ? 18.411 -13.566 -33.759 1.00 93.38 394 GLU A C 1
ATOM 3124 O O . GLU A 1 394 ? 18.320 -13.712 -32.541 1.00 93.38 394 GLU A O 1
ATOM 3129 N N . THR A 1 395 ? 19.588 -13.645 -34.390 1.00 93.06 395 THR A N 1
ATOM 3130 C CA . THR A 1 395 ? 20.857 -13.931 -33.704 1.00 93.06 395 THR A CA 1
ATOM 3131 C C . THR A 1 395 ? 21.231 -12.834 -32.706 1.00 93.06 395 THR A C 1
ATOM 3133 O O . THR A 1 395 ? 21.715 -13.137 -31.613 1.00 93.06 395 THR A O 1
ATOM 3136 N N . GLU A 1 396 ? 21.038 -11.561 -33.057 1.00 94.00 396 GLU A N 1
ATOM 3137 C CA . GLU A 1 396 ? 21.326 -10.452 -32.143 1.00 94.00 396 GLU A CA 1
ATOM 3138 C C . GLU A 1 396 ? 20.312 -10.382 -30.990 1.00 94.00 396 GLU A C 1
ATOM 3140 O O . GLU A 1 396 ? 20.730 -10.176 -29.852 1.00 94.00 396 GLU A O 1
ATOM 3145 N N . ILE A 1 397 ? 19.023 -10.649 -31.237 1.00 95.06 397 ILE A N 1
ATOM 3146 C CA . ILE A 1 397 ? 17.991 -10.750 -30.187 1.00 95.06 397 ILE A CA 1
ATOM 3147 C C . ILE A 1 397 ? 18.340 -11.872 -29.211 1.00 95.06 397 ILE A C 1
ATOM 3149 O O . ILE A 1 397 ? 18.422 -11.635 -28.006 1.00 95.06 397 ILE A O 1
ATOM 3153 N N . MET A 1 398 ? 18.617 -13.076 -29.722 1.00 94.31 398 MET A N 1
ATOM 3154 C CA . MET A 1 398 ? 19.012 -14.218 -28.893 1.00 94.31 398 MET A CA 1
ATOM 3155 C C . MET A 1 398 ? 20.260 -13.909 -28.064 1.00 94.31 398 MET A C 1
ATOM 3157 O O . MET A 1 398 ? 20.312 -14.255 -26.883 1.00 94.31 398 MET A O 1
ATOM 3161 N N . ARG A 1 399 ? 21.252 -13.222 -28.651 1.00 93.44 399 ARG A N 1
ATOM 3162 C CA . ARG A 1 399 ? 22.445 -12.798 -27.913 1.00 93.44 399 ARG A CA 1
ATOM 3163 C C . ARG A 1 399 ? 22.095 -11.825 -26.793 1.00 93.44 399 ARG A C 1
ATOM 3165 O O . ARG A 1 399 ? 22.535 -12.049 -25.671 1.00 93.44 399 ARG A O 1
ATOM 3172 N N . SER A 1 400 ? 21.327 -10.774 -27.069 1.00 93.44 400 SER A N 1
ATOM 3173 C CA . SER A 1 400 ? 20.978 -9.787 -26.044 1.00 93.44 400 SER A CA 1
ATOM 3174 C C . SER A 1 400 ? 20.102 -10.375 -24.934 1.00 93.44 400 SER A C 1
ATOM 3176 O O . SER A 1 400 ? 20.285 -10.020 -23.774 1.00 93.44 400 SER A O 1
ATOM 3178 N N . CYS A 1 401 ? 19.208 -11.320 -25.244 1.00 93.88 401 CYS A N 1
ATOM 3179 C CA . CYS A 1 401 ? 18.490 -12.087 -24.223 1.00 93.88 401 CYS A CA 1
ATOM 3180 C C . CYS A 1 401 ? 19.464 -12.892 -23.347 1.00 93.88 401 CYS A C 1
ATOM 3182 O O . CYS A 1 401 ? 19.401 -12.807 -22.120 1.00 93.88 401 CYS A O 1
ATOM 3184 N N . ALA A 1 402 ? 20.408 -13.613 -23.959 1.00 92.56 402 ALA A N 1
ATOM 3185 C CA . ALA A 1 402 ? 21.397 -14.405 -23.231 1.00 92.56 402 ALA A CA 1
ATOM 3186 C C . ALA A 1 402 ? 22.324 -13.546 -22.348 1.00 92.56 402 ALA A C 1
ATOM 3188 O O . ALA A 1 402 ? 22.662 -13.956 -21.240 1.00 92.56 402 ALA A O 1
ATOM 3189 N N . GLU A 1 403 ? 22.698 -12.343 -22.795 1.00 90.06 403 GLU A N 1
ATOM 3190 C CA . GLU A 1 403 ? 23.503 -11.382 -22.020 1.00 90.06 403 GLU A CA 1
ATOM 3191 C C . GLU A 1 403 ? 22.810 -10.921 -20.725 1.00 90.06 403 GLU A C 1
ATOM 3193 O O . GLU A 1 403 ? 23.491 -10.560 -19.764 1.00 90.06 403 GLU A O 1
ATOM 3198 N N . LEU A 1 404 ? 21.475 -10.984 -20.676 1.00 88.12 404 LEU A N 1
ATOM 3199 C CA . LEU A 1 404 ? 20.657 -10.697 -19.492 1.00 88.12 404 LEU A CA 1
ATOM 3200 C C . LEU A 1 404 ? 20.243 -11.958 -18.717 1.00 88.12 404 LEU A C 1
ATOM 3202 O O . LEU A 1 404 ? 19.522 -11.858 -17.727 1.00 88.12 404 LEU A O 1
ATOM 3206 N N . GLY A 1 405 ? 20.662 -13.146 -19.164 1.00 90.19 405 GLY A N 1
ATOM 3207 C CA . GLY A 1 405 ? 20.243 -14.423 -18.582 1.00 90.19 405 GLY A CA 1
ATOM 3208 C C . GLY A 1 405 ? 18.794 -14.815 -18.895 1.00 90.19 405 GLY A C 1
ATOM 3209 O O . GLY A 1 405 ? 18.247 -15.698 -18.235 1.00 90.19 405 GLY A O 1
ATOM 3210 N N . LEU A 1 406 ? 18.163 -14.182 -19.888 1.00 92.38 406 LEU A N 1
ATOM 3211 C CA . LEU A 1 406 ? 16.819 -14.535 -20.343 1.00 92.38 406 LEU A CA 1
ATOM 3212 C C . LEU A 1 406 ? 16.858 -15.817 -21.197 1.00 92.38 406 LEU A C 1
ATOM 3214 O O . LEU A 1 406 ? 17.825 -16.036 -21.937 1.00 92.38 406 LEU A O 1
ATOM 3218 N N . PRO A 1 407 ? 15.816 -16.670 -21.139 1.00 94.38 407 PRO A N 1
ATOM 3219 C CA . PRO A 1 407 ? 15.696 -17.800 -22.052 1.00 94.38 407 PRO A CA 1
ATOM 3220 C C . PRO A 1 407 ? 15.609 -17.310 -23.502 1.00 94.38 407 PRO A C 1
ATOM 3222 O O . PRO A 1 407 ? 15.144 -16.205 -23.767 1.00 94.38 407 PRO A O 1
ATOM 3225 N N . ALA A 1 408 ? 16.018 -18.146 -24.456 1.00 94.69 408 ALA A N 1
ATOM 3226 C CA . ALA A 1 408 ? 15.829 -17.824 -25.866 1.00 94.69 408 ALA A CA 1
ATOM 3227 C C . ALA A 1 408 ? 14.321 -17.762 -26.195 1.00 94.69 408 ALA A C 1
ATOM 3229 O O . ALA A 1 408 ? 13.583 -18.676 -25.797 1.00 94.69 408 ALA A O 1
ATOM 3230 N N . PRO A 1 409 ? 13.852 -16.718 -26.904 1.00 96.50 409 PRO A N 1
ATOM 3231 C CA . PRO A 1 409 ? 12.490 -16.698 -27.414 1.00 96.50 409 PRO A CA 1
ATOM 3232 C C . PRO A 1 409 ? 12.297 -17.849 -28.408 1.00 96.50 409 PRO A C 1
ATOM 3234 O O . PRO A 1 409 ? 13.201 -18.193 -29.169 1.00 96.50 409 PRO A O 1
ATOM 3237 N N . ILE A 1 410 ? 11.117 -18.461 -28.378 1.00 96.94 410 ILE A N 1
ATOM 3238 C CA . ILE A 1 410 ? 10.707 -19.501 -29.330 1.00 96.94 410 ILE A CA 1
ATOM 3239 C C . ILE A 1 410 ? 10.093 -18.908 -30.596 1.00 96.94 410 ILE A C 1
ATOM 3241 O O . ILE A 1 410 ? 10.039 -19.586 -31.617 1.00 96.94 410 ILE A O 1
ATOM 3245 N N . GLU A 1 411 ? 9.647 -17.655 -30.530 1.00 97.00 411 GLU A N 1
ATOM 3246 C CA . GLU A 1 411 ? 9.109 -16.926 -31.668 1.00 97.00 411 GLU A CA 1
ATOM 3247 C C . GLU A 1 411 ? 9.507 -15.451 -31.586 1.00 97.00 411 GLU A C 1
ATOM 3249 O O . GLU A 1 411 ? 9.468 -14.842 -30.513 1.00 97.00 411 GLU A O 1
ATOM 3254 N N . ILE A 1 412 ? 9.893 -14.887 -32.730 1.00 96.94 412 ILE A N 1
ATOM 3255 C CA . ILE A 1 412 ? 10.273 -13.484 -32.888 1.00 96.94 412 ILE A CA 1
ATOM 3256 C C . ILE A 1 412 ? 9.438 -12.923 -34.035 1.00 96.94 412 ILE A C 1
ATOM 3258 O O . ILE A 1 412 ? 9.593 -13.340 -35.182 1.00 96.94 412 ILE A O 1
ATOM 3262 N N . ARG A 1 413 ? 8.553 -11.973 -33.734 1.00 96.38 413 ARG A N 1
ATOM 3263 C CA . ARG A 1 413 ? 7.702 -11.309 -34.725 1.00 96.38 413 ARG A CA 1
ATOM 3264 C C . ARG A 1 413 ? 8.126 -9.846 -34.859 1.00 96.38 413 ARG A C 1
ATOM 3266 O O . ARG A 1 413 ? 8.146 -9.147 -33.848 1.00 96.38 413 ARG A O 1
ATOM 3273 N N . PRO A 1 414 ? 8.484 -9.361 -36.058 1.00 94.38 414 PRO A N 1
ATOM 3274 C CA . PRO A 1 414 ? 8.734 -7.941 -36.270 1.00 94.38 414 PRO A CA 1
ATOM 3275 C C . PRO A 1 414 ? 7.466 -7.120 -36.028 1.00 94.38 414 PRO A C 1
ATOM 3277 O O . PRO A 1 414 ? 6.397 -7.474 -36.518 1.00 94.38 414 PRO A O 1
ATOM 3280 N N . GLU A 1 415 ? 7.606 -6.003 -35.324 1.00 93.50 415 GLU A N 1
ATOM 3281 C CA . GLU A 1 415 ? 6.560 -4.993 -35.170 1.00 93.50 415 GLU A CA 1
ATOM 3282 C C . GLU A 1 415 ? 6.954 -3.774 -36.002 1.00 93.50 415 GLU A C 1
ATOM 3284 O O . GLU A 1 415 ? 8.068 -3.260 -35.875 1.00 93.50 415 GLU A O 1
ATOM 3289 N N . SER A 1 416 ? 6.072 -3.303 -36.886 1.00 90.69 416 SER A N 1
ATOM 3290 C CA . SER A 1 416 ? 6.406 -2.194 -37.792 1.00 90.69 416 SER A CA 1
ATOM 3291 C C . SER A 1 416 ? 6.391 -0.832 -37.105 1.00 90.69 416 SER A C 1
ATOM 3293 O O . SER A 1 416 ? 7.116 0.063 -37.532 1.00 90.69 416 SER A O 1
ATOM 3295 N N . LYS A 1 417 ? 5.563 -0.672 -36.064 1.00 93.75 417 LYS A N 1
ATOM 3296 C CA . LYS A 1 417 ? 5.315 0.594 -35.360 1.00 93.75 417 LYS A CA 1
ATOM 3297 C C . LYS A 1 417 ? 4.974 0.327 -33.897 1.00 93.75 417 LYS A C 1
ATOM 3299 O O . LYS A 1 417 ? 4.541 -0.773 -33.564 1.00 93.75 417 LYS A O 1
ATOM 3304 N N . LEU A 1 418 ? 5.115 1.345 -33.054 1.00 92.88 418 LEU A N 1
ATOM 3305 C CA . LEU A 1 418 ? 4.527 1.335 -31.719 1.00 92.88 418 LEU A CA 1
ATOM 3306 C C . LEU A 1 418 ? 3.037 1.653 -31.834 1.00 92.88 418 LEU A C 1
ATOM 3308 O O . LEU A 1 418 ? 2.677 2.641 -32.475 1.00 92.88 418 LEU A O 1
ATOM 3312 N N . HIS A 1 419 ? 2.192 0.850 -31.199 1.00 88.25 419 HIS A N 1
ATOM 3313 C CA . HIS A 1 419 ? 0.768 1.130 -31.048 1.00 88.25 419 HIS A CA 1
ATOM 3314 C C . HIS A 1 419 ? 0.533 1.849 -29.720 1.00 88.25 419 HIS A C 1
ATOM 3316 O O . HIS A 1 419 ? 0.983 1.366 -28.685 1.00 88.25 419 HIS A O 1
ATOM 3322 N N . ILE A 1 420 ? -0.156 2.987 -29.767 1.00 87.56 420 ILE A N 1
ATOM 3323 C CA . ILE A 1 420 ? -0.553 3.769 -28.590 1.00 87.56 420 ILE A CA 1
ATOM 3324 C C . ILE A 1 420 ? -2.092 3.838 -28.528 1.00 87.56 420 ILE A C 1
ATOM 3326 O O . ILE A 1 420 ? -2.787 3.339 -29.422 1.00 87.56 420 ILE A O 1
ATOM 3330 N N . GLY A 1 421 ? -2.631 4.425 -27.465 1.00 77.88 421 GLY A N 1
ATOM 3331 C CA . GLY A 1 421 ? -4.055 4.635 -27.227 1.00 77.88 421 GLY A CA 1
ATOM 3332 C C . GLY A 1 421 ? -4.780 5.290 -28.405 1.00 77.88 421 GLY A C 1
ATOM 3333 O O . GLY A 1 421 ? -4.183 5.919 -29.284 1.00 77.88 421 GLY A O 1
ATOM 3334 N N . ASP A 1 422 ? -6.097 5.093 -28.451 1.00 75.00 422 ASP A N 1
ATOM 3335 C CA . ASP A 1 422 ? -6.982 5.603 -29.509 1.00 75.00 422 ASP A CA 1
ATOM 3336 C C . ASP A 1 422 ? -6.629 5.134 -30.936 1.00 75.00 422 ASP A C 1
ATOM 3338 O O . ASP A 1 422 ? -6.998 5.764 -31.927 1.00 75.00 422 ASP A O 1
ATOM 3342 N N . GLY A 1 423 ? -5.913 4.009 -31.063 1.00 77.88 423 GLY A N 1
ATOM 3343 C CA . GLY A 1 423 ? -5.551 3.411 -32.353 1.00 77.88 423 GLY A CA 1
ATOM 3344 C C . GLY A 1 423 ? -4.458 4.168 -33.115 1.00 77.88 423 GLY A C 1
ATOM 3345 O O . GLY A 1 423 ? -4.243 3.905 -34.300 1.00 77.88 423 GLY A O 1
ATOM 3346 N N . GLN A 1 424 ? -3.766 5.102 -32.461 1.00 88.00 424 GLN A N 1
ATOM 3347 C CA . GLN A 1 424 ? -2.653 5.832 -33.058 1.00 88.00 424 GLN A CA 1
ATOM 3348 C C . GLN A 1 424 ? -1.380 4.971 -33.100 1.00 88.00 424 GLN A C 1
ATOM 3350 O O . GLN A 1 424 ? -1.229 3.981 -32.380 1.00 88.00 424 GLN A O 1
ATOM 3355 N N . THR A 1 425 ? -0.438 5.350 -33.968 1.00 93.75 425 THR A N 1
ATOM 3356 C CA . THR A 1 425 ? 0.838 4.635 -34.119 1.00 93.75 425 THR A CA 1
ATOM 3357 C C . THR A 1 425 ? 2.019 5.587 -34.216 1.00 93.75 425 THR A C 1
ATOM 3359 O O . THR A 1 425 ? 1.917 6.619 -34.881 1.00 93.75 425 THR A O 1
ATOM 3362 N N . ILE A 1 426 ? 3.163 5.200 -33.650 1.00 94.69 426 ILE A N 1
ATOM 3363 C CA . ILE A 1 426 ? 4.430 5.933 -33.746 1.00 94.69 426 ILE A CA 1
ATOM 3364 C C . ILE A 1 426 ? 5.450 5.091 -34.519 1.00 94.69 426 ILE A C 1
ATOM 3366 O O . ILE A 1 426 ? 5.719 3.939 -34.183 1.00 94.69 426 ILE A O 1
ATOM 3370 N N . GLU A 1 427 ? 6.057 5.678 -35.550 1.00 95.19 427 GLU A N 1
ATOM 3371 C CA . GLU A 1 427 ? 7.149 5.046 -36.298 1.00 95.19 427 GLU A CA 1
ATOM 3372 C C . GLU A 1 427 ? 8.401 4.896 -35.423 1.00 95.19 427 GLU A C 1
ATOM 3374 O O . GLU A 1 427 ? 8.839 5.854 -34.779 1.00 95.19 427 GLU A O 1
ATOM 3379 N N . TRP A 1 428 ? 9.076 3.744 -35.482 1.00 94.69 428 TRP A N 1
ATOM 3380 C CA . TRP A 1 428 ? 10.354 3.545 -34.778 1.00 94.69 428 TRP A CA 1
ATOM 3381 C C . TRP A 1 428 ? 11.420 4.571 -35.180 1.00 94.69 428 TRP A C 1
ATOM 3383 O O . TRP A 1 428 ? 12.297 4.918 -34.386 1.00 94.69 428 TRP A O 1
ATOM 3393 N N . ALA A 1 429 ? 11.336 5.089 -36.409 1.00 91.88 429 ALA A N 1
ATOM 3394 C CA . ALA A 1 429 ? 12.230 6.120 -36.914 1.00 91.88 429 ALA A CA 1
ATOM 3395 C C . ALA A 1 429 ? 12.081 7.470 -36.187 1.00 91.88 429 ALA A C 1
ATOM 3397 O O . ALA A 1 429 ? 13.068 8.210 -36.129 1.00 91.88 429 ALA A O 1
ATOM 3398 N N . SER A 1 430 ? 10.900 7.752 -35.619 1.00 93.81 430 SER A N 1
ATOM 3399 C CA . SER A 1 430 ? 10.582 8.986 -34.887 1.00 93.81 430 SER A CA 1
ATOM 3400 C C . SER A 1 430 ? 11.240 9.053 -33.512 1.00 93.81 430 SER A C 1
ATOM 3402 O O . SER A 1 430 ? 11.376 10.138 -32.952 1.00 93.81 430 SER A O 1
ATOM 3404 N N . PHE A 1 431 ? 11.670 7.916 -32.959 1.00 95.50 431 PHE A N 1
ATOM 3405 C CA . PHE A 1 431 ? 12.420 7.891 -31.710 1.00 95.50 431 PHE A CA 1
ATOM 3406 C C . PHE A 1 431 ? 13.804 8.509 -31.889 1.00 95.50 431 PHE A C 1
ATOM 3408 O O . PHE A 1 431 ? 14.513 8.261 -32.875 1.00 95.50 431 PHE A O 1
ATOM 3415 N N . ARG A 1 432 ? 14.248 9.235 -30.862 1.00 92.12 432 ARG A N 1
ATOM 3416 C CA . ARG A 1 432 ? 15.655 9.576 -30.700 1.00 92.12 432 ARG A CA 1
ATOM 3417 C C . ARG A 1 432 ? 16.440 8.290 -30.450 1.00 92.12 432 ARG A C 1
ATOM 3419 O O . ARG A 1 432 ? 16.279 7.632 -29.431 1.00 92.12 432 ARG A O 1
ATOM 3426 N N . ARG A 1 433 ? 17.323 7.951 -31.390 1.00 90.19 433 ARG A N 1
ATOM 3427 C CA . ARG A 1 433 ? 18.085 6.685 -31.430 1.00 90.19 433 ARG A CA 1
ATOM 3428 C C . ARG A 1 433 ? 19.590 6.873 -31.234 1.00 90.19 433 ARG A C 1
ATOM 3430 O O . ARG A 1 433 ? 20.394 6.040 -31.643 1.00 90.19 433 ARG A O 1
ATOM 3437 N N . GLN A 1 434 ? 19.976 8.005 -30.655 1.00 85.25 434 GLN A N 1
ATOM 3438 C CA . GLN A 1 434 ? 21.367 8.367 -30.420 1.00 85.25 434 GLN A CA 1
ATOM 3439 C C . GLN A 1 434 ? 21.509 9.154 -29.126 1.00 85.25 434 GLN A C 1
ATOM 3441 O O . GLN A 1 434 ? 20.637 9.944 -28.756 1.00 85.25 434 GLN A O 1
ATOM 3446 N N . ARG A 1 435 ? 22.661 8.989 -28.484 1.00 80.56 435 ARG A N 1
ATOM 3447 C CA . ARG A 1 435 ? 23.131 9.894 -27.436 1.00 80.56 435 ARG A CA 1
ATOM 3448 C C . ARG A 1 435 ? 23.840 11.086 -28.076 1.00 80.56 435 ARG A C 1
ATOM 3450 O O . ARG A 1 435 ? 24.189 11.059 -29.261 1.00 80.56 435 ARG A O 1
ATOM 3457 N N . LYS A 1 436 ? 24.079 12.144 -27.300 1.00 73.56 436 LYS A N 1
ATOM 3458 C CA . LYS A 1 436 ? 24.801 13.331 -27.786 1.00 73.56 436 LYS A CA 1
ATOM 3459 C C . LYS A 1 436 ? 26.144 12.930 -28.428 1.00 73.56 436 LYS A C 1
ATOM 3461 O O . LYS A 1 436 ? 26.906 12.181 -27.824 1.00 73.56 436 LYS A O 1
ATOM 3466 N N . ASN A 1 437 ? 26.425 13.452 -29.626 1.00 70.56 437 ASN A N 1
ATOM 3467 C CA . ASN A 1 437 ? 27.642 13.195 -30.417 1.00 70.56 437 ASN A CA 1
ATOM 3468 C C . ASN A 1 437 ? 27.837 11.733 -30.879 1.00 70.56 437 ASN A C 1
ATOM 3470 O O . ASN A 1 437 ? 28.968 11.303 -31.092 1.00 70.56 437 ASN A O 1
ATOM 3474 N N . THR A 1 438 ? 26.756 10.967 -31.043 1.00 75.00 438 THR A N 1
ATOM 3475 C CA . THR A 1 438 ? 26.791 9.625 -31.656 1.00 75.00 438 THR A CA 1
ATOM 3476 C C . THR A 1 438 ? 25.923 9.586 -32.910 1.00 75.00 438 THR A C 1
ATOM 3478 O O . THR A 1 438 ? 25.103 10.478 -33.101 1.00 75.00 438 THR A O 1
ATOM 3481 N N . VAL A 1 439 ? 26.128 8.590 -33.777 1.00 76.50 439 VAL A N 1
ATOM 3482 C CA . VAL A 1 439 ? 25.347 8.416 -35.012 1.00 76.50 439 VAL A CA 1
ATOM 3483 C C . VAL A 1 439 ? 24.076 7.625 -34.712 1.00 76.50 439 VAL A C 1
ATOM 3485 O O . VAL A 1 439 ? 24.146 6.563 -34.091 1.00 76.50 439 VAL A O 1
ATOM 3488 N N . ALA A 1 440 ? 22.931 8.116 -35.185 1.00 77.44 440 ALA A N 1
ATOM 3489 C CA . ALA A 1 440 ? 21.652 7.425 -35.082 1.00 77.44 440 ALA A CA 1
ATOM 3490 C C . ALA A 1 440 ? 21.697 6.069 -35.786 1.00 77.44 440 ALA A C 1
ATOM 3492 O O . ALA A 1 440 ? 22.003 5.966 -36.974 1.00 77.44 440 ALA A O 1
ATOM 3493 N N . GLN A 1 441 ? 21.362 5.026 -35.033 1.00 82.94 441 GLN A N 1
ATOM 3494 C CA . GLN A 1 441 ? 21.265 3.666 -35.543 1.00 82.94 441 GLN A CA 1
ATOM 3495 C C . GLN A 1 441 ? 19.819 3.333 -35.931 1.00 82.94 441 GLN A C 1
ATOM 3497 O O . GLN A 1 441 ? 18.861 4.003 -35.529 1.00 82.94 441 GLN A O 1
ATOM 3502 N N . ILE A 1 442 ? 19.651 2.301 -36.757 1.00 87.50 442 ILE A N 1
ATOM 3503 C CA . ILE A 1 442 ? 18.328 1.800 -37.135 1.00 87.50 442 ILE A CA 1
ATOM 3504 C C . ILE A 1 442 ? 17.703 1.141 -35.901 1.00 87.50 442 ILE A C 1
ATOM 3506 O O . ILE A 1 442 ? 18.348 0.325 -35.245 1.00 87.50 442 ILE A O 1
ATOM 3510 N N . GLY A 1 443 ? 16.480 1.557 -35.575 1.00 91.06 443 GLY A N 1
ATOM 3511 C CA . GLY A 1 443 ? 15.686 0.982 -34.496 1.00 91.06 443 GLY A CA 1
ATOM 3512 C C . GLY A 1 443 ? 14.662 0.011 -35.063 1.00 91.06 443 GLY A C 1
ATOM 3513 O O . GLY A 1 443 ? 14.089 0.279 -36.119 1.00 91.06 443 GLY A O 1
ATOM 3514 N N . PHE A 1 444 ? 14.446 -1.095 -34.364 1.00 94.31 444 PHE A N 1
ATOM 3515 C CA . PHE A 1 444 ? 13.540 -2.161 -34.772 1.00 94.31 444 PHE A CA 1
ATOM 3516 C C . PHE A 1 444 ? 12.525 -2.451 -33.668 1.00 94.31 444 PHE A C 1
ATOM 3518 O O . PHE A 1 444 ? 12.868 -2.380 -32.486 1.00 94.31 444 PHE A O 1
ATOM 3525 N N . GLY A 1 445 ? 11.301 -2.797 -34.057 1.00 95.75 445 GLY A N 1
ATOM 3526 C CA . GLY A 1 445 ? 10.269 -3.267 -33.142 1.00 95.75 445 GLY A CA 1
ATOM 3527 C C . GLY A 1 445 ? 10.104 -4.775 -33.207 1.00 95.75 445 GLY A C 1
ATOM 3528 O O . GLY A 1 445 ? 10.211 -5.363 -34.286 1.00 95.75 445 GLY A O 1
ATOM 3529 N N . PHE A 1 446 ? 9.822 -5.397 -32.065 1.00 96.75 446 PHE A N 1
ATOM 3530 C CA . PHE A 1 446 ? 9.589 -6.831 -31.976 1.00 96.75 446 PHE A CA 1
ATOM 3531 C C . PHE A 1 446 ? 8.541 -7.180 -30.926 1.00 96.75 446 PHE A C 1
ATOM 3533 O O . PHE A 1 446 ? 8.422 -6.537 -29.883 1.00 96.75 446 PHE A O 1
ATOM 3540 N N . ARG A 1 447 ? 7.871 -8.294 -31.188 1.00 97.19 447 ARG A N 1
ATOM 3541 C CA . ARG A 1 447 ? 7.114 -9.089 -30.235 1.00 97.19 447 ARG A CA 1
ATOM 3542 C C . ARG A 1 447 ? 7.826 -10.420 -30.060 1.00 97.19 447 ARG A C 1
ATOM 3544 O O . ARG A 1 447 ? 8.177 -11.076 -31.044 1.00 97.19 447 ARG A O 1
ATOM 3551 N N . LEU A 1 448 ? 8.067 -10.801 -28.812 1.00 97.56 448 LEU A N 1
ATOM 3552 C CA . LEU A 1 448 ? 8.813 -12.007 -28.464 1.00 97.56 448 LEU A CA 1
ATOM 3553 C C . LEU A 1 448 ? 7.910 -12.961 -27.692 1.00 97.56 448 LEU A C 1
ATOM 3555 O O . LEU A 1 448 ? 7.221 -12.548 -26.761 1.00 97.56 448 LEU A O 1
ATOM 3559 N N . VAL A 1 449 ? 7.956 -14.241 -28.055 1.00 97.44 449 VAL A N 1
ATOM 3560 C CA . VAL A 1 449 ? 7.264 -15.313 -27.333 1.00 97.44 449 VAL A CA 1
ATOM 3561 C C . VAL A 1 449 ? 8.299 -16.247 -26.725 1.00 97.44 449 VAL A C 1
ATOM 35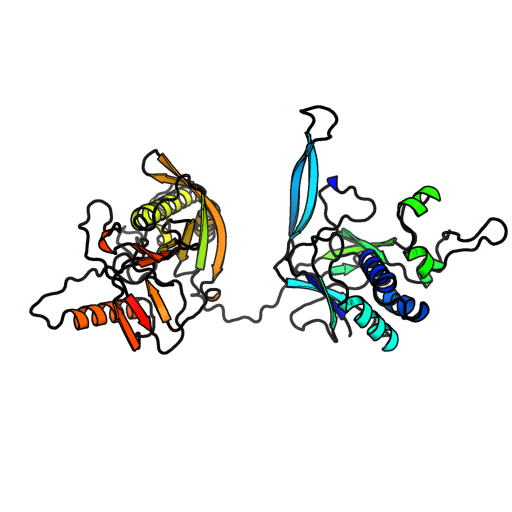63 O O . VAL A 1 449 ? 9.219 -16.702 -27.405 1.00 97.44 449 VAL A O 1
ATOM 3566 N N . PHE A 1 450 ? 8.146 -16.567 -25.445 1.00 97.25 450 PHE A N 1
ATOM 3567 C CA . PHE A 1 450 ? 9.029 -17.434 -24.677 1.00 97.25 450 PHE A CA 1
ATOM 3568 C C . PHE A 1 450 ? 8.313 -18.714 -24.254 1.00 97.25 450 PHE A C 1
ATOM 3570 O O . PHE A 1 450 ? 7.133 -18.720 -23.914 1.00 97.25 450 PHE A O 1
ATOM 3577 N N . LYS A 1 451 ? 9.066 -19.818 -24.197 1.00 95.56 451 LYS A N 1
ATOM 3578 C CA . LYS A 1 451 ? 8.544 -21.111 -23.726 1.00 95.56 451 LYS A CA 1
ATOM 3579 C C . LYS A 1 451 ? 8.167 -21.101 -22.241 1.00 95.56 451 LYS A C 1
ATOM 3581 O O . LYS A 1 451 ? 7.284 -21.843 -21.823 1.00 95.56 451 LYS A O 1
ATOM 3586 N N . LYS A 1 452 ? 8.894 -20.330 -21.433 1.00 93.38 452 LYS A N 1
ATOM 3587 C CA . LYS A 1 452 ? 8.646 -20.140 -20.000 1.00 93.38 452 LYS A CA 1
ATOM 3588 C C . LYS A 1 452 ? 8.423 -18.651 -19.742 1.00 93.38 452 LYS A C 1
ATOM 3590 O O . LYS A 1 452 ? 9.068 -17.859 -20.430 1.00 93.38 452 LYS A O 1
ATOM 3595 N N . PRO A 1 453 ? 7.577 -18.279 -18.767 1.00 93.81 453 PRO A N 1
ATOM 3596 C CA . PRO A 1 453 ? 7.386 -16.882 -18.408 1.00 93.81 453 PRO A CA 1
ATOM 3597 C C . PRO A 1 453 ? 8.717 -16.198 -18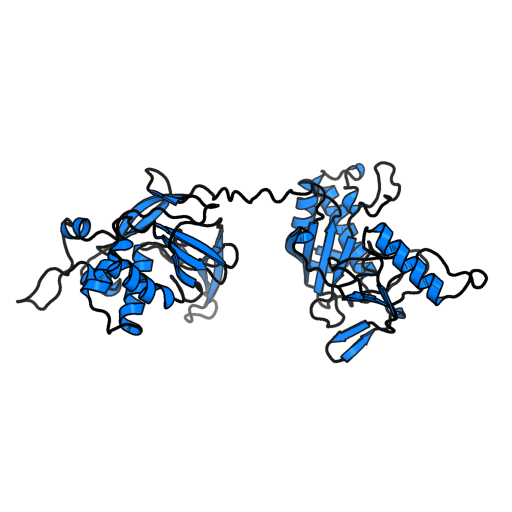.084 1.00 93.81 453 PRO A C 1
ATOM 3599 O O . PRO A 1 453 ? 9.536 -16.749 -17.344 1.00 93.81 453 PRO A O 1
ATOM 3602 N N . VAL A 1 454 ? 8.918 -15.005 -18.638 1.00 93.69 454 VAL A N 1
ATOM 3603 C CA . VAL A 1 454 ? 10.045 -14.119 -18.339 1.00 93.69 454 VAL A CA 1
ATOM 3604 C C . VAL A 1 454 ? 9.538 -12.891 -17.606 1.00 93.69 454 VAL A C 1
ATOM 3606 O O . VAL A 1 454 ? 8.425 -12.430 -17.847 1.00 93.69 454 VAL A O 1
ATOM 3609 N N . ARG A 1 455 ? 10.350 -12.368 -16.694 1.00 92.62 455 ARG A N 1
ATOM 3610 C CA . ARG A 1 455 ? 10.008 -11.191 -15.898 1.00 92.62 455 ARG A CA 1
ATOM 3611 C C . ARG A 1 455 ? 10.064 -9.930 -16.758 1.00 92.62 455 ARG A C 1
ATOM 3613 O O . ARG A 1 455 ? 11.069 -9.708 -17.427 1.00 92.62 455 ARG A O 1
ATOM 3620 N N . VAL A 1 456 ? 9.023 -9.109 -16.681 1.00 92.81 456 VAL A N 1
ATOM 3621 C CA . VAL A 1 456 ? 8.938 -7.786 -17.320 1.00 92.81 456 VAL A CA 1
ATOM 3622 C C . VAL A 1 456 ? 8.858 -6.691 -16.257 1.00 92.81 456 VAL A C 1
ATOM 3624 O O . VAL A 1 456 ? 8.394 -6.981 -15.164 1.00 92.81 456 VAL A O 1
ATOM 3627 N N . PRO A 1 457 ? 9.276 -5.445 -16.518 1.00 94.50 457 PRO A N 1
ATOM 3628 C CA . PRO A 1 457 ? 9.963 -5.003 -17.725 1.00 94.50 457 PRO A CA 1
ATOM 3629 C C . PRO A 1 457 ? 11.401 -5.528 -17.815 1.00 94.50 457 PRO A C 1
ATOM 3631 O O . PRO A 1 457 ? 12.075 -5.738 -16.803 1.00 94.50 457 PRO A O 1
ATOM 3634 N N . PHE A 1 458 ? 11.898 -5.677 -19.040 1.00 95.44 458 PHE A N 1
ATOM 3635 C CA . PHE A 1 458 ? 13.327 -5.835 -19.326 1.00 95.44 458 PHE A CA 1
ATOM 3636 C C . PHE A 1 458 ? 13.701 -5.025 -20.567 1.00 95.44 458 PHE A C 1
ATOM 3638 O O . PHE A 1 458 ? 12.836 -4.666 -21.357 1.00 95.44 458 PHE A O 1
ATOM 3645 N N . ALA A 1 459 ? 14.988 -4.735 -20.766 1.00 96.19 459 ALA A N 1
ATOM 3646 C CA . ALA A 1 459 ? 15.434 -4.027 -21.963 1.00 96.19 459 ALA A CA 1
ATOM 3647 C C . ALA A 1 459 ? 16.653 -4.691 -22.598 1.00 96.19 459 ALA A C 1
ATOM 3649 O O . ALA A 1 459 ? 17.612 -4.997 -21.893 1.00 96.19 459 ALA A O 1
ATOM 3650 N N . ILE A 1 460 ? 16.634 -4.868 -23.920 1.00 95.56 460 ILE A N 1
ATOM 3651 C CA . ILE A 1 460 ? 17.727 -5.463 -24.706 1.00 95.56 460 ILE A CA 1
ATOM 3652 C C . ILE A 1 460 ? 18.314 -4.473 -25.719 1.00 95.56 460 ILE A C 1
ATOM 3654 O O . ILE A 1 460 ? 17.710 -3.463 -26.072 1.00 95.56 460 ILE A O 1
ATOM 3658 N N . GLY A 1 461 ? 19.512 -4.781 -26.219 1.00 93.12 461 GLY A N 1
ATOM 3659 C CA . GLY A 1 461 ? 20.200 -3.981 -27.231 1.00 93.12 461 GLY A CA 1
ATOM 3660 C C . GLY A 1 461 ? 21.221 -2.990 -26.664 1.00 93.12 461 GLY A C 1
ATOM 3661 O O . GLY A 1 461 ? 21.442 -2.877 -25.458 1.00 93.12 461 GLY A O 1
ATOM 3662 N N . SER A 1 462 ? 21.884 -2.255 -27.558 1.00 90.38 462 SER A N 1
ATOM 3663 C CA . SER A 1 462 ? 23.037 -1.401 -27.232 1.00 90.38 462 SER A CA 1
ATOM 3664 C C . SER A 1 462 ? 22.689 -0.197 -26.356 1.00 90.38 462 SER A C 1
ATOM 3666 O O . SER A 1 462 ? 23.562 0.320 -25.660 1.00 90.38 462 SER A O 1
ATOM 3668 N N . MET A 1 463 ? 21.428 0.240 -26.372 1.00 92.06 463 MET A N 1
ATOM 3669 C CA . MET A 1 463 ? 20.913 1.386 -25.615 1.00 92.06 463 MET A CA 1
ATOM 3670 C C . MET A 1 463 ? 19.903 0.980 -24.528 1.00 92.06 463 MET A C 1
ATOM 3672 O O . MET A 1 463 ? 19.194 1.842 -24.013 1.00 92.06 463 MET A O 1
ATOM 3676 N N . ALA A 1 464 ? 19.888 -0.298 -24.123 1.00 93.44 464 ALA A N 1
ATOM 3677 C CA . ALA A 1 464 ? 18.992 -0.837 -23.092 1.00 93.44 464 ALA A CA 1
ATOM 3678 C C . ALA A 1 464 ? 19.013 -0.047 -21.772 1.00 93.44 464 ALA A C 1
ATOM 3680 O O . ALA A 1 464 ? 17.989 0.159 -21.124 1.00 93.44 464 ALA A O 1
ATOM 3681 N N . HIS A 1 465 ? 20.192 0.448 -21.385 1.00 93.88 465 HIS A N 1
ATOM 3682 C CA . HIS A 1 465 ? 20.362 1.245 -20.172 1.00 93.88 465 HIS A CA 1
ATOM 3683 C C . HIS A 1 465 ? 19.807 2.670 -20.289 1.00 93.88 465 HIS A C 1
ATOM 3685 O O . HIS A 1 465 ? 19.670 3.340 -19.273 1.00 93.88 465 HIS A O 1
ATOM 3691 N N . PHE A 1 466 ? 19.505 3.154 -21.495 1.00 94.25 466 PHE A N 1
ATOM 3692 C CA . PHE A 1 466 ? 19.192 4.556 -21.785 1.00 94.25 466 PHE A CA 1
ATOM 3693 C C . PHE A 1 466 ? 17.817 4.723 -22.446 1.00 94.25 466 PHE A C 1
ATOM 3695 O O . PHE A 1 466 ? 17.659 5.553 -23.336 1.00 94.25 466 PHE A O 1
ATOM 3702 N N . GLY A 1 467 ? 16.829 3.939 -22.014 1.00 92.81 467 GLY A N 1
ATOM 3703 C CA . GLY A 1 467 ? 15.428 4.113 -22.405 1.00 92.81 467 GLY A CA 1
ATOM 3704 C C . GLY A 1 467 ? 15.032 3.514 -23.755 1.00 92.81 467 GLY A C 1
ATOM 3705 O O . GLY A 1 467 ? 13.930 3.787 -24.214 1.00 92.81 467 GLY A O 1
ATOM 3706 N N . LEU A 1 468 ? 15.889 2.712 -24.396 1.00 96.12 468 LEU A N 1
ATOM 3707 C CA . LEU A 1 468 ? 15.566 2.007 -25.644 1.00 96.12 468 LEU A CA 1
ATOM 3708 C C . LEU A 1 468 ? 15.527 0.491 -25.458 1.00 96.12 468 LEU A C 1
ATOM 3710 O O . LEU A 1 468 ? 16.117 -0.033 -24.519 1.00 96.12 468 LEU A O 1
ATOM 3714 N N . GLY A 1 469 ? 14.858 -0.200 -26.380 1.00 96.19 469 GLY A N 1
ATOM 3715 C CA . GLY A 1 469 ? 14.712 -1.651 -26.387 1.00 96.19 469 GLY A CA 1
ATOM 3716 C C . GLY A 1 469 ? 13.973 -2.221 -25.180 1.00 96.19 469 GLY A C 1
ATOM 3717 O O . GLY A 1 469 ? 14.261 -3.354 -24.804 1.00 96.19 469 GLY A O 1
ATOM 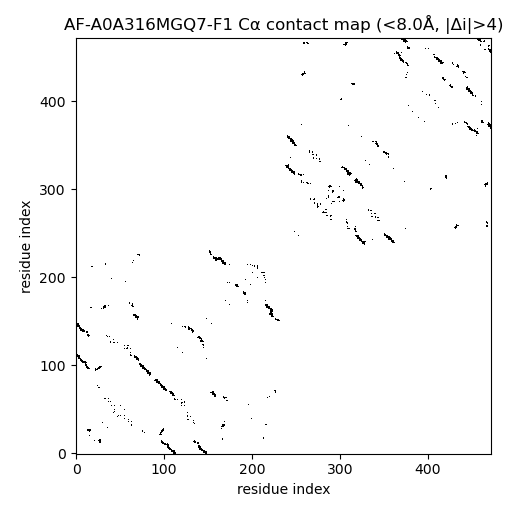3718 N N . LEU A 1 470 ? 13.086 -1.434 -24.564 1.00 97.19 470 LEU A N 1
ATOM 3719 C CA . LEU A 1 470 ? 12.238 -1.826 -23.439 1.00 97.19 470 LEU A CA 1
ATOM 3720 C C . LEU A 1 470 ? 11.133 -2.772 -23.917 1.00 97.19 470 LEU A C 1
ATOM 3722 O O . LEU A 1 470 ? 10.495 -2.475 -24.920 1.00 97.19 470 LEU A O 1
ATOM 3726 N N . PHE A 1 471 ? 10.903 -3.857 -23.183 1.00 96.62 471 PHE A N 1
ATOM 3727 C CA . PHE A 1 471 ? 9.824 -4.827 -23.359 1.00 96.62 471 PHE A CA 1
ATOM 3728 C C . PHE A 1 471 ? 8.975 -4.895 -22.095 1.00 96.62 471 PHE A C 1
ATOM 3730 O O . PHE A 1 471 ? 9.528 -4.964 -20.989 1.00 96.62 471 PHE A O 1
ATOM 3737 N N . GLU A 1 472 ? 7.657 -4.909 -22.280 1.00 88.38 472 GLU A N 1
ATOM 3738 C CA . GLU A 1 472 ? 6.649 -4.947 -21.213 1.00 88.38 472 GLU A CA 1
ATOM 3739 C C . GLU A 1 472 ? 5.592 -6.030 -21.438 1.00 88.38 472 GLU A C 1
ATOM 3741 O O . GLU A 1 472 ? 5.412 -6.477 -22.601 1.00 88.38 472 GLU A O 1
#

Foldseek 3Di:
DKKKKKWFQAQKFFADDPPDDQQVLDHDPPAFLLQVLLLLVVLCVPPNVVDDPVLSVLLSLQQADWWQKFFADKDKDKDWDFDDPVPDPDRTDTGIGIMIGGPRRTMMITDGDPPRDPSSLVSNQVSQQPRQAGHDPVRGIGMGIDPDDPPQWDRQKGFDPDADKGFGFHHQVRLVPDPDADWDDDDVPIDGDHSSRLSNDDPVNCVVVVHPDRSRTDITGIDGDHIPRPPPPPVPPQFFKKKWKKFWDAVVFAFLLCLLVVLVQLLVQLQVQLCVLVVNDNLRRDCQSLCADSVRHHDPLPQHKAWAQDDPQQARGRGMIMIIHRGDDDPSSVVSSVPRFWTDDPPHTRTTIDTDDMDGLVVFDFDQKKWWPAFAFAPDDDDPVPDDPVVVVLVQQQVQCVSVVHDRFPDKDWDQFDAGPPRDTHGNVSHDQDDPPDDRTDTTIIMTGHPTTDRDFAATHDCRRRRHRTID

Mean predicted aligned error: 16.01 Å

Radius of gyration: 30.49 Å; Cα contacts (8 Å, |Δi|>4): 938; chains: 1; bounding box: 81×58×89 Å

Solvent-accessible surface area (backbone atoms only — not comparable to full-atom values): 25807 Å² total; per-residue (Å²): 89,46,23,41,37,39,29,23,61,69,14,38,38,33,32,66,41,90,96,58,62,60,69,70,47,64,41,44,70,73,87,34,39,39,58,52,42,48,52,40,51,50,39,32,70,77,75,40,69,85,60,53,70,68,50,52,47,52,22,46,54,47,48,28,53,76,56,40,23,28,53,62,70,69,46,84,43,64,49,79,43,74,44,77,68,89,79,58,103,77,58,59,49,81,42,38,53,24,22,35,39,38,54,71,52,36,49,36,34,37,47,37,58,83,82,60,51,70,69,24,55,51,47,37,33,61,36,29,60,72,37,53,52,52,78,36,86,81,8,30,32,49,27,42,68,39,66,51,74,60,90,57,61,61,78,28,28,36,76,40,97,52,69,50,79,40,47,20,16,47,36,68,66,64,53,72,68,44,96,71,68,62,71,42,74,57,91,94,60,57,41,71,48,52,73,68,63,56,65,67,62,49,74,67,59,38,44,75,74,68,42,93,62,67,88,56,58,33,79,44,30,30,36,75,51,78,61,76,65,58,62,72,79,64,76,71,59,93,57,59,23,33,36,34,37,27,42,48,53,41,89,72,56,54,48,50,40,46,16,32,60,53,18,51,30,51,41,50,43,40,37,52,42,28,14,54,75,61,75,61,39,71,90,69,36,51,40,46,56,70,35,26,48,98,87,67,46,75,60,73,80,72,68,28,42,27,25,36,50,32,48,84,86,27,79,53,32,34,44,30,36,39,37,38,30,59,41,76,73,54,72,65,56,46,47,17,61,75,64,52,44,64,37,56,56,92,93,45,79,56,31,38,39,45,77,72,49,76,43,56,49,81,80,39,61,60,44,39,63,36,39,44,82,28,40,30,31,67,82,69,79,90,54,83,92,77,58,61,68,67,62,48,52,53,51,50,51,42,48,39,32,49,73,72,72,42,74,65,60,77,42,79,42,82,35,86,52,42,78,36,51,97,82,41,72,46,54,44,81,68,33,57,55,50,58,94,98,53,76,71,54,75,45,43,42,42,35,41,31,35,89,58,65,44,67,38,73,45,52,36,46,68,41,22,50,37,24,22,14,30,29,81

pLDDT: mean 90.12, std 10.75, range [28.78, 98.5]

Secondary structure (DSSP, 8-state):
--EEEEEETTSEE----TT--GGG-----S--HHHHHHHHHHHHHHH-TTS-HHHHHHHHHTT-S---EE---EEEEEEEEEEE-SSSTT-EEEEEEEEEEE-TT-EEEEE--TT--HHHHHHHHHHHHT--BSSSTTSBEEEEEESS--TT----EEEEEEEEEEEEEPPHHHHHT-S---EES-GGG-EEPPHHHHHH--HHHHHHTT-SS-TTEEEEEEEE-------------TT--EEEEEEEE-SSPPBGGGHHHHHHHHHHHHHHHHHHHTTT-STTS-HHHH-B-TTSPBPSSS-S-EEEEE-SS-SSB--EEEEEESS---HHHHHHHHH--EEEETTEEEEEEEEEEEEEGGGS-EEEEEEBSS-B--SSPP-GGGS-HHHHHHHHHHHHHHHTTPPPEEEEEEESEEE-GGG-EEEGGGS----TTSPPPPPBEEEEEEEEEEESSEE-STTTTBT-SEE-

Sequence (472 aa):
MAVLEIRFLSGHYHATAWGRNVNEGEPEWPPAPHRLARALLDIWYRRHPELAENSVKEALLLLAGQPRMAVPPTTNMAVKLYLDQNKKDSDKQPVLDAFVCMEKGGRVFIELPDTAPASALNTLRTLAEELNYLGRSESWVAVSVVPDLPFNLSWNCCASRAGNIVNTLLSEEEYAELPYLPKTGTKKNTRDCTWLETLVFSSADLQKDGWNRHPLLGKQRYTIVPQCIRTPREHVQEHEGLIVTYALHARPLPPITEAVTVAERVRAGLMSRHRQICGGDESRVSPLFSGKDTGGNPLKGHRHAFYWPCDLDGDGKIDHIRVFSPRVVNREEMKAFETLRKLWIGREDLGELVFLSAVPASNFPSVTEVVCSTPVIFGRHYKPGKGDFTKWLETEIMRSCAELGLPAPIEIRPESKLHIGDGQTIEWASFRRQRKNTVAQIGFGFRLVFKKPVRVPFAIGSMAHFGLGLFE